Protein AF-A0A7C2J8N8-F1 (afdb_monomer)

pLDDT: mean 78.5, std 23.45, range [23.16, 98.75]

Foldseek 3Di:
DDDDDDDDDDDDDDDDDDPPDDDDPDPPQQWKWKFFDKALDPVVQVVLCVLCVVVVWWKKKFWDQDVPSGIMIIIITDGHNDLVVNVVVQVVCVVVVSTDHIDMDTPVVCVRGPDIDTDDDPDDDDDDPDDDDDDDDDDDDDDDDDDDDDDDDDDDDDDDDDDDDDDPPDPPPPPPPDPDAPPVPQDADQLLVLLCCLLVVVFVPPDDDDLQAFFEFEAAPLVVVLVLLLVLQHVLQSVQWDADPRRTIGGNSPVLLVVQDPDDDPSSVSSVSSSSVCVLRLSSVLRSCRGRPSFHEYEYEAQWDDFCPGIDGAQAKAKAFQAQAPVPQVVDPVSGDDRRRHHHPSHRMYIYGYPAKWKQAPVVRDIADPSQVVQLSSQLNCCCRVVVFHQCADDNRHHSNRRSQVSSVSNCVSDPPPPHDGPPDDIDMQRHPVSVVVSVVVVVPPPPPD

Structure (mmCIF, N/CA/C/O backbone):
data_AF-A0A7C2J8N8-F1
#
_entry.id   AF-A0A7C2J8N8-F1
#
loop_
_atom_site.group_PDB
_atom_site.id
_atom_site.type_symbol
_atom_site.label_atom_id
_atom_site.label_alt_id
_atom_site.label_comp_id
_atom_site.label_asym_id
_atom_site.label_entity_id
_atom_site.label_seq_id
_atom_site.pdbx_PDB_ins_code
_atom_site.Cartn_x
_atom_site.Cartn_y
_atom_site.Cartn_z
_atom_site.occupancy
_atom_site.B_iso_or_equiv
_atom_site.auth_seq_id
_atom_site.auth_comp_id
_atom_site.auth_asym_id
_atom_site.auth_atom_id
_atom_site.pdbx_PDB_model_num
ATOM 1 N N . MET A 1 1 ? 88.395 73.807 -18.795 1.00 41.84 1 MET A N 1
ATOM 2 C CA . MET A 1 1 ? 87.145 74.413 -19.303 1.00 41.84 1 MET A CA 1
ATOM 3 C C . MET A 1 1 ? 86.843 73.810 -20.665 1.00 41.84 1 MET A C 1
ATOM 5 O O . MET A 1 1 ? 87.743 73.757 -21.482 1.00 41.84 1 MET A O 1
ATOM 9 N N . GLN A 1 2 ? 85.618 73.298 -20.821 1.00 49.56 2 GLN A N 1
ATOM 10 C CA . GLN A 1 2 ? 84.887 72.974 -22.057 1.00 49.56 2 GLN A CA 1
ATOM 11 C C . GLN A 1 2 ? 85.649 72.399 -23.268 1.00 49.56 2 GLN A C 1
ATOM 13 O O . GLN A 1 2 ? 86.350 73.107 -23.977 1.00 49.56 2 GLN A O 1
ATOM 18 N N . SER A 1 3 ? 85.319 71.157 -23.631 1.00 44.94 3 SER A N 1
ATOM 19 C CA . SER A 1 3 ? 85.192 70.776 -25.042 1.00 44.94 3 SER A CA 1
ATOM 20 C C . SER A 1 3 ? 84.239 69.589 -25.179 1.00 44.94 3 SER A C 1
ATOM 22 O O . SER A 1 3 ? 84.262 68.648 -24.388 1.00 44.94 3 SER A O 1
ATOM 24 N N . ARG A 1 4 ? 83.328 69.723 -26.138 1.00 48.78 4 ARG A N 1
ATOM 25 C CA . ARG A 1 4 ? 82.084 68.978 -26.337 1.00 48.78 4 ARG A CA 1
ATOM 26 C C . ARG A 1 4 ? 82.339 67.528 -26.755 1.00 48.78 4 ARG A C 1
ATOM 28 O O . ARG A 1 4 ? 83.121 67.268 -27.662 1.00 48.78 4 ARG A O 1
ATOM 35 N N . ARG A 1 5 ? 81.597 66.598 -26.148 1.00 48.44 5 ARG A N 1
ATOM 36 C CA . ARG A 1 5 ? 81.415 65.235 -26.660 1.00 48.44 5 ARG A CA 1
ATOM 37 C C . ARG A 1 5 ? 80.243 65.229 -27.637 1.00 48.44 5 ARG A C 1
ATOM 39 O O . ARG A 1 5 ? 79.146 65.646 -27.276 1.00 48.44 5 ARG A O 1
ATOM 46 N N . VAL A 1 6 ? 80.485 64.726 -28.841 1.00 56.59 6 VAL A N 1
ATOM 47 C CA . VAL A 1 6 ? 79.463 64.281 -29.790 1.00 56.59 6 VAL A CA 1
ATOM 48 C C . VAL A 1 6 ? 79.799 62.825 -30.091 1.00 56.59 6 VAL A C 1
ATOM 50 O O . VAL A 1 6 ? 80.892 62.545 -30.572 1.00 56.59 6 VAL A O 1
ATOM 53 N N . PHE A 1 7 ? 78.894 61.905 -29.769 1.00 43.97 7 PHE A N 1
ATOM 54 C CA . PHE A 1 7 ? 78.918 60.532 -30.270 1.00 43.97 7 PHE A CA 1
ATOM 55 C C . PHE A 1 7 ? 77.512 60.176 -30.768 1.00 43.97 7 PHE A C 1
ATOM 57 O O . PHE A 1 7 ? 76.533 60.608 -30.151 1.00 43.97 7 PHE A O 1
ATOM 64 N N . PRO A 1 8 ? 77.403 59.457 -31.898 1.00 55.16 8 PRO A N 1
ATOM 65 C CA . PRO A 1 8 ? 76.146 59.231 -32.581 1.00 55.16 8 PRO A CA 1
ATOM 66 C C . PRO A 1 8 ? 75.358 58.059 -31.988 1.00 55.16 8 PRO A C 1
ATOM 68 O O . PRO A 1 8 ? 75.877 57.175 -31.310 1.00 55.16 8 PRO A O 1
ATOM 71 N N . VAL A 1 9 ? 74.073 58.107 -32.316 1.00 46.41 9 VAL A N 1
ATOM 72 C CA . VAL A 1 9 ? 73.021 57.106 -32.153 1.00 46.41 9 VAL A CA 1
ATOM 73 C C . VAL A 1 9 ? 73.500 55.698 -32.528 1.00 46.41 9 VAL A C 1
ATOM 75 O O . VAL A 1 9 ? 73.913 55.468 -33.662 1.00 46.41 9 VAL A O 1
ATOM 78 N N . ALA A 1 10 ? 73.349 54.745 -31.607 1.00 42.28 10 ALA A N 1
ATOM 79 C CA . ALA A 1 10 ? 73.286 53.322 -31.924 1.00 42.28 10 ALA A CA 1
ATOM 80 C C . ALA A 1 10 ? 72.039 52.727 -31.258 1.00 42.28 10 ALA A C 1
ATOM 82 O O . ALA A 1 10 ? 71.920 52.641 -30.037 1.00 42.28 10 ALA A O 1
ATOM 83 N N . LEU A 1 11 ? 71.083 52.393 -32.115 1.00 46.28 11 LEU A N 1
ATOM 84 C CA . LEU A 1 11 ? 69.808 51.754 -31.843 1.00 46.28 11 LEU A CA 1
ATOM 85 C C . LEU A 1 11 ? 70.055 50.297 -31.405 1.00 46.28 11 LEU A C 1
ATOM 87 O O . LEU A 1 11 ? 70.488 49.489 -32.220 1.00 46.28 11 LEU A O 1
ATOM 91 N N . PHE A 1 12 ? 69.759 49.944 -30.152 1.00 41.22 12 PHE A N 1
ATOM 92 C CA . PHE A 1 12 ? 69.624 48.546 -29.722 1.00 41.22 12 PHE A CA 1
ATOM 93 C C . PHE A 1 12 ? 68.169 48.283 -29.324 1.00 41.22 12 PHE A C 1
ATOM 95 O O . PHE A 1 12 ? 67.762 48.479 -28.183 1.00 41.22 12 PHE A O 1
ATOM 102 N N . MET A 1 13 ? 67.381 47.841 -30.303 1.00 47.38 13 MET A N 1
ATOM 103 C CA . MET A 1 13 ? 66.156 47.075 -30.084 1.00 47.38 13 MET A CA 1
ATOM 104 C C . MET A 1 13 ? 66.554 45.599 -30.038 1.00 47.38 13 MET A C 1
ATOM 106 O O . MET A 1 13 ? 66.823 45.004 -31.077 1.00 47.38 13 MET A O 1
ATOM 110 N N . ALA A 1 14 ? 66.601 45.009 -28.845 1.00 41.88 14 ALA A N 1
ATOM 111 C CA . ALA A 1 14 ? 66.631 43.561 -28.670 1.00 41.88 14 ALA A CA 1
ATOM 112 C C . ALA A 1 14 ? 65.375 43.159 -27.893 1.00 41.88 14 ALA A C 1
ATOM 114 O O . ALA A 1 14 ? 65.204 43.492 -26.721 1.00 41.88 14 ALA A O 1
ATOM 115 N N . ALA A 1 15 ? 64.464 42.517 -28.618 1.00 45.41 15 ALA A N 1
ATOM 116 C CA . ALA A 1 15 ? 63.164 42.078 -28.158 1.00 45.41 15 ALA A CA 1
ATOM 117 C C . ALA A 1 15 ? 63.280 40.967 -27.105 1.00 45.41 15 ALA A C 1
ATOM 119 O O . ALA A 1 15 ? 63.971 39.968 -27.303 1.00 45.41 15 ALA A O 1
ATOM 120 N N . ALA A 1 16 ? 62.529 41.124 -26.017 1.00 48.75 16 ALA A N 1
ATOM 121 C CA . ALA A 1 16 ? 62.158 40.034 -25.134 1.00 48.75 16 ALA A CA 1
ATOM 122 C C . ALA A 1 16 ? 61.016 39.239 -25.787 1.00 48.75 16 ALA A C 1
ATOM 124 O O . ALA A 1 16 ? 59.927 39.771 -25.991 1.00 48.75 16 ALA A O 1
ATOM 125 N N . LEU A 1 17 ? 61.253 37.965 -26.095 1.00 43.75 17 LEU A N 1
ATOM 126 C CA . LEU A 1 17 ? 60.203 36.995 -26.405 1.00 43.75 17 LEU A CA 1
ATOM 127 C C . LEU A 1 17 ? 60.272 35.880 -25.363 1.00 43.75 17 LEU A C 1
ATOM 129 O O . LEU A 1 17 ? 60.982 34.892 -25.521 1.00 43.75 17 LEU A O 1
ATOM 133 N N . ALA A 1 18 ? 59.533 36.075 -24.272 1.00 45.44 18 ALA A N 1
ATOM 134 C CA . ALA A 1 18 ? 59.113 34.986 -23.409 1.00 45.44 18 ALA A CA 1
ATOM 135 C C . ALA A 1 18 ? 58.069 34.161 -24.175 1.00 45.44 18 ALA A C 1
ATOM 137 O O . ALA A 1 18 ? 56.954 34.617 -24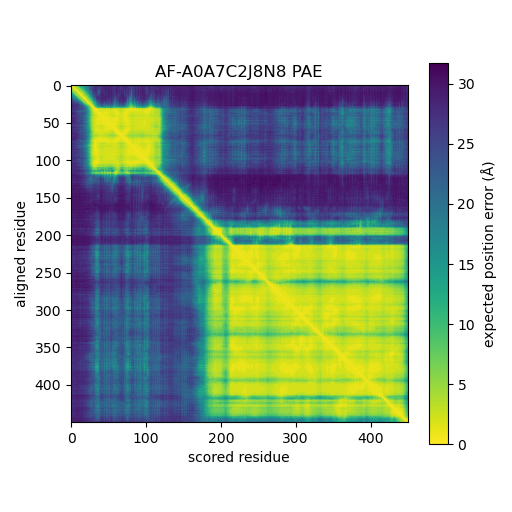.427 1.00 45.44 18 ALA A O 1
ATOM 138 N N . THR A 1 19 ? 58.440 32.950 -24.571 1.00 43.34 19 THR A N 1
ATOM 139 C CA . THR A 1 19 ? 57.533 31.935 -25.104 1.00 43.34 19 THR A CA 1
ATOM 140 C C . THR A 1 19 ? 56.634 31.417 -23.980 1.00 43.34 19 THR A C 1
ATOM 142 O O . THR A 1 19 ? 56.953 30.454 -23.288 1.00 43.34 19 THR A O 1
ATOM 145 N N . LEU A 1 20 ? 55.480 32.057 -23.791 1.00 45.19 20 LEU A N 1
ATOM 146 C CA . LEU A 1 20 ? 54.354 31.449 -23.086 1.00 45.19 20 LEU A CA 1
ATOM 147 C C . LEU A 1 20 ? 53.771 30.359 -23.989 1.00 45.19 20 LEU A C 1
ATOM 149 O O . LEU A 1 20 ? 53.069 30.643 -24.958 1.00 45.19 20 LEU A O 1
ATOM 153 N N . ALA A 1 21 ? 54.094 29.105 -23.680 1.00 47.91 21 ALA A N 1
ATOM 154 C CA . ALA A 1 21 ? 53.393 27.955 -24.224 1.00 47.91 21 ALA A CA 1
ATOM 155 C C . ALA A 1 21 ? 51.929 28.018 -23.761 1.00 47.91 21 ALA A C 1
ATOM 157 O O . ALA A 1 21 ? 51.614 27.764 -22.599 1.00 47.91 21 ALA A O 1
ATOM 158 N N . VAL A 1 22 ? 51.036 28.401 -24.672 1.00 48.84 22 VAL A N 1
ATOM 159 C CA . VAL A 1 22 ? 49.590 28.269 -24.492 1.00 48.84 22 VAL A CA 1
ATOM 160 C C . VAL A 1 22 ? 49.284 26.774 -24.511 1.00 48.84 22 VAL A C 1
ATOM 162 O O . VAL A 1 22 ? 49.339 26.135 -25.558 1.00 48.84 22 VAL A O 1
ATOM 165 N N . ALA A 1 23 ? 49.025 26.199 -23.338 1.00 47.09 23 ALA A N 1
ATOM 166 C CA . ALA A 1 23 ? 48.461 24.863 -23.243 1.00 47.09 23 ALA A CA 1
ATOM 167 C C . ALA A 1 23 ? 47.048 24.888 -23.849 1.00 47.09 23 ALA A C 1
ATOM 169 O O . ALA A 1 23 ? 46.195 25.658 -23.405 1.00 47.09 23 ALA A O 1
ATOM 170 N N . GLU A 1 24 ? 46.822 24.059 -24.867 1.00 46.69 24 GLU A N 1
ATOM 171 C CA . GLU A 1 24 ? 45.497 23.758 -25.415 1.00 46.69 24 GLU A CA 1
ATOM 172 C C . GLU A 1 24 ? 44.526 23.420 -24.264 1.00 46.69 24 GLU A C 1
ATOM 174 O O . GLU A 1 24 ? 44.858 22.579 -23.416 1.00 46.69 24 GLU A O 1
ATOM 179 N N . PRO A 1 25 ? 43.336 24.046 -24.180 1.00 45.25 25 PRO A N 1
ATOM 180 C CA . PRO A 1 25 ? 42.353 23.682 -23.173 1.00 45.25 25 PRO A CA 1
ATOM 181 C C . PRO A 1 25 ? 41.935 22.231 -23.412 1.00 45.25 25 PRO A C 1
ATOM 183 O O . PRO A 1 25 ? 41.302 21.913 -24.417 1.00 45.25 25 PRO A O 1
ATOM 186 N N . SER A 1 26 ? 42.286 21.335 -22.483 1.00 47.34 26 SER A N 1
ATOM 187 C CA . SER A 1 26 ? 41.832 19.946 -22.526 1.00 47.34 26 SER A CA 1
ATOM 188 C C . SER A 1 26 ? 40.313 19.942 -22.688 1.00 47.34 26 SER A C 1
ATOM 190 O O . SER A 1 26 ? 39.620 20.518 -21.842 1.00 47.34 26 SER A O 1
ATOM 192 N N . ALA A 1 27 ? 39.798 19.322 -23.753 1.00 52.31 27 ALA A N 1
ATOM 193 C CA . ALA A 1 27 ? 38.367 19.146 -23.960 1.00 52.31 27 ALA A CA 1
ATOM 194 C C . ALA A 1 27 ? 37.745 18.615 -22.658 1.00 52.31 27 ALA A C 1
ATOM 196 O O . ALA A 1 27 ? 38.051 17.498 -22.234 1.00 52.31 27 ALA A O 1
ATOM 197 N N . ARG A 1 28 ? 36.951 19.445 -21.965 1.00 53.03 28 ARG A N 1
ATOM 198 C CA . ARG A 1 28 ? 36.362 19.072 -20.675 1.00 53.03 28 ARG A CA 1
ATOM 199 C C . ARG A 1 28 ? 35.460 17.867 -20.904 1.00 53.03 28 ARG A C 1
ATOM 201 O O . ARG A 1 28 ? 34.386 17.983 -21.484 1.00 53.03 28 ARG A O 1
ATOM 208 N N . ALA A 1 29 ? 35.916 16.700 -20.461 1.00 65.75 29 ALA A N 1
ATOM 209 C CA . ALA A 1 29 ? 35.111 15.495 -20.462 1.00 65.75 29 ALA A CA 1
ATOM 210 C C . ALA A 1 29 ? 33.966 15.692 -19.464 1.00 65.75 29 ALA A C 1
ATOM 212 O O . ALA A 1 29 ? 34.167 15.622 -18.248 1.00 65.75 29 ALA A O 1
ATOM 213 N N . PHE A 1 30 ? 32.768 15.974 -19.973 1.00 74.19 30 PHE A N 1
ATOM 214 C CA . PHE A 1 30 ? 31.558 15.976 -19.163 1.00 74.19 30 PHE A CA 1
ATOM 215 C C . PHE A 1 30 ? 31.419 14.624 -18.466 1.00 74.19 30 PHE A C 1
ATOM 217 O O . PHE A 1 30 ? 31.643 13.573 -19.070 1.00 74.19 30 PHE A O 1
ATOM 224 N N . ARG A 1 31 ? 31.086 14.643 -17.175 1.00 88.38 31 ARG A N 1
ATOM 225 C CA . ARG A 1 31 ? 31.080 13.434 -16.343 1.00 88.38 31 ARG A CA 1
ATOM 226 C C . ARG A 1 31 ? 29.693 12.861 -16.151 1.00 88.38 31 ARG A C 1
ATOM 228 O O . ARG A 1 31 ? 29.596 11.669 -15.873 1.00 88.38 31 AR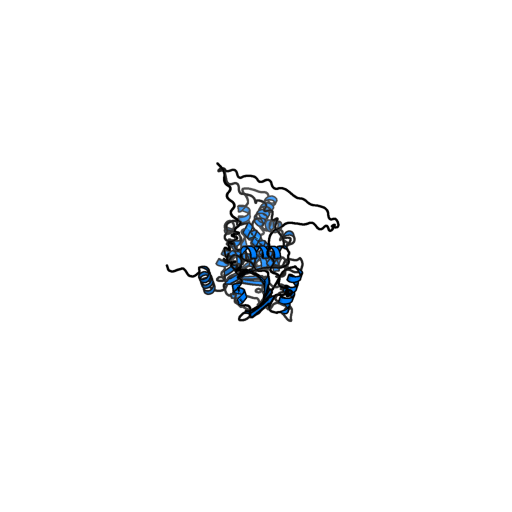G A O 1
ATOM 235 N N . PHE A 1 32 ? 28.645 13.662 -16.324 1.00 92.50 32 PHE A N 1
ATOM 236 C CA . PHE A 1 32 ? 27.270 13.269 -16.046 1.00 92.50 32 PHE A CA 1
ATOM 237 C C . PHE A 1 32 ? 26.290 13.693 -17.148 1.00 92.50 32 PHE A C 1
ATOM 239 O O . PHE A 1 32 ? 26.540 14.629 -17.900 1.00 92.50 32 PHE A O 1
ATOM 246 N N . THR A 1 33 ? 25.158 12.999 -17.226 1.00 95.56 33 THR A N 1
ATOM 247 C CA . THR A 1 33 ? 23.996 13.298 -18.076 1.00 95.56 33 THR A CA 1
ATOM 248 C C . THR A 1 33 ? 22.713 12.905 -17.337 1.00 95.56 33 THR A C 1
ATOM 250 O O . THR A 1 33 ? 22.768 12.204 -16.320 1.00 95.56 33 THR A O 1
ATOM 253 N N . LEU A 1 34 ? 21.555 13.282 -17.870 1.00 96.56 34 LEU A N 1
ATOM 254 C CA . LEU A 1 34 ? 20.253 12.836 -17.385 1.00 96.56 34 LEU A CA 1
ATOM 255 C C . LEU A 1 34 ? 19.663 11.801 -18.328 1.00 96.56 34 LEU A C 1
ATOM 257 O O . LEU A 1 34 ? 19.444 12.112 -19.487 1.00 96.56 34 LEU A O 1
ATOM 261 N N . GLN A 1 35 ? 19.348 10.601 -17.841 1.00 96.88 35 GLN A N 1
ATOM 262 C CA . GLN A 1 35 ? 18.441 9.685 -18.533 1.00 96.88 35 GLN A CA 1
ATOM 263 C C . GLN A 1 35 ? 17.011 10.006 -18.099 1.00 96.88 35 GLN A C 1
ATOM 265 O O . GLN A 1 35 ? 16.693 9.874 -16.920 1.00 96.88 35 GLN A O 1
ATOM 270 N N . ILE A 1 36 ? 16.152 10.396 -19.035 1.00 96.38 36 ILE A N 1
ATOM 271 C CA . ILE A 1 36 ? 14.819 10.948 -18.726 1.00 96.38 36 ILE A CA 1
ATOM 272 C C . ILE A 1 36 ? 13.659 10.100 -19.259 1.00 96.38 36 ILE A C 1
ATOM 274 O O . ILE A 1 36 ? 12.518 10.301 -18.860 1.00 96.38 36 ILE A O 1
ATOM 278 N N . ALA A 1 37 ? 13.935 9.150 -20.159 1.00 94.25 37 ALA A N 1
ATOM 279 C CA . ALA A 1 37 ? 12.950 8.181 -20.635 1.00 94.25 37 ALA A CA 1
ATOM 280 C C . ALA A 1 37 ? 13.617 6.926 -21.221 1.00 94.25 37 ALA A C 1
ATOM 282 O O . ALA A 1 37 ? 14.800 6.941 -21.585 1.00 94.25 37 ALA A O 1
ATOM 283 N N . ALA A 1 38 ? 12.848 5.840 -21.331 1.00 93.19 38 ALA A N 1
ATOM 284 C CA . ALA A 1 38 ? 13.235 4.621 -22.034 1.00 93.19 38 ALA A CA 1
ATOM 285 C C . ALA A 1 38 ? 12.022 4.000 -22.746 1.00 93.19 38 ALA A C 1
ATOM 287 O O . ALA A 1 38 ? 10.972 3.832 -22.130 1.00 93.19 38 ALA A O 1
ATOM 288 N N . PHE A 1 39 ? 12.185 3.632 -24.016 1.00 93.44 39 PHE A N 1
ATOM 289 C CA . PHE A 1 39 ? 11.117 3.122 -24.881 1.00 93.44 39 PHE A CA 1
ATOM 290 C C . PHE A 1 39 ? 11.491 1.763 -25.494 1.00 93.44 39 PHE A C 1
ATOM 292 O O . PHE A 1 39 ? 12.679 1.517 -25.722 1.00 93.44 39 PHE A O 1
ATOM 299 N N . PRO A 1 40 ? 10.518 0.872 -25.759 1.00 91.38 40 PRO A N 1
ATOM 300 C CA . PRO A 1 40 ? 10.767 -0.401 -26.440 1.00 91.38 40 PRO A CA 1
ATOM 301 C C . PRO A 1 40 ? 10.939 -0.247 -27.964 1.00 91.38 40 PRO A C 1
ATOM 303 O O . PRO A 1 40 ? 11.439 -1.161 -28.614 1.00 91.38 40 PRO A O 1
ATOM 306 N N . ASP A 1 41 ? 10.554 0.897 -28.530 1.00 94.12 41 ASP A N 1
ATOM 307 C CA . ASP A 1 41 ? 10.599 1.213 -29.960 1.00 94.12 41 ASP A CA 1
ATOM 308 C C . ASP A 1 41 ? 11.297 2.558 -30.232 1.00 94.12 41 ASP A C 1
ATOM 310 O O . ASP A 1 41 ? 11.411 3.424 -29.355 1.00 94.12 41 ASP A O 1
ATOM 314 N N . ILE A 1 42 ? 11.820 2.704 -31.450 1.00 94.94 42 ILE A N 1
ATOM 315 C CA . ILE A 1 42 ? 12.601 3.878 -31.861 1.00 94.94 42 ILE A CA 1
ATOM 316 C C . ILE A 1 42 ? 11.694 5.083 -32.111 1.00 94.94 42 ILE A C 1
ATOM 318 O O . ILE A 1 42 ? 12.071 6.205 -31.780 1.00 94.94 42 ILE A O 1
ATOM 322 N N . GLU A 1 43 ? 10.493 4.857 -32.638 1.00 92.69 43 GLU A N 1
ATOM 323 C CA . GLU A 1 43 ? 9.531 5.890 -33.004 1.00 92.69 43 GLU A CA 1
ATOM 324 C C . GLU A 1 43 ? 9.099 6.695 -31.773 1.00 92.69 43 GLU A C 1
ATOM 326 O O . GLU A 1 43 ? 9.104 7.927 -31.801 1.00 92.69 43 GLU A O 1
ATOM 331 N N . SER A 1 44 ? 8.809 6.021 -30.657 1.00 89.44 44 SER A N 1
ATOM 332 C CA . SER A 1 44 ? 8.471 6.659 -29.381 1.00 89.44 44 SER A CA 1
ATOM 333 C C . SER A 1 44 ? 9.644 7.450 -28.802 1.00 89.44 44 SER A C 1
ATOM 335 O O . SER A 1 44 ? 9.454 8.560 -28.297 1.00 89.44 44 SER A O 1
ATOM 337 N N . ALA A 1 45 ? 10.870 6.924 -28.912 1.00 95.50 45 ALA A N 1
ATOM 338 C CA . ALA A 1 45 ? 12.069 7.628 -28.465 1.00 95.50 45 ALA A CA 1
ATOM 339 C C . ALA A 1 45 ? 12.342 8.891 -29.296 1.00 95.50 45 ALA A C 1
ATOM 341 O O . ALA A 1 45 ? 12.634 9.947 -28.729 1.00 95.50 45 ALA A O 1
ATOM 342 N N . GLU A 1 46 ? 12.202 8.815 -30.622 1.00 94.88 46 GLU A N 1
ATOM 343 C CA . GLU A 1 46 ? 12.350 9.959 -31.524 1.00 94.88 46 GLU A CA 1
ATOM 344 C C . GLU A 1 46 ? 11.234 10.992 -31.322 1.00 94.88 46 GLU A C 1
ATOM 346 O O . GLU A 1 46 ? 11.517 12.191 -31.253 1.00 94.88 46 GLU A O 1
ATOM 351 N N . ALA A 1 47 ? 9.983 10.557 -31.149 1.00 91.25 47 ALA A N 1
ATOM 352 C CA . ALA A 1 47 ? 8.858 11.446 -30.874 1.00 91.25 47 ALA A CA 1
ATOM 353 C C . ALA A 1 47 ? 9.048 12.214 -29.558 1.00 91.25 47 ALA A C 1
ATOM 355 O O . ALA A 1 47 ? 8.834 13.431 -29.516 1.00 91.25 47 ALA A O 1
ATOM 356 N N . PHE A 1 48 ? 9.492 11.528 -28.499 1.00 95.44 48 PHE A N 1
ATOM 357 C CA . PHE A 1 48 ? 9.775 12.151 -27.207 1.00 95.44 48 PHE A CA 1
ATOM 358 C C . PHE A 1 48 ? 10.978 13.099 -27.280 1.00 95.44 48 PHE A C 1
ATOM 360 O O . PHE A 1 48 ? 10.902 14.233 -26.809 1.00 95.44 48 PHE A O 1
ATOM 367 N N . ALA A 1 49 ? 12.058 12.703 -27.958 1.00 96.06 49 ALA A N 1
ATOM 368 C CA . ALA A 1 49 ? 13.182 13.599 -28.216 1.00 96.06 49 ALA A CA 1
ATOM 369 C C . ALA A 1 49 ? 12.750 14.845 -29.016 1.00 96.06 49 ALA A C 1
ATOM 371 O O . ALA A 1 49 ? 13.158 15.959 -28.700 1.00 96.06 49 ALA A O 1
ATOM 372 N N . GLY A 1 50 ? 11.845 14.705 -29.985 1.00 92.56 50 GLY A N 1
ATOM 373 C CA . GLY A 1 50 ? 11.263 15.839 -30.703 1.00 92.56 50 GLY A CA 1
ATOM 374 C C . GLY A 1 50 ? 10.466 16.797 -29.806 1.00 92.56 50 GLY A C 1
ATOM 375 O O . GLY A 1 50 ? 10.499 18.007 -30.030 1.00 92.56 50 GLY A O 1
ATOM 376 N N . GLN A 1 51 ? 9.771 16.293 -28.779 1.00 93.19 51 GLN A N 1
ATOM 377 C CA . GLN A 1 51 ? 9.086 17.137 -27.786 1.00 93.19 51 GLN A CA 1
ATOM 378 C C . GLN A 1 51 ? 10.082 17.963 -26.969 1.00 93.19 51 GLN A C 1
ATOM 380 O O . GLN A 1 51 ? 9.879 19.160 -26.786 1.00 93.19 51 GLN A O 1
ATOM 385 N N . LEU A 1 52 ? 11.182 17.345 -26.548 1.00 95.56 52 LEU A N 1
ATOM 386 C CA . LEU A 1 52 ? 12.242 18.006 -25.789 1.00 95.56 52 LEU A CA 1
ATOM 387 C C . LEU A 1 52 ? 12.937 19.098 -26.606 1.00 95.56 52 LEU A C 1
ATOM 389 O O . LEU A 1 52 ? 13.132 20.199 -26.103 1.00 95.56 52 LEU A O 1
ATOM 393 N N . VAL A 1 53 ? 13.211 18.847 -27.892 1.00 95.94 53 VAL A N 1
ATOM 394 C CA . VAL A 1 53 ? 13.733 19.881 -28.805 1.00 95.94 53 VAL A CA 1
ATOM 395 C C . VAL A 1 53 ? 12.774 21.071 -28.894 1.00 95.94 53 VAL A C 1
ATOM 397 O O . VAL A 1 53 ? 13.208 22.217 -28.807 1.00 95.94 53 VAL A O 1
ATOM 400 N N . ARG A 1 54 ? 11.460 20.826 -29.020 1.00 92.94 54 ARG A N 1
ATOM 401 C CA . ARG A 1 54 ? 10.448 21.902 -29.024 1.00 92.94 54 ARG A CA 1
ATOM 402 C C . ARG A 1 54 ? 10.386 22.668 -27.701 1.00 92.94 54 ARG A C 1
ATOM 404 O O . ARG A 1 54 ? 10.025 23.839 -27.710 1.00 92.94 54 ARG A O 1
ATOM 411 N N . ALA A 1 55 ? 10.757 22.029 -26.595 1.00 90.38 55 ALA A N 1
ATOM 412 C CA . ALA A 1 55 ? 10.869 22.653 -25.282 1.00 90.38 55 ALA A CA 1
ATOM 413 C C . ALA A 1 55 ? 12.200 23.408 -25.064 1.00 90.38 55 ALA A C 1
ATOM 415 O O . ALA A 1 55 ? 12.406 23.962 -23.985 1.00 90.38 55 ALA A O 1
ATOM 416 N N . GLY A 1 56 ? 13.079 23.455 -26.074 1.00 94.75 56 GLY A N 1
ATOM 417 C CA . GLY A 1 56 ? 14.374 24.143 -26.026 1.00 94.75 56 GLY A CA 1
ATOM 418 C C . GLY A 1 56 ? 15.539 23.275 -25.544 1.00 94.75 56 GLY A C 1
ATOM 419 O O . GLY A 1 56 ? 16.659 23.771 -25.429 1.00 94.75 56 GLY A O 1
ATOM 420 N N . GLU A 1 57 ? 15.302 21.988 -25.298 1.00 95.88 57 GLU A N 1
ATOM 421 C CA . GLU A 1 57 ? 16.316 21.065 -24.796 1.00 95.88 57 GLU A CA 1
ATOM 422 C C . GLU A 1 57 ? 17.169 20.473 -25.923 1.00 95.88 57 GLU A C 1
ATOM 424 O O . GLU A 1 57 ? 16.797 20.468 -27.100 1.00 95.88 57 GLU A O 1
ATOM 429 N N . ARG A 1 58 ? 18.328 19.915 -25.558 1.00 94.81 58 ARG A N 1
ATOM 430 C CA . ARG A 1 58 ? 19.245 19.232 -26.487 1.00 94.81 58 ARG A CA 1
ATOM 431 C C . ARG A 1 58 ? 19.302 17.734 -26.190 1.00 94.81 58 ARG A C 1
ATOM 433 O O . ARG A 1 58 ? 20.285 17.266 -25.608 1.00 94.81 58 ARG A O 1
ATOM 440 N N . PRO A 1 59 ? 18.253 16.972 -26.538 1.00 96.38 59 PRO A N 1
ATOM 441 C CA . PRO A 1 59 ? 18.225 15.555 -26.262 1.00 96.38 59 PRO A CA 1
ATOM 442 C C . PRO A 1 59 ? 19.109 14.771 -27.230 1.00 96.38 59 PRO A C 1
ATOM 444 O O . PRO A 1 59 ? 19.317 15.128 -28.394 1.00 96.38 59 PRO A O 1
ATOM 447 N N . PHE A 1 60 ? 19.559 13.623 -26.755 1.00 94.69 60 PHE A N 1
ATOM 448 C CA . PHE A 1 60 ? 20.095 12.560 -27.588 1.00 94.69 60 PHE A CA 1
ATOM 449 C C . PHE A 1 60 ? 19.544 11.231 -27.099 1.00 94.69 60 PHE A C 1
ATOM 451 O O . PHE A 1 60 ? 19.086 11.113 -25.965 1.00 94.69 60 PHE A O 1
ATOM 458 N N . TRP A 1 61 ? 19.558 10.218 -27.949 1.00 95.06 61 TRP A N 1
ATOM 459 C CA . TRP A 1 61 ? 19.088 8.896 -27.560 1.00 95.06 61 TRP A CA 1
ATOM 460 C C . TRP A 1 61 ? 20.012 7.811 -28.091 1.00 95.06 61 T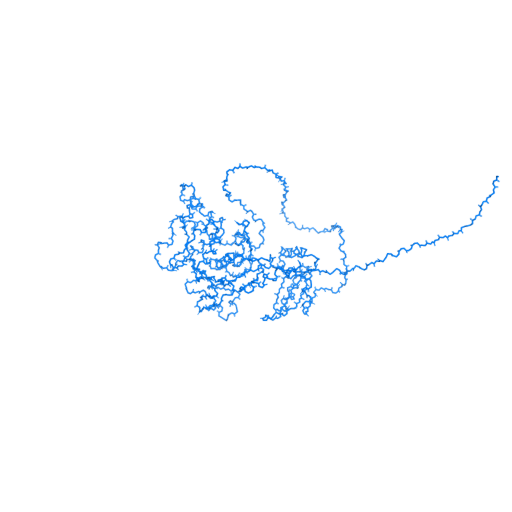RP A C 1
ATOM 462 O O . TRP A 1 61 ? 20.776 8.038 -29.032 1.00 95.06 61 TRP A O 1
ATOM 472 N N . GLY A 1 62 ? 19.946 6.629 -27.480 1.00 92.69 62 GLY A N 1
ATOM 473 C CA . GLY A 1 62 ? 20.632 5.455 -28.001 1.00 92.69 62 GLY A CA 1
ATOM 474 C C . GLY A 1 62 ? 20.000 4.135 -27.591 1.00 92.69 62 GLY A C 1
ATOM 475 O O . GLY A 1 62 ? 19.220 4.064 -26.641 1.00 92.69 62 GLY A O 1
ATOM 476 N N . SER A 1 63 ? 20.324 3.091 -28.351 1.00 93.75 63 SER A N 1
ATOM 477 C CA . SER A 1 63 ? 19.810 1.741 -28.128 1.00 93.75 63 SER A CA 1
ATOM 478 C C . SER A 1 63 ? 20.700 0.928 -27.189 1.00 93.75 63 SER A C 1
ATOM 480 O O . SER A 1 63 ? 21.927 1.051 -27.201 1.00 93.75 63 SER A O 1
ATOM 482 N N . ILE A 1 64 ? 20.064 0.075 -26.390 1.00 90.94 64 ILE A N 1
ATOM 483 C CA . ILE A 1 64 ? 20.705 -0.923 -25.538 1.00 90.94 64 ILE A CA 1
ATOM 484 C C . ILE A 1 64 ? 19.931 -2.238 -25.621 1.00 90.94 64 ILE A C 1
ATOM 486 O O . ILE A 1 64 ? 18.703 -2.255 -25.529 1.00 90.94 64 ILE A O 1
ATOM 490 N N . HIS A 1 65 ? 20.644 -3.349 -25.786 1.00 88.62 65 HIS A N 1
ATOM 491 C CA . HIS A 1 65 ? 20.037 -4.672 -25.706 1.00 88.62 65 HIS A CA 1
ATOM 492 C C . HIS A 1 65 ? 19.915 -5.100 -24.241 1.00 88.62 65 HIS A C 1
ATOM 494 O O . HIS A 1 65 ? 20.903 -5.116 -23.507 1.00 88.62 65 HIS A O 1
ATOM 500 N N . ILE A 1 66 ? 18.704 -5.447 -23.815 1.00 81.25 66 ILE A N 1
ATOM 501 C CA . ILE A 1 66 ? 18.423 -5.950 -22.473 1.00 81.25 66 ILE A CA 1
ATOM 502 C C . ILE A 1 66 ? 18.077 -7.441 -22.594 1.00 81.25 66 ILE A C 1
ATOM 504 O O . ILE A 1 66 ? 17.043 -7.771 -23.189 1.00 81.25 66 ILE A O 1
ATOM 508 N N . PRO A 1 67 ? 18.889 -8.351 -22.017 1.00 76.06 67 PRO A N 1
ATOM 509 C CA . PRO A 1 67 ? 18.605 -9.783 -22.039 1.00 76.06 67 PRO A CA 1
ATOM 510 C C . PRO A 1 67 ? 17.182 -10.089 -21.552 1.00 76.06 67 PRO A C 1
ATOM 512 O O . PRO A 1 67 ? 16.758 -9.625 -20.492 1.00 76.06 67 PRO A O 1
ATOM 515 N N . GLY A 1 68 ? 16.420 -10.829 -22.359 1.00 77.31 68 GLY A N 1
ATOM 516 C CA . GLY A 1 68 ? 15.025 -11.187 -22.072 1.00 77.31 68 GLY A CA 1
ATOM 517 C C . GLY A 1 68 ? 13.989 -10.069 -22.265 1.00 77.31 68 GLY A C 1
ATOM 518 O O . GLY A 1 68 ? 12.803 -10.325 -22.081 1.00 77.31 68 GLY A O 1
ATOM 519 N N . ARG A 1 69 ? 14.391 -8.844 -22.638 1.00 70.62 69 ARG A N 1
ATOM 520 C CA . ARG A 1 69 ? 13.472 -7.716 -22.909 1.00 70.62 69 ARG A CA 1
ATOM 521 C C . ARG A 1 69 ? 13.652 -7.064 -24.281 1.00 70.62 69 ARG A C 1
ATOM 523 O O . ARG A 1 69 ? 12.918 -6.131 -24.594 1.00 70.62 69 ARG A O 1
ATOM 530 N N . GLY A 1 70 ? 14.607 -7.536 -25.079 1.00 90.31 70 GLY A N 1
ATOM 531 C CA . GLY A 1 70 ? 14.881 -7.005 -26.412 1.00 90.31 70 GLY A CA 1
ATOM 532 C C . GLY A 1 70 ? 15.655 -5.687 -26.385 1.00 90.31 70 GLY A C 1
ATOM 533 O O . GLY A 1 70 ? 16.344 -5.362 -25.416 1.00 90.31 70 GLY A O 1
ATOM 534 N N . THR A 1 71 ? 15.579 -4.942 -27.481 1.00 92.25 71 THR A N 1
ATOM 535 C CA . THR A 1 71 ? 16.261 -3.652 -27.637 1.00 92.25 71 THR A CA 1
ATOM 536 C C . THR A 1 71 ? 15.403 -2.532 -27.069 1.00 92.25 71 THR A C 1
ATOM 538 O O . THR A 1 71 ? 14.221 -2.450 -27.368 1.00 92.25 71 THR A O 1
ATOM 541 N N . TRP A 1 72 ? 16.008 -1.669 -26.260 1.00 93.62 72 TRP A N 1
ATOM 542 C CA . TRP A 1 72 ? 15.368 -0.493 -25.678 1.00 93.62 72 TRP A CA 1
ATOM 543 C C . TRP A 1 72 ? 16.115 0.771 -26.082 1.00 93.62 72 TRP A C 1
ATOM 545 O O . TRP A 1 72 ? 17.336 0.758 -26.221 1.00 93.62 72 TRP A O 1
ATOM 555 N N . PHE A 1 73 ? 15.391 1.873 -26.212 1.00 94.69 73 PHE A N 1
ATOM 556 C CA . PHE A 1 73 ? 15.897 3.177 -26.618 1.00 94.69 73 PHE A CA 1
ATOM 557 C C . PHE A 1 73 ? 15.821 4.136 -25.438 1.00 94.69 73 PHE A C 1
ATOM 559 O O . PHE A 1 73 ? 14.740 4.442 -24.942 1.00 94.69 73 PHE A O 1
ATOM 566 N N . ARG A 1 74 ? 16.974 4.592 -24.952 1.00 96.00 74 ARG A N 1
ATOM 567 C CA . ARG A 1 74 ? 17.073 5.515 -23.817 1.00 96.00 74 ARG A CA 1
ATOM 568 C C . ARG A 1 74 ? 17.274 6.933 -24.322 1.00 96.00 74 ARG A C 1
ATOM 570 O O . ARG A 1 74 ? 18.132 7.147 -25.175 1.00 96.00 74 ARG A O 1
ATOM 577 N N . VAL A 1 75 ? 16.509 7.876 -23.778 1.00 96.31 75 VAL A N 1
ATOM 578 C CA . VAL A 1 75 ? 16.593 9.305 -24.103 1.00 96.31 75 VAL A CA 1
ATOM 579 C C . VAL A 1 75 ? 17.300 10.036 -22.970 1.00 96.31 75 VAL A C 1
ATOM 581 O O . VAL A 1 75 ? 16.998 9.823 -21.791 1.00 96.31 75 VAL A O 1
ATOM 584 N N . TYR A 1 76 ? 18.236 10.896 -23.349 1.00 96.75 76 TYR A N 1
ATOM 585 C CA . TYR A 1 76 ? 19.113 11.634 -22.463 1.00 96.75 76 TYR A CA 1
ATOM 586 C C . TYR A 1 76 ? 19.084 13.130 -22.753 1.00 96.75 76 TYR A C 1
ATOM 588 O O . TYR A 1 76 ? 18.842 13.530 -23.893 1.00 96.75 76 TYR A O 1
ATOM 596 N N . VAL A 1 77 ? 19.370 13.947 -21.739 1.00 96.31 77 VAL A N 1
ATOM 597 C CA . VAL A 1 77 ? 19.505 15.406 -21.852 1.00 96.31 77 VAL A CA 1
ATOM 598 C C . VAL A 1 77 ? 20.707 15.888 -21.049 1.00 96.31 77 VAL A C 1
ATOM 600 O O . VAL A 1 77 ? 20.974 15.417 -19.942 1.00 96.31 77 VAL A O 1
ATOM 603 N N . GLY A 1 78 ? 21.402 16.869 -21.623 1.00 93.38 78 GLY A N 1
ATOM 604 C CA . GLY A 1 78 ? 22.431 17.639 -20.945 1.00 93.38 78 GLY A CA 1
ATOM 605 C C . GLY A 1 78 ? 23.744 16.892 -20.731 1.00 93.38 78 GLY A C 1
ATOM 606 O O . GLY A 1 78 ? 23.841 15.663 -20.793 1.00 93.38 78 GLY A O 1
ATOM 607 N N . GLU A 1 79 ? 24.773 17.684 -20.481 1.00 93.94 79 GLU A N 1
ATOM 608 C CA . GLU A 1 79 ? 26.130 17.245 -20.205 1.00 93.94 79 GLU A CA 1
ATOM 609 C C . GLU A 1 79 ? 26.633 18.083 -19.030 1.00 93.94 79 GLU A C 1
ATOM 611 O O . GLU A 1 79 ? 26.648 19.310 -19.099 1.00 93.94 79 GLU A O 1
ATOM 616 N N . PHE A 1 80 ? 26.984 17.430 -17.923 1.00 93.25 80 PHE A N 1
ATOM 617 C CA . PHE A 1 80 ? 27.251 18.100 -16.652 1.00 93.25 80 PHE A CA 1
ATOM 618 C C . PHE A 1 80 ? 28.593 17.663 -16.070 1.00 93.25 80 PHE A C 1
ATOM 620 O O . PHE A 1 80 ? 29.001 16.501 -16.173 1.00 93.25 80 PHE A O 1
ATOM 627 N N . GLU A 1 81 ? 29.288 18.599 -15.428 1.00 91.56 81 GLU A N 1
ATOM 628 C CA . GLU A 1 81 ? 30.554 18.328 -14.738 1.00 91.56 81 GLU A CA 1
ATOM 629 C C . GLU A 1 81 ? 30.334 17.612 -13.397 1.00 91.56 81 GLU A C 1
ATOM 631 O O . GLU A 1 81 ? 31.127 16.745 -13.023 1.00 91.56 81 GLU A O 1
ATOM 636 N N . THR A 1 82 ? 29.235 17.926 -12.703 1.00 90.75 82 THR A N 1
ATOM 637 C CA . THR A 1 82 ? 28.890 17.399 -11.374 1.00 90.75 82 THR A CA 1
ATOM 638 C C . THR A 1 82 ? 27.528 16.706 -11.371 1.00 90.75 82 THR A C 1
ATOM 640 O O . THR A 1 82 ? 26.648 17.004 -12.185 1.00 90.75 82 THR A O 1
ATOM 643 N N . ALA A 1 83 ? 27.340 15.768 -10.440 1.00 89.12 83 ALA A N 1
ATOM 644 C CA . ALA A 1 83 ? 26.067 15.071 -10.270 1.00 89.12 83 ALA A CA 1
ATOM 645 C C . ALA A 1 83 ? 24.981 16.010 -9.717 1.00 89.12 83 ALA A C 1
ATOM 647 O O . ALA A 1 83 ? 23.804 15.863 -10.041 1.00 89.12 83 ALA A O 1
ATOM 648 N N . GLU A 1 84 ? 25.380 16.982 -8.898 1.00 87.25 84 GLU A N 1
ATOM 649 C CA . GLU A 1 84 ? 24.527 18.021 -8.327 1.00 87.25 84 GLU A CA 1
ATOM 650 C C . GLU A 1 84 ? 23.973 18.930 -9.425 1.00 87.25 84 GLU A C 1
ATOM 652 O O . GLU A 1 84 ? 22.769 19.171 -9.452 1.00 87.25 84 GLU A O 1
ATOM 657 N N . GLY A 1 85 ? 24.816 19.356 -10.375 1.00 91.88 85 GLY A N 1
ATOM 658 C CA . GLY A 1 85 ? 24.388 20.161 -11.521 1.00 91.88 85 GLY A CA 1
ATOM 659 C C . GLY A 1 85 ? 23.400 19.414 -12.418 1.00 91.88 85 GLY A C 1
ATOM 660 O O . GLY A 1 85 ? 22.364 19.964 -12.781 1.00 91.88 85 GLY A O 1
ATOM 661 N N . ALA A 1 86 ? 23.664 18.132 -12.694 1.00 94.69 86 ALA A N 1
ATOM 662 C CA . ALA A 1 86 ? 22.717 17.285 -13.417 1.00 94.69 86 ALA A CA 1
ATOM 663 C C . ALA A 1 86 ? 21.378 17.179 -12.669 1.00 94.69 86 ALA A C 1
ATOM 665 O O . ALA A 1 86 ? 20.316 17.342 -13.263 1.00 94.69 86 ALA A O 1
ATOM 666 N N . ARG A 1 87 ? 21.413 16.937 -11.353 1.00 91.38 87 ARG A N 1
ATOM 667 C CA . ARG A 1 87 ? 20.201 16.809 -10.532 1.00 91.38 87 ARG A CA 1
ATOM 668 C C . ARG A 1 87 ? 19.369 18.090 -10.520 1.00 91.38 87 ARG A C 1
ATOM 670 O O . ARG A 1 87 ? 18.160 17.991 -10.703 1.00 91.38 87 ARG A O 1
ATOM 677 N N . ALA A 1 88 ? 20.003 19.248 -10.344 1.00 92.44 88 ALA A N 1
ATOM 678 C CA . ALA A 1 88 ? 19.319 20.539 -10.361 1.00 92.44 88 ALA A CA 1
ATOM 679 C C . ALA A 1 88 ? 18.587 20.770 -11.694 1.00 92.44 88 ALA A C 1
ATOM 681 O O . ALA A 1 88 ? 17.429 21.182 -11.702 1.00 92.44 88 ALA A O 1
ATOM 682 N N . GLU A 1 89 ? 19.220 20.422 -12.818 1.00 96.69 89 GLU A N 1
ATOM 683 C CA . GLU A 1 89 ? 18.576 20.535 -14.128 1.00 96.69 89 GLU A CA 1
ATOM 684 C C . GLU A 1 89 ? 17.426 19.532 -14.305 1.00 96.69 89 GLU A C 1
ATOM 686 O O . GLU A 1 89 ? 16.369 19.873 -14.829 1.00 96.69 89 GLU A O 1
ATOM 691 N N . GLY A 1 90 ? 17.570 18.306 -13.798 1.00 94.31 90 GLY A N 1
ATOM 692 C CA . GLY A 1 90 ? 16.477 17.333 -13.795 1.00 94.31 90 GLY A CA 1
ATOM 693 C C . GLY A 1 90 ? 15.257 17.813 -13.000 1.00 94.31 90 GLY A C 1
ATOM 694 O O . GLY A 1 90 ? 14.122 17.632 -13.438 1.00 94.31 90 GLY A O 1
ATOM 695 N N . GLU A 1 91 ? 15.472 18.461 -11.853 1.00 88.94 91 GLU A N 1
ATOM 696 C CA . GLU A 1 91 ? 14.404 19.052 -11.032 1.00 88.94 91 GLU A CA 1
ATOM 697 C C . GLU A 1 91 ? 13.734 20.248 -11.725 1.00 88.94 91 GLU A C 1
ATOM 699 O O . GLU A 1 91 ? 12.512 20.386 -11.660 1.00 88.94 91 GLU A O 1
ATOM 704 N N . ASN A 1 92 ? 14.501 21.056 -12.461 1.00 94.25 92 ASN A N 1
ATOM 705 C CA . ASN A 1 92 ? 13.979 22.126 -13.313 1.00 94.25 92 ASN A CA 1
ATOM 706 C C . ASN A 1 92 ? 13.081 21.579 -14.443 1.00 94.25 92 ASN A C 1
ATOM 708 O O . ASN A 1 92 ? 11.968 22.058 -14.665 1.00 94.25 92 ASN A O 1
ATOM 712 N N . LEU A 1 93 ? 13.508 20.517 -15.130 1.00 94.44 93 LEU A N 1
ATOM 713 C CA . LEU A 1 93 ? 12.694 19.873 -16.168 1.00 94.44 93 LEU A CA 1
ATOM 714 C C . LEU A 1 93 ? 11.394 19.267 -15.609 1.00 94.44 93 LEU A C 1
ATOM 716 O O . LEU A 1 93 ? 10.364 19.288 -16.293 1.00 94.44 93 LEU A O 1
ATOM 720 N N . LEU A 1 94 ? 11.424 18.751 -14.373 1.00 87.06 94 LEU A N 1
ATOM 721 C CA . LEU A 1 94 ? 10.230 18.279 -13.662 1.00 87.06 94 LEU A CA 1
ATOM 722 C C . LEU A 1 94 ? 9.275 19.427 -13.317 1.00 87.06 94 LEU A C 1
ATOM 724 O O . LEU A 1 94 ? 8.078 19.307 -13.569 1.00 87.06 94 LEU A O 1
ATOM 728 N N . SER A 1 95 ? 9.776 20.537 -12.765 1.00 85.12 95 SER A N 1
ATOM 729 C CA . SER A 1 95 ? 8.932 21.669 -12.351 1.00 85.12 95 SER A CA 1
ATOM 730 C C . SER A 1 95 ? 8.247 22.353 -13.538 1.00 85.12 95 SER A C 1
ATOM 732 O O . SER A 1 95 ? 7.108 22.804 -13.423 1.00 85.12 95 SER A O 1
ATOM 734 N N . ARG A 1 96 ? 8.898 22.347 -14.708 1.00 91.88 96 ARG A N 1
ATOM 735 C CA . ARG A 1 96 ? 8.335 22.800 -15.992 1.00 91.88 96 ARG A CA 1
ATOM 736 C C . ARG A 1 96 ? 7.327 21.815 -16.602 1.00 91.88 96 ARG A C 1
ATOM 738 O O . ARG A 1 96 ? 6.720 22.134 -17.621 1.00 91.88 96 ARG A O 1
ATOM 745 N N . GLY A 1 97 ? 7.166 20.620 -16.030 1.00 90.50 97 GLY A N 1
ATOM 746 C CA . GLY A 1 97 ? 6.270 19.578 -16.540 1.00 90.50 97 GLY A CA 1
ATOM 747 C C . GLY A 1 97 ? 6.711 18.964 -17.874 1.00 90.50 97 GLY A C 1
ATOM 748 O O . GLY A 1 97 ? 5.889 18.387 -18.581 1.00 90.50 97 GLY A O 1
ATOM 749 N N . ILE A 1 98 ? 7.991 19.098 -18.239 1.00 93.12 98 ILE A N 1
ATOM 750 C CA . ILE A 1 98 ? 8.532 18.618 -19.522 1.00 93.12 98 ILE A CA 1
ATOM 751 C C . ILE A 1 98 ? 8.835 17.122 -19.460 1.00 93.12 98 ILE A C 1
ATOM 753 O O . ILE A 1 98 ? 8.625 16.394 -20.430 1.00 93.12 98 ILE A O 1
ATOM 757 N N . ILE A 1 99 ? 9.328 16.659 -18.313 1.00 94.19 99 ILE A N 1
ATOM 758 C CA . ILE A 1 99 ? 9.619 15.249 -18.055 1.00 94.19 99 ILE A CA 1
ATOM 759 C C . ILE A 1 99 ? 8.834 14.768 -16.835 1.00 94.19 99 ILE A C 1
ATOM 761 O O . ILE A 1 99 ? 8.372 15.568 -16.025 1.00 94.19 99 ILE A O 1
ATOM 765 N N . LYS A 1 100 ? 8.680 13.447 -16.705 1.00 86.12 100 LYS A N 1
ATOM 766 C CA . LYS A 1 100 ? 8.000 12.819 -15.558 1.00 86.12 100 LYS A CA 1
ATOM 767 C C . LYS A 1 100 ? 8.970 12.327 -14.486 1.00 86.12 100 LYS A C 1
ATOM 769 O O . LYS A 1 100 ? 8.618 12.286 -13.313 1.00 86.12 100 LYS A O 1
ATOM 774 N N . GLU A 1 101 ? 10.176 11.942 -14.891 1.00 87.81 101 GLU A N 1
ATOM 775 C CA . GLU A 1 101 ? 11.232 11.429 -14.020 1.00 87.81 101 GLU A CA 1
ATOM 776 C C . GLU A 1 101 ? 12.607 11.588 -14.683 1.00 87.81 101 GLU A C 1
ATOM 778 O O . GLU A 1 101 ? 12.700 11.841 -15.886 1.00 87.81 101 GLU A O 1
ATOM 783 N N . PHE A 1 102 ? 13.680 11.431 -13.904 1.00 96.25 102 PHE A N 1
ATOM 784 C CA . PHE A 1 102 ? 15.045 11.385 -14.422 1.00 96.25 102 PHE A CA 1
ATOM 785 C C . PHE A 1 102 ? 15.973 10.543 -13.539 1.00 96.25 102 PHE A C 1
ATOM 787 O O . PHE A 1 102 ? 15.743 10.364 -12.342 1.00 96.25 102 PHE A O 1
ATOM 794 N N . ILE A 1 103 ? 17.067 10.067 -14.134 1.00 91.38 103 ILE A N 1
ATOM 795 C CA . ILE A 1 103 ? 18.176 9.386 -13.461 1.00 91.38 103 ILE A CA 1
ATOM 796 C C . ILE A 1 103 ? 19.480 10.075 -13.865 1.00 91.38 103 ILE A C 1
ATOM 798 O O . ILE A 1 103 ? 19.776 10.198 -15.054 1.00 91.38 103 ILE A O 1
ATOM 802 N N . VAL A 1 104 ? 20.294 10.473 -12.886 1.00 94.69 104 VAL A N 1
ATOM 803 C CA . VAL A 1 104 ? 21.649 10.983 -13.144 1.00 94.69 104 VAL A CA 1
ATOM 804 C C . VAL A 1 104 ? 22.558 9.813 -13.527 1.00 94.69 104 VAL A C 1
ATOM 806 O O . VAL A 1 104 ? 22.661 8.826 -12.796 1.00 94.69 104 VAL A O 1
ATOM 809 N N . LYS A 1 105 ? 23.213 9.913 -14.682 1.00 92.81 105 LYS A N 1
ATOM 810 C CA . LYS A 1 105 ? 24.105 8.891 -15.240 1.00 92.81 105 LYS A CA 1
ATOM 811 C C . LYS A 1 105 ? 25.491 9.451 -15.461 1.00 92.81 105 LYS A C 1
ATOM 813 O O . LYS A 1 105 ? 25.623 10.620 -15.800 1.00 92.81 105 LYS A O 1
ATOM 818 N N . ARG A 1 106 ? 26.522 8.616 -15.318 1.00 91.06 106 ARG A N 1
ATOM 819 C CA . ARG A 1 106 ? 27.876 8.995 -15.736 1.00 91.06 106 ARG A CA 1
ATOM 820 C C . ARG A 1 106 ? 27.989 8.946 -17.254 1.00 91.06 106 ARG A C 1
ATOM 822 O O . ARG A 1 106 ? 27.475 8.021 -17.876 1.00 91.06 106 ARG A O 1
ATOM 829 N N . ALA A 1 107 ? 28.708 9.893 -17.843 1.00 85.69 107 ALA A N 1
ATOM 830 C CA . ALA A 1 107 ? 28.933 9.949 -19.284 1.00 85.69 107 ALA A CA 1
ATOM 831 C C . ALA A 1 107 ? 29.636 8.686 -19.814 1.00 85.69 107 ALA A C 1
ATOM 833 O O . ALA A 1 107 ? 29.325 8.216 -20.905 1.00 85.69 107 ALA A O 1
ATOM 834 N N . SER A 1 108 ? 30.507 8.067 -19.008 1.00 82.25 108 SER A N 1
ATOM 835 C CA . SER A 1 108 ? 31.157 6.793 -19.342 1.00 82.25 108 SER A CA 1
ATOM 836 C C . SER A 1 108 ? 30.177 5.624 -19.504 1.00 82.25 108 SER A C 1
ATOM 838 O O . SER A 1 108 ? 30.437 4.719 -20.291 1.00 82.25 108 SER A O 1
ATOM 840 N N . GLU A 1 109 ? 29.023 5.647 -18.829 1.00 78.19 109 GLU A N 1
ATOM 841 C CA . GLU A 1 109 ? 27.993 4.601 -18.942 1.00 78.19 109 GLU A CA 1
ATOM 842 C C . GLU A 1 109 ? 27.205 4.694 -20.261 1.00 78.19 109 GLU A C 1
ATOM 844 O O . GLU A 1 109 ? 26.548 3.735 -20.663 1.00 78.19 109 GLU A O 1
ATOM 849 N N . ILE A 1 110 ? 27.283 5.836 -20.951 1.00 80.88 110 ILE A N 1
ATOM 850 C CA . ILE A 1 110 ? 26.638 6.083 -22.249 1.00 80.88 110 ILE A CA 1
ATOM 851 C C . ILE A 1 110 ? 27.444 5.458 -23.390 1.00 80.88 110 ILE A C 1
ATOM 853 O O . ILE A 1 110 ? 26.872 5.094 -24.414 1.00 80.88 110 ILE A O 1
ATOM 857 N N . GLY A 1 111 ? 28.759 5.273 -23.221 1.00 71.62 111 GLY A N 1
ATOM 858 C CA . GLY A 1 111 ? 29.624 4.653 -24.235 1.00 71.62 111 GLY A CA 1
ATOM 859 C C . GLY A 1 111 ? 29.207 3.227 -24.625 1.00 71.62 111 GLY A C 1
ATOM 860 O O . GLY A 1 111 ? 29.655 2.713 -25.642 1.00 71.62 111 GLY A O 1
ATOM 861 N N . LEU A 1 112 ? 28.314 2.608 -23.847 1.00 66.81 112 LEU A N 1
ATOM 862 C CA . LEU A 1 112 ? 27.724 1.295 -24.106 1.00 66.81 112 LEU A CA 1
ATOM 863 C C . LEU A 1 112 ? 26.526 1.329 -25.075 1.00 66.81 112 LEU A C 1
ATOM 865 O O . LEU A 1 112 ? 25.996 0.274 -25.422 1.00 66.81 112 LEU A O 1
ATOM 869 N N . LEU A 1 113 ? 26.059 2.510 -25.494 1.00 73.69 113 LEU A N 1
ATOM 870 C CA . LEU A 1 113 ? 24.938 2.632 -26.426 1.00 73.69 113 LEU A CA 1
ATOM 871 C C . LEU A 1 113 ? 25.394 2.322 -27.853 1.00 73.69 113 LEU A C 1
ATOM 873 O O . LEU A 1 113 ? 26.266 2.993 -28.401 1.00 73.69 113 LEU A O 1
ATOM 877 N N . SER A 1 114 ? 24.748 1.346 -28.494 1.00 56.00 114 SER A N 1
ATOM 878 C CA . SER A 1 114 ? 25.171 0.848 -29.809 1.00 56.00 114 SER A CA 1
ATOM 879 C C . SER A 1 114 ? 24.977 1.860 -30.948 1.00 56.00 114 SER A C 1
ATOM 881 O O . SER A 1 114 ? 25.593 1.708 -32.000 1.00 56.00 114 SER A O 1
ATOM 883 N N . ARG A 1 115 ? 24.131 2.888 -30.764 1.00 65.50 115 ARG A N 1
ATOM 884 C CA . ARG A 1 115 ? 23.903 3.996 -31.716 1.00 65.50 115 ARG A CA 1
ATOM 885 C C . ARG A 1 115 ? 23.440 5.248 -30.969 1.00 65.50 115 ARG A C 1
ATOM 887 O O . ARG A 1 115 ? 22.262 5.336 -30.650 1.00 65.50 115 ARG A O 1
ATOM 894 N N . SER A 1 116 ? 24.336 6.192 -30.680 1.00 68.31 116 SER A N 1
ATOM 895 C CA . SER A 1 116 ? 23.948 7.503 -30.134 1.00 68.31 116 SER A CA 1
ATOM 896 C C . SER A 1 116 ? 23.606 8.463 -31.274 1.00 68.31 116 SER A C 1
ATOM 898 O O . SER A 1 116 ? 24.421 8.663 -32.177 1.00 68.31 116 SER A O 1
ATOM 900 N N . ARG A 1 117 ? 22.407 9.057 -31.254 1.00 75.56 117 ARG A N 1
ATOM 901 C CA . ARG A 1 117 ? 21.979 10.074 -32.225 1.00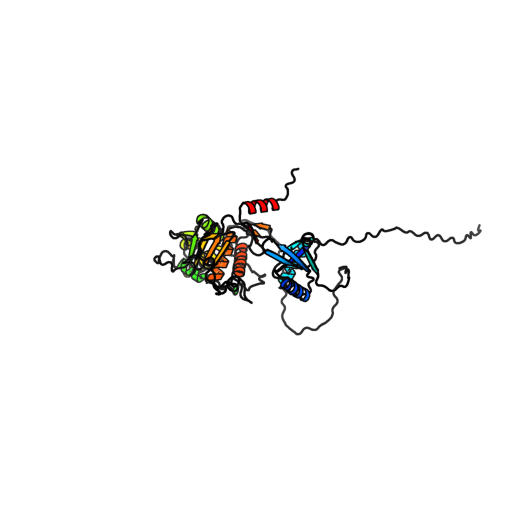 75.56 117 ARG A CA 1
ATOM 902 C C . ARG A 1 117 ? 21.644 11.368 -31.494 1.00 75.56 117 ARG A C 1
ATOM 904 O O . ARG A 1 117 ? 20.739 11.398 -30.662 1.00 75.56 117 ARG A O 1
ATOM 911 N N . ARG A 1 118 ? 22.363 12.447 -31.817 1.00 77.50 118 ARG A N 1
ATOM 912 C CA . ARG A 1 118 ? 22.012 13.808 -31.386 1.00 77.50 118 ARG A CA 1
ATOM 913 C C . ARG A 1 118 ? 21.040 14.408 -32.393 1.00 77.50 118 ARG A C 1
ATOM 915 O O . ARG A 1 118 ? 21.308 14.381 -33.593 1.00 77.50 118 ARG A O 1
ATOM 922 N N . LEU A 1 119 ? 19.931 14.952 -31.908 1.00 62.59 119 LEU A N 1
ATOM 923 C CA . LEU A 1 119 ? 18.989 15.701 -32.733 1.00 62.59 119 LEU A CA 1
ATOM 924 C C . LEU A 1 119 ? 19.299 17.193 -32.556 1.00 62.59 119 LEU A C 1
ATOM 926 O O . LEU A 1 119 ? 18.881 17.816 -31.587 1.00 62.59 119 LEU A O 1
ATOM 930 N N . GLY A 1 120 ? 20.108 17.745 -33.463 1.00 48.19 120 GLY A N 1
ATOM 931 C CA . GLY A 1 120 ? 20.505 19.155 -33.459 1.00 48.19 120 GLY A CA 1
ATOM 932 C C . GLY A 1 120 ? 21.291 19.526 -34.719 1.00 48.19 120 GLY A C 1
ATOM 933 O O . GLY A 1 120 ? 22.098 18.733 -35.201 1.00 48.19 120 GLY A O 1
ATOM 934 N N . ASN A 1 121 ? 21.018 20.709 -35.278 1.00 40.34 121 ASN A N 1
ATOM 935 C CA . ASN A 1 121 ? 21.625 21.203 -36.518 1.00 40.34 121 ASN A CA 1
ATOM 936 C C . ASN A 1 121 ? 23.162 21.164 -36.464 1.00 40.34 121 ASN A C 1
ATOM 938 O O . ASN A 1 121 ? 23.768 21.716 -35.548 1.00 40.34 121 ASN A O 1
ATOM 942 N N . LYS A 1 122 ? 23.785 20.580 -37.498 1.00 34.91 122 LYS A N 1
ATOM 943 C CA . LYS A 1 122 ? 25.214 20.740 -37.808 1.00 34.91 122 LYS A CA 1
ATOM 944 C C . LYS A 1 122 ? 25.515 22.221 -38.072 1.00 34.91 122 LYS A C 1
ATOM 946 O O . LYS A 1 122 ? 25.411 22.663 -39.212 1.00 34.91 122 LYS A O 1
ATOM 951 N N . ARG A 1 123 ? 25.886 22.975 -37.039 1.00 33.56 123 ARG A N 1
ATOM 952 C CA . ARG A 1 123 ? 26.818 24.107 -37.135 1.00 33.56 123 ARG A CA 1
ATOM 953 C C . ARG A 1 123 ? 27.652 24.138 -35.861 1.00 33.56 123 ARG A C 1
ATOM 955 O O . ARG A 1 123 ? 27.099 24.223 -34.767 1.00 33.56 123 ARG A O 1
ATOM 962 N N . ASP A 1 124 ? 28.962 24.023 -36.045 1.00 40.34 124 ASP A N 1
ATOM 963 C CA . ASP A 1 124 ? 29.979 24.240 -35.023 1.00 40.34 124 ASP A CA 1
ATOM 964 C C . ASP A 1 124 ? 29.740 25.569 -34.313 1.00 40.34 124 ASP A C 1
ATOM 966 O O . ASP A 1 124 ? 29.595 26.592 -34.975 1.00 40.34 124 ASP A O 1
ATOM 970 N N . TYR A 1 125 ? 29.709 25.556 -32.981 1.00 28.70 125 TYR A N 1
ATOM 971 C CA . TYR A 1 125 ? 29.945 26.749 -32.172 1.00 28.70 125 TYR A CA 1
ATOM 972 C C . TYR A 1 125 ? 30.387 26.336 -30.765 1.00 28.70 125 TYR A C 1
ATOM 974 O O . TYR A 1 125 ? 29.593 25.879 -29.942 1.00 28.70 125 TYR A O 1
ATOM 982 N N . SER A 1 126 ? 31.675 26.524 -30.490 1.00 31.70 126 SER A N 1
ATOM 983 C CA . SER A 1 126 ? 32.200 26.722 -29.143 1.00 31.70 126 SER A CA 1
ATOM 984 C C . SER A 1 126 ? 31.646 28.044 -28.605 1.00 31.70 126 SER A C 1
ATOM 986 O O . SER A 1 126 ? 31.960 29.104 -29.148 1.00 31.70 126 SER A O 1
ATOM 988 N N . ILE A 1 127 ? 30.817 28.006 -27.561 1.00 31.80 127 ILE A N 1
ATOM 989 C CA . ILE A 1 127 ? 30.408 29.215 -26.837 1.00 31.80 127 ILE A CA 1
ATOM 990 C C . ILE A 1 127 ? 30.920 29.103 -25.407 1.00 31.80 127 ILE A C 1
ATOM 992 O O . ILE A 1 127 ? 30.436 28.296 -24.615 1.00 31.80 127 ILE A O 1
ATOM 996 N N . ASN A 1 128 ? 31.913 29.940 -25.111 1.00 27.81 128 ASN A N 1
ATOM 997 C CA . ASN A 1 128 ? 32.338 30.275 -23.763 1.00 27.81 128 ASN A CA 1
ATOM 998 C C . ASN A 1 128 ? 31.184 30.975 -23.040 1.00 27.81 128 ASN A C 1
ATOM 1000 O O . ASN A 1 128 ? 30.673 31.993 -23.508 1.00 27.81 128 ASN A O 1
ATOM 1004 N N . TYR A 1 129 ? 30.788 30.432 -21.893 1.00 27.61 129 TYR A N 1
ATOM 1005 C CA . TYR A 1 129 ? 29.845 31.067 -20.982 1.00 27.61 129 TYR A CA 1
ATOM 1006 C C . TYR A 1 129 ? 30.620 32.052 -20.095 1.00 27.61 129 TYR A C 1
ATOM 1008 O O . TYR A 1 129 ? 30.961 31.749 -18.955 1.00 27.61 129 TYR A O 1
ATOM 1016 N N . GLU A 1 130 ? 30.948 33.228 -20.632 1.00 27.83 130 GLU A N 1
ATOM 1017 C CA . GLU A 1 130 ? 31.294 34.376 -19.794 1.00 27.83 130 GLU A CA 1
ATOM 1018 C C . GLU A 1 130 ? 30.021 35.154 -19.461 1.00 27.83 130 GLU A C 1
ATOM 1020 O O . GLU A 1 130 ? 29.314 35.686 -20.316 1.00 27.83 130 GLU A O 1
ATOM 1025 N N . SER A 1 131 ? 29.735 35.195 -18.166 1.00 41.00 131 SER A N 1
ATOM 1026 C CA . SER A 1 131 ? 28.750 36.046 -17.515 1.00 41.00 131 SER A CA 1
ATOM 1027 C C . SER A 1 131 ? 28.901 37.514 -17.921 1.00 41.00 131 SER A C 1
ATOM 1029 O O . SER A 1 131 ? 29.954 38.085 -17.653 1.00 41.00 131 SER A O 1
ATOM 1031 N N . ARG A 1 132 ? 27.846 38.142 -18.473 1.00 26.20 132 ARG A N 1
ATOM 1032 C CA . ARG A 1 132 ? 27.589 39.604 -18.457 1.00 26.20 132 ARG A CA 1
ATOM 1033 C C . ARG A 1 132 ? 26.132 39.932 -18.880 1.00 26.20 132 ARG A C 1
ATOM 1035 O O . ARG A 1 132 ? 25.434 39.038 -19.348 1.00 26.20 132 ARG A O 1
ATOM 1042 N N . PRO A 1 133 ? 25.614 41.149 -18.602 1.00 33.34 133 PRO A N 1
ATOM 1043 C CA . PRO A 1 133 ? 24.322 41.344 -17.953 1.00 33.34 133 PRO A CA 1
ATOM 1044 C C . PRO A 1 133 ? 23.190 41.737 -18.912 1.00 33.34 133 PRO A C 1
ATOM 1046 O O . PRO A 1 133 ? 23.404 42.094 -20.069 1.00 33.34 133 PRO A O 1
ATOM 1049 N N . ALA A 1 134 ? 21.974 41.691 -18.365 1.00 38.16 134 ALA A N 1
ATOM 1050 C CA . ALA A 1 134 ? 20.705 41.985 -19.014 1.00 38.16 134 ALA A CA 1
ATOM 1051 C C . ALA A 1 134 ? 20.712 43.266 -19.870 1.00 38.16 134 ALA A C 1
ATOM 1053 O O . ALA A 1 134 ? 21.061 44.351 -19.400 1.00 38.16 134 ALA A O 1
ATOM 1054 N N . ARG A 1 135 ? 20.202 43.149 -21.103 1.00 28.25 135 ARG A N 1
ATOM 1055 C CA . ARG A 1 135 ? 19.670 44.282 -21.863 1.00 28.25 135 ARG A CA 1
ATOM 1056 C C . ARG A 1 135 ? 18.238 44.017 -22.307 1.00 28.25 135 ARG A C 1
ATOM 1058 O O . ARG A 1 135 ? 17.933 43.050 -22.996 1.00 28.25 135 ARG A O 1
ATOM 1065 N N . SER A 1 136 ? 17.410 44.950 -21.860 1.00 32.66 136 SER A N 1
ATOM 1066 C CA . SER A 1 136 ? 16.027 45.219 -22.216 1.00 32.66 136 SER A CA 1
ATOM 1067 C C . SER A 1 136 ? 15.785 45.175 -23.725 1.00 32.66 136 SER A C 1
ATOM 1069 O O . SER A 1 136 ? 16.450 45.883 -24.481 1.00 32.66 136 SER A O 1
ATOM 1071 N N . THR A 1 137 ? 14.784 44.401 -24.141 1.00 27.88 137 THR A N 1
ATOM 1072 C CA . THR A 1 137 ? 13.959 44.741 -25.302 1.00 27.88 137 THR A CA 1
ATOM 1073 C C . THR A 1 137 ? 12.497 44.602 -24.899 1.00 27.88 137 THR A C 1
ATOM 1075 O O . THR A 1 137 ? 12.054 43.597 -24.346 1.00 27.88 137 THR A O 1
ATOM 1078 N N . SER A 1 138 ? 11.781 45.698 -25.094 1.00 29.08 138 SER A N 1
ATOM 1079 C CA . SER A 1 138 ? 10.386 45.915 -24.758 1.00 29.08 138 SER A CA 1
ATOM 1080 C C . SER A 1 138 ? 9.464 45.160 -25.711 1.00 29.08 138 SER A C 1
ATOM 1082 O O . SER A 1 138 ? 9.412 45.482 -26.896 1.00 29.08 138 SER A O 1
ATOM 1084 N N . TYR A 1 139 ? 8.666 44.248 -25.166 1.00 25.94 139 TYR A N 1
ATOM 1085 C CA . TYR A 1 139 ? 7.345 43.928 -25.696 1.00 25.94 139 TYR A CA 1
ATOM 1086 C C . TYR A 1 139 ? 6.321 44.176 -24.588 1.00 25.94 139 TYR A C 1
ATOM 1088 O O . TYR A 1 139 ? 6.456 43.677 -23.472 1.00 25.94 139 TYR A O 1
ATOM 1096 N N . LEU A 1 140 ? 5.335 45.019 -24.893 1.00 26.38 140 LEU A N 1
ATOM 1097 C CA . LEU A 1 140 ? 4.204 45.336 -24.025 1.00 26.38 140 LEU A CA 1
ATOM 1098 C C . LEU A 1 140 ? 3.375 44.069 -23.751 1.00 26.38 140 LEU A C 1
ATOM 1100 O O . LEU A 1 140 ? 2.961 43.418 -24.711 1.00 26.38 140 LEU A O 1
ATOM 1104 N N . PRO A 1 141 ? 3.072 43.734 -22.484 1.00 29.17 141 PRO A N 1
ATOM 1105 C CA . PRO A 1 141 ? 2.129 42.679 -22.164 1.00 29.17 141 PRO A CA 1
ATOM 1106 C C . PRO A 1 141 ? 0.705 43.234 -22.041 1.00 29.17 141 PRO A C 1
ATOM 1108 O O . PRO A 1 141 ? 0.446 44.265 -21.414 1.00 29.17 141 PRO A O 1
ATOM 1111 N N . SER A 1 142 ? -0.243 42.491 -22.601 1.00 30.91 142 SER A N 1
ATOM 1112 C CA . SER A 1 142 ? -1.650 42.545 -22.218 1.00 30.91 142 SER A CA 1
ATOM 1113 C C . SER A 1 142 ? -1.787 42.241 -20.723 1.00 30.91 142 SER A C 1
ATOM 1115 O O . SER A 1 142 ? -1.228 41.277 -20.204 1.00 30.91 142 SER A O 1
ATOM 1117 N N . ARG A 1 143 ? -2.526 43.123 -20.046 1.00 32.97 143 ARG A N 1
ATOM 1118 C CA . ARG A 1 143 ? -2.836 43.125 -18.614 1.00 32.97 143 ARG A CA 1
ATOM 1119 C C . ARG A 1 143 ? -3.271 41.750 -18.100 1.00 32.97 143 ARG A C 1
ATOM 1121 O O . ARG A 1 143 ? -4.274 41.228 -18.569 1.00 32.97 143 ARG A O 1
ATOM 1128 N N . PHE A 1 144 ? -2.645 41.297 -17.018 1.00 25.66 144 PHE A N 1
ATOM 1129 C CA . PHE A 1 144 ? -3.366 40.683 -15.906 1.00 25.66 144 PHE A CA 1
ATOM 1130 C C . PHE A 1 144 ? -2.739 41.153 -14.590 1.00 25.66 144 PHE A C 1
ATOM 1132 O O . PHE A 1 144 ? -1.521 41.166 -14.423 1.00 25.66 144 PHE A O 1
ATOM 1139 N N . LYS A 1 145 ? -3.610 41.663 -13.724 1.00 29.95 145 LYS A N 1
ATOM 1140 C CA . LYS A 1 145 ? -3.337 42.274 -12.427 1.00 29.95 145 LYS A CA 1
ATOM 1141 C C . LYS A 1 145 ? -3.362 41.189 -11.352 1.00 29.95 145 LYS A C 1
ATOM 1143 O O . LYS A 1 145 ? -4.330 40.443 -11.284 1.00 29.95 145 LYS A O 1
ATOM 1148 N N . ASP A 1 146 ? -2.292 41.122 -10.572 1.00 33.84 146 ASP A N 1
ATOM 1149 C CA . ASP A 1 146 ? -2.255 41.290 -9.109 1.00 33.84 146 ASP A CA 1
ATOM 1150 C C . ASP A 1 146 ? -1.130 40.436 -8.522 1.00 33.84 146 ASP A C 1
ATOM 1152 O O . ASP A 1 146 ? -1.114 39.210 -8.603 1.00 33.84 146 ASP A O 1
ATOM 1156 N N . GLY A 1 147 ? -0.138 41.137 -7.975 1.00 25.92 147 GLY A N 1
ATOM 1157 C CA . GLY A 1 147 ? 0.987 40.564 -7.259 1.00 25.92 147 GLY A CA 1
ATOM 1158 C C . GLY A 1 147 ? 0.787 40.667 -5.754 1.00 25.92 147 GLY A C 1
ATOM 1159 O O . GLY A 1 147 ? 0.139 41.588 -5.267 1.00 25.92 147 GLY A O 1
ATOM 1160 N N . PHE A 1 148 ? 1.432 39.761 -5.028 1.00 24.39 148 PHE A N 1
ATOM 1161 C CA . PHE A 1 148 ? 1.813 39.964 -3.637 1.00 24.39 148 PHE A CA 1
ATOM 1162 C C . PHE A 1 148 ? 3.238 39.437 -3.449 1.00 24.39 148 PHE A C 1
ATOM 1164 O O . PHE A 1 148 ? 3.511 38.263 -3.680 1.00 24.39 148 PHE A O 1
ATOM 1171 N N . TYR A 1 149 ? 4.143 40.324 -3.036 1.00 23.16 149 TYR A N 1
ATOM 1172 C CA . TYR A 1 149 ? 5.423 39.975 -2.424 1.00 23.16 149 TYR A CA 1
ATOM 1173 C C . TYR A 1 149 ? 5.269 40.136 -0.912 1.00 23.16 149 TYR A C 1
ATOM 1175 O O . TYR A 1 149 ? 4.749 41.157 -0.466 1.00 23.16 149 TYR A O 1
ATOM 1183 N N . PHE A 1 150 ? 5.780 39.187 -0.129 1.00 24.23 150 PHE A N 1
ATOM 1184 C CA . PHE A 1 150 ? 6.058 39.408 1.290 1.00 24.23 150 PHE A CA 1
ATOM 1185 C C . PHE A 1 150 ? 7.541 39.164 1.580 1.00 24.23 150 PHE A C 1
ATOM 1187 O O . PHE A 1 150 ? 8.115 38.150 1.187 1.00 24.23 150 PHE A O 1
ATOM 1194 N N . GLN A 1 151 ? 8.150 40.144 2.253 1.00 24.72 151 GLN A N 1
ATOM 1195 C CA . GLN A 1 151 ? 9.458 40.062 2.898 1.00 24.72 151 GLN A CA 1
ATOM 1196 C C . GLN A 1 151 ? 9.379 39.169 4.144 1.00 24.72 151 GLN A C 1
ATOM 1198 O O . GLN A 1 151 ? 8.408 39.231 4.896 1.00 24.72 151 GLN A O 1
ATOM 1203 N N . TYR A 1 152 ? 10.435 38.397 4.397 1.00 25.38 152 TYR A N 1
ATOM 1204 C CA . TYR A 1 152 ? 10.612 37.632 5.632 1.00 25.38 152 TYR A CA 1
ATOM 1205 C C . TYR A 1 152 ? 11.318 38.482 6.699 1.00 25.38 152 TYR A C 1
ATOM 1207 O O . TYR A 1 152 ? 12.370 39.052 6.394 1.00 25.38 152 TYR A O 1
ATOM 1215 N N . PRO A 1 153 ? 10.853 38.511 7.961 1.00 28.23 153 PRO A N 1
ATOM 1216 C CA . PRO A 1 153 ? 11.726 38.827 9.076 1.00 28.23 153 PRO A CA 1
ATOM 1217 C C . PRO A 1 153 ? 12.487 37.567 9.506 1.00 28.23 153 PRO A C 1
ATOM 1219 O O . PRO A 1 153 ? 11.907 36.529 9.823 1.00 28.23 153 PRO A O 1
ATOM 1222 N N . VAL A 1 154 ? 13.813 37.683 9.533 1.00 30.78 154 VAL A N 1
ATOM 1223 C CA . VAL A 1 154 ? 14.702 36.764 10.247 1.00 30.78 154 VAL A CA 1
ATOM 1224 C C . VAL A 1 154 ? 14.479 36.987 11.741 1.00 30.78 154 VAL A C 1
ATOM 1226 O O . VAL A 1 154 ? 14.684 38.101 12.222 1.00 30.78 154 VAL A O 1
ATOM 1229 N N . LEU A 1 155 ? 14.091 35.948 12.484 1.00 26.91 155 LEU A N 1
ATOM 1230 C CA . LEU A 1 155 ? 14.156 35.969 13.944 1.00 26.91 155 LEU A CA 1
ATOM 1231 C C . LEU A 1 155 ? 15.146 34.927 14.458 1.00 26.91 155 LEU A C 1
ATOM 1233 O O . LEU A 1 155 ? 15.094 33.743 14.132 1.00 26.91 155 LEU A O 1
ATOM 1237 N N . SER A 1 156 ? 16.080 35.472 15.232 1.00 31.03 156 SER A N 1
ATOM 1238 C CA . SER A 1 156 ? 17.230 34.847 15.861 1.00 31.03 156 SER A CA 1
ATOM 1239 C C . SER A 1 156 ? 16.819 33.893 16.981 1.00 31.03 156 SER A C 1
ATOM 1241 O O . SER A 1 156 ? 15.840 34.122 17.689 1.00 31.03 156 SER A O 1
ATOM 1243 N N . ALA A 1 157 ? 17.610 32.838 17.155 1.00 33.34 157 ALA A N 1
ATOM 1244 C CA . ALA A 1 157 ? 17.453 31.850 18.207 1.00 33.34 157 ALA A CA 1
ATOM 1245 C C . ALA A 1 157 ? 17.795 32.433 19.587 1.00 33.34 157 ALA A C 1
ATOM 1247 O O . ALA A 1 157 ? 18.874 32.994 19.784 1.00 33.34 157 ALA A O 1
ATOM 1248 N N . THR A 1 158 ? 16.934 32.194 20.575 1.00 29.92 158 THR A N 1
ATOM 1249 C CA . THR A 1 158 ? 17.283 32.300 21.996 1.00 29.92 158 THR A CA 1
ATOM 1250 C C . THR A 1 158 ? 17.057 30.968 22.708 1.00 29.92 158 THR A C 1
ATOM 1252 O O . THR A 1 158 ? 16.053 30.282 22.531 1.00 29.92 158 THR A O 1
ATOM 1255 N N . LYS A 1 159 ? 18.060 30.589 23.504 1.00 36.69 159 LYS A N 1
ATOM 1256 C CA . LYS A 1 159 ? 18.051 29.464 24.446 1.00 36.69 159 LYS A CA 1
ATOM 1257 C C . LYS A 1 159 ? 17.088 29.748 25.610 1.00 36.69 159 LYS A C 1
ATOM 1259 O O . LYS A 1 159 ? 17.142 30.848 26.148 1.00 36.69 159 LYS A O 1
ATOM 1264 N N . ALA A 1 160 ? 16.361 28.732 26.088 1.00 32.69 160 ALA A N 1
ATOM 1265 C CA . ALA A 1 160 ? 16.622 28.043 27.369 1.00 32.69 160 ALA A CA 1
ATOM 1266 C C . ALA A 1 160 ? 15.366 27.470 28.072 1.00 32.69 160 ALA A C 1
ATOM 1268 O O . ALA A 1 160 ? 14.321 28.105 28.152 1.00 32.69 160 ALA A O 1
ATOM 1269 N N . SER A 1 161 ? 15.622 26.352 28.759 1.00 30.64 161 SER A N 1
ATOM 1270 C CA . SER A 1 161 ? 15.071 25.915 30.053 1.00 30.64 161 SER A CA 1
ATOM 1271 C C . SER A 1 161 ? 13.904 24.920 30.115 1.00 30.64 161 SER A C 1
ATOM 1273 O O . SER A 1 161 ? 12.968 24.900 29.325 1.00 30.64 161 SER A O 1
ATOM 1275 N N . THR A 1 162 ? 14.086 24.052 31.106 1.00 42.16 162 THR A N 1
ATOM 1276 C CA . THR A 1 162 ? 13.331 22.897 31.580 1.00 42.16 162 THR A CA 1
ATOM 1277 C C . THR A 1 162 ? 11.958 23.269 32.129 1.00 42.16 162 THR A C 1
ATOM 1279 O O . THR A 1 162 ? 11.858 24.094 33.033 1.00 42.16 162 THR A O 1
ATOM 1282 N N . GLY A 1 163 ? 10.925 22.580 31.650 1.00 31.12 163 GLY A N 1
ATOM 1283 C CA . GLY A 1 163 ? 9.562 22.644 32.165 1.00 31.12 163 GLY A CA 1
ATOM 1284 C C . GLY A 1 163 ? 8.703 21.560 31.517 1.00 31.12 163 GLY A C 1
ATOM 1285 O O . GLY A 1 163 ? 8.923 21.195 30.367 1.00 31.12 163 GLY A O 1
ATOM 1286 N N . THR A 1 164 ? 7.792 21.012 32.309 1.00 30.67 164 THR A N 1
ATOM 1287 C CA . THR A 1 164 ? 6.809 19.946 32.073 1.00 30.67 164 THR A CA 1
ATOM 1288 C C . THR A 1 164 ? 6.373 19.757 30.611 1.00 30.67 164 THR A C 1
ATOM 1290 O O . THR A 1 164 ? 5.924 20.694 29.956 1.00 30.67 164 THR A O 1
ATOM 1293 N N . VAL A 1 165 ? 6.484 18.523 30.104 1.00 29.41 165 VAL A N 1
ATOM 1294 C CA . VAL A 1 165 ? 6.107 18.150 28.731 1.00 29.41 165 VAL A CA 1
ATOM 1295 C C . VAL A 1 165 ? 4.585 18.146 28.592 1.00 29.41 165 VAL A C 1
ATOM 1297 O O . VAL A 1 165 ? 3.924 17.147 28.859 1.00 29.41 165 VAL A O 1
ATOM 1300 N N . THR A 1 166 ? 4.034 19.266 28.139 1.00 31.38 166 THR A N 1
ATOM 1301 C CA . THR A 1 166 ? 2.715 19.317 27.505 1.00 31.38 166 THR A CA 1
ATOM 1302 C C . THR A 1 166 ? 2.852 18.761 26.086 1.00 31.38 166 THR A C 1
ATOM 1304 O O . THR A 1 166 ? 3.750 19.158 25.341 1.00 31.38 166 THR A O 1
ATOM 1307 N N . LEU A 1 167 ? 1.995 17.808 25.713 1.00 29.66 167 LEU A N 1
ATOM 1308 C CA . LEU A 1 167 ? 1.973 17.208 24.376 1.00 29.66 167 LEU A CA 1
ATOM 1309 C C . LEU A 1 167 ? 1.786 18.299 23.304 1.00 29.66 167 LEU A C 1
ATOM 1311 O O . LEU A 1 167 ? 0.845 19.088 23.421 1.00 29.66 167 LEU A O 1
ATOM 1315 N N . PRO A 1 168 ? 2.605 18.350 22.235 1.00 33.25 168 PRO A N 1
ATOM 1316 C CA . PRO A 1 168 ? 2.297 19.205 21.105 1.00 33.25 168 PRO A CA 1
ATOM 1317 C C . PRO A 1 168 ? 1.141 18.562 20.332 1.00 33.25 168 PRO A C 1
ATOM 1319 O O . PRO A 1 168 ? 1.342 17.660 19.517 1.00 33.25 168 PRO A O 1
ATOM 1322 N N . VAL A 1 169 ? -0.082 19.024 20.600 1.00 41.97 169 VAL A N 1
ATOM 1323 C CA . VAL A 1 169 ? -1.181 18.945 19.631 1.00 41.97 169 VAL A CA 1
ATOM 1324 C C . VAL A 1 169 ? -0.681 19.620 18.352 1.00 41.97 169 VAL A C 1
ATOM 1326 O O . VAL A 1 169 ? -0.062 20.683 18.405 1.00 41.97 169 VAL A O 1
ATOM 1329 N N . GLY A 1 170 ? -0.842 18.921 17.228 1.00 37.59 170 GLY A N 1
ATOM 1330 C CA . GLY A 1 170 ? -0.028 19.068 16.026 1.00 37.59 170 GLY A CA 1
ATOM 1331 C C . GLY A 1 170 ? 0.242 20.507 15.591 1.00 37.59 170 GLY A C 1
ATOM 1332 O O . GLY A 1 170 ? -0.673 21.292 15.346 1.00 37.59 170 GLY A O 1
ATOM 1333 N N . ALA A 1 171 ? 1.523 20.823 15.388 1.00 34.66 171 ALA A N 1
ATOM 1334 C CA . ALA A 1 171 ? 1.885 21.914 14.501 1.00 34.66 171 ALA A CA 1
ATOM 1335 C C . ALA A 1 171 ? 1.218 21.630 13.148 1.00 34.66 171 ALA A C 1
ATOM 1337 O O . ALA A 1 171 ? 1.516 20.629 12.494 1.00 34.66 171 ALA A O 1
ATOM 1338 N N . ARG A 1 172 ? 0.265 22.481 12.764 1.00 39.16 172 ARG A N 1
ATOM 1339 C CA . ARG A 1 172 ? -0.416 22.434 11.471 1.00 39.16 172 ARG A CA 1
ATOM 1340 C C . ARG A 1 172 ? 0.660 22.567 10.392 1.00 39.16 172 ARG A C 1
ATOM 1342 O O . ARG A 1 172 ? 1.145 23.665 10.137 1.00 39.16 172 ARG A O 1
ATOM 1349 N N . ILE A 1 173 ? 1.084 21.444 9.811 1.00 38.94 173 ILE A N 1
ATOM 1350 C CA . ILE A 1 173 ? 2.069 21.438 8.729 1.00 38.94 173 ILE A CA 1
ATOM 1351 C C . ILE A 1 173 ? 1.407 22.128 7.538 1.00 38.94 173 ILE A C 1
ATOM 1353 O O . ILE A 1 173 ? 0.497 21.584 6.914 1.00 38.94 173 ILE A O 1
ATOM 1357 N N . VAL A 1 174 ? 1.842 23.351 7.242 1.00 34.06 174 VAL A N 1
ATOM 1358 C CA . VAL A 1 174 ? 1.486 24.042 6.004 1.00 34.06 174 VAL A CA 1
ATOM 1359 C C . VAL A 1 174 ? 2.289 23.381 4.888 1.00 34.06 174 VAL A C 1
ATOM 1361 O O . VAL A 1 174 ? 3.479 23.626 4.727 1.00 34.06 174 VAL A O 1
ATOM 1364 N N . THR A 1 175 ? 1.650 22.489 4.135 1.00 40.59 175 THR A N 1
ATOM 1365 C CA . THR A 1 175 ? 2.226 21.872 2.936 1.00 40.59 175 THR A CA 1
ATOM 1366 C C . THR A 1 175 ? 2.103 22.848 1.760 1.00 40.59 175 THR A C 1
ATOM 1368 O O . THR A 1 175 ? 1.165 22.743 0.972 1.00 40.59 175 THR A O 1
ATOM 1371 N N . SER A 1 176 ? 2.993 23.839 1.658 1.00 32.91 176 SER A N 1
ATOM 1372 C CA . SER A 1 176 ? 2.951 24.833 0.569 1.00 32.91 176 SER A CA 1
ATOM 1373 C C . SER A 1 176 ? 3.564 24.360 -0.756 1.00 32.91 176 SER A C 1
ATOM 1375 O O . SER A 1 176 ? 3.343 25.006 -1.772 1.00 32.91 176 SER A O 1
ATOM 1377 N N . ASP A 1 177 ? 4.229 23.201 -0.793 1.00 34.19 177 ASP A N 1
ATOM 1378 C CA . ASP A 1 177 ? 4.931 22.714 -1.995 1.00 34.19 177 ASP A CA 1
ATOM 1379 C C . ASP A 1 177 ? 4.237 21.504 -2.650 1.00 34.19 177 ASP A C 1
ATOM 1381 O O . ASP A 1 177 ? 4.853 20.493 -2.989 1.00 34.19 177 ASP A O 1
ATOM 1385 N N . LEU A 1 178 ? 2.915 21.590 -2.829 1.00 38.62 178 LEU A N 1
ATOM 1386 C CA . LEU A 1 178 ? 2.118 20.587 -3.543 1.00 38.62 178 LEU A CA 1
ATOM 1387 C C . LEU A 1 178 ? 1.939 20.988 -5.014 1.00 38.62 178 LEU A C 1
ATOM 1389 O O . LEU A 1 178 ? 0.941 21.598 -5.385 1.00 38.62 178 LEU A O 1
ATOM 1393 N N . HIS A 1 179 ? 2.877 20.606 -5.879 1.00 38.66 179 HIS A N 1
ATOM 1394 C CA . HIS A 1 179 ? 2.604 20.483 -7.314 1.00 38.66 179 HIS A CA 1
ATOM 1395 C C . HIS A 1 179 ? 2.591 19.000 -7.698 1.00 38.66 179 HIS A C 1
ATOM 1397 O O . HIS A 1 179 ? 3.635 18.351 -7.697 1.00 38.66 179 HIS A O 1
ATOM 1403 N N . SER A 1 180 ? 1.388 18.482 -7.994 1.00 44.41 180 SER A N 1
ATOM 1404 C CA . SER A 1 180 ? 1.061 17.368 -8.924 1.00 44.41 180 SER A CA 1
ATOM 1405 C C . SER A 1 180 ? -0.136 16.482 -8.524 1.00 44.41 180 SER A C 1
ATOM 1407 O O . SER A 1 180 ? -0.331 15.426 -9.107 1.00 44.41 180 SER A O 1
ATOM 1409 N N . ALA A 1 181 ? -0.983 16.927 -7.597 1.00 45.19 181 ALA A N 1
ATOM 1410 C CA . ALA A 1 181 ? -2.425 16.657 -7.532 1.00 45.19 181 ALA A CA 1
ATOM 1411 C C . ALA A 1 181 ? -2.965 17.490 -6.366 1.00 45.19 181 ALA A C 1
ATOM 1413 O O . ALA A 1 181 ? -2.338 17.547 -5.308 1.00 45.19 181 ALA A O 1
ATOM 1414 N N . ASN A 1 182 ? -4.102 18.168 -6.525 1.00 48.22 182 ASN A N 1
ATOM 1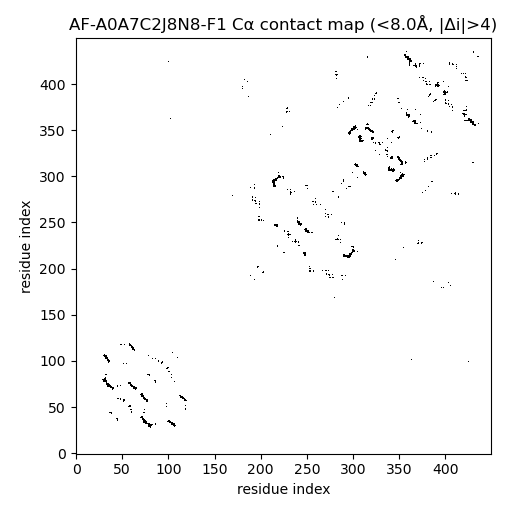415 C CA . ASN A 1 182 ? -4.722 18.819 -5.377 1.00 48.22 182 ASN A CA 1
ATOM 1416 C C . ASN A 1 182 ? -5.229 17.713 -4.438 1.00 48.22 182 ASN A C 1
ATOM 1418 O O . ASN A 1 182 ? -6.241 17.080 -4.727 1.00 48.22 182 ASN A O 1
ATOM 1422 N N . ALA A 1 183 ? -4.515 17.457 -3.339 1.00 48.00 183 ALA A N 1
ATOM 1423 C CA . ALA A 1 183 ? -4.830 16.389 -2.388 1.00 48.00 183 ALA A CA 1
ATOM 1424 C C . ALA A 1 183 ? -6.248 16.508 -1.791 1.00 48.00 183 ALA A C 1
ATOM 14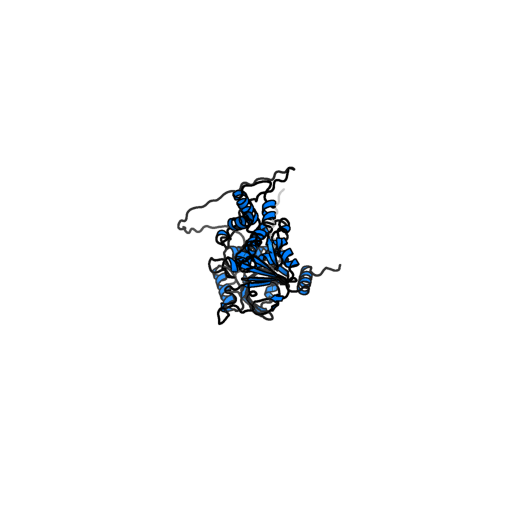26 O O . ALA A 1 183 ? -6.793 15.514 -1.313 1.00 48.00 183 ALA A O 1
ATOM 1427 N N . SER A 1 184 ? -6.869 17.696 -1.862 1.00 49.56 184 SER A N 1
ATOM 1428 C CA . SER A 1 184 ? -8.277 17.907 -1.492 1.00 49.56 184 SER A CA 1
ATOM 1429 C C . SER A 1 184 ? -9.287 17.290 -2.472 1.00 49.56 184 SER A C 1
ATOM 1431 O O . SER A 1 184 ? -10.446 17.118 -2.113 1.00 49.56 184 SER A O 1
ATOM 1433 N N . LEU A 1 185 ? -8.862 16.909 -3.683 1.00 47.31 185 LEU A N 1
ATOM 1434 C CA . LEU A 1 185 ? -9.698 16.221 -4.675 1.00 47.31 185 LEU A CA 1
ATOM 1435 C C . LEU A 1 185 ? -9.727 14.699 -4.488 1.00 47.31 185 LEU A C 1
ATOM 1437 O O . LEU A 1 185 ? -10.505 14.024 -5.160 1.00 47.31 185 LEU A O 1
ATOM 1441 N N . ILE A 1 186 ? -8.885 14.139 -3.613 1.00 54.34 186 ILE A N 1
ATOM 1442 C CA . ILE A 1 186 ? -8.922 12.711 -3.291 1.00 54.34 186 ILE A CA 1
ATOM 1443 C C . ILE A 1 186 ? -10.068 12.511 -2.293 1.00 54.34 186 ILE A C 1
ATOM 1445 O O . ILE A 1 186 ? -9.978 13.033 -1.179 1.00 54.34 186 ILE A O 1
ATOM 1449 N N . PRO A 1 187 ? -11.131 11.758 -2.637 1.00 54.88 187 PRO A N 1
ATOM 1450 C CA . PRO A 1 187 ? -12.216 11.496 -1.703 1.00 54.88 187 PRO A CA 1
ATOM 1451 C C . PRO A 1 187 ? -11.644 10.755 -0.492 1.00 54.88 187 PRO A C 1
ATOM 1453 O O . PRO A 1 187 ? -11.200 9.612 -0.605 1.00 54.88 187 PRO A O 1
ATOM 1456 N N . ARG A 1 188 ? -11.604 11.411 0.668 1.00 58.56 188 ARG A N 1
ATOM 1457 C CA . ARG A 1 188 ? -11.255 10.752 1.926 1.00 58.56 188 ARG A CA 1
ATOM 1458 C C . ARG A 1 188 ? -12.551 10.241 2.556 1.00 58.56 188 ARG A C 1
ATOM 1460 O O . ARG A 1 188 ? -13.507 11.010 2.643 1.00 58.56 188 ARG A O 1
ATOM 1467 N N . PRO A 1 189 ? -12.616 8.969 2.986 1.00 59.91 189 PRO A N 1
ATOM 1468 C CA . PRO A 1 189 ? -13.662 8.523 3.894 1.00 59.91 189 PRO A CA 1
ATOM 1469 C C . PRO A 1 189 ? -13.748 9.496 5.066 1.00 59.91 189 PRO A C 1
ATOM 1471 O O . PRO A 1 189 ? -12.710 9.849 5.625 1.00 59.91 189 PRO A O 1
ATOM 1474 N N . ASP A 1 190 ? -14.962 9.925 5.403 1.00 72.44 190 ASP A N 1
ATOM 1475 C CA . ASP A 1 190 ? -15.195 10.868 6.490 1.00 72.44 190 ASP A CA 1
ATOM 1476 C C . ASP A 1 190 ? -14.656 10.278 7.812 1.00 72.44 190 ASP A C 1
ATOM 1478 O O . ASP A 1 190 ? -15.217 9.291 8.309 1.00 72.44 190 ASP A O 1
ATOM 1482 N N . PRO A 1 191 ? -13.553 10.816 8.373 1.00 72.62 191 PRO A N 1
ATOM 1483 C CA . PRO A 1 191 ? -12.973 10.306 9.612 1.00 72.62 191 PRO A CA 1
ATOM 1484 C C . PRO A 1 191 ? -13.962 10.415 10.774 1.00 72.62 191 PRO A C 1
ATOM 1486 O O . PRO A 1 191 ? -13.920 9.587 11.681 1.00 72.62 191 PRO A O 1
ATOM 1489 N N . VAL A 1 192 ? -14.905 11.361 10.710 1.00 76.69 192 VAL A N 1
ATOM 1490 C CA . VAL A 1 192 ? -15.973 11.514 11.699 1.00 76.69 192 VAL A CA 1
ATOM 1491 C C . VAL A 1 192 ? -16.893 10.299 11.670 1.00 76.69 192 VAL A C 1
ATOM 1493 O O . VAL A 1 192 ? -17.197 9.734 12.715 1.00 76.69 192 VAL A O 1
ATOM 1496 N N . ARG A 1 193 ? -17.270 9.808 10.484 1.00 83.25 193 ARG A N 1
ATOM 1497 C CA . ARG A 1 193 ? -18.068 8.579 10.355 1.00 83.25 193 ARG A CA 1
ATOM 1498 C C . ARG A 1 193 ? -17.353 7.358 10.940 1.00 83.25 193 ARG A C 1
ATOM 1500 O O . ARG A 1 193 ? -18.005 6.510 11.544 1.00 83.25 193 ARG A O 1
ATOM 1507 N N . LEU A 1 194 ? -16.038 7.240 10.749 1.00 82.88 194 LEU A N 1
ATOM 1508 C CA . LEU A 1 194 ? -15.251 6.147 11.336 1.00 82.88 194 LEU A CA 1
ATOM 1509 C C . LEU A 1 194 ? -15.173 6.277 12.862 1.00 82.88 194 LEU A C 1
ATOM 1511 O O . LEU A 1 194 ? -15.390 5.292 13.565 1.00 82.88 194 LEU A O 1
ATOM 1515 N N . ALA A 1 195 ? -14.944 7.488 13.366 1.00 82.56 195 ALA A N 1
ATOM 1516 C CA . ALA A 1 195 ? -14.935 7.773 14.793 1.00 82.56 195 ALA A CA 1
ATOM 1517 C C . ALA A 1 195 ? -16.293 7.500 15.448 1.00 82.56 195 ALA A C 1
ATOM 1519 O O . ALA A 1 195 ? -16.331 6.904 16.518 1.00 82.56 195 ALA A O 1
ATOM 1520 N N . PHE A 1 196 ? -17.405 7.830 14.783 1.00 83.81 196 PHE A N 1
ATOM 1521 C CA . PHE A 1 196 ? -18.743 7.494 15.270 1.00 83.81 196 PHE A CA 1
ATOM 1522 C C . PHE A 1 196 ? -18.906 5.990 15.479 1.00 83.81 196 PHE A C 1
ATOM 1524 O O . PHE A 1 196 ? -19.388 5.586 16.530 1.00 83.81 196 PHE A O 1
ATOM 1531 N N . LYS A 1 197 ? -18.463 5.152 14.531 1.00 83.62 197 LYS A N 1
ATOM 1532 C CA . LYS A 1 197 ? -18.511 3.687 14.701 1.00 83.62 197 LYS A CA 1
ATOM 1533 C C . LYS A 1 197 ? -17.694 3.220 15.909 1.00 83.62 197 LYS A C 1
ATOM 1535 O O . LYS A 1 197 ? -18.120 2.329 16.637 1.00 83.62 197 LYS A O 1
ATOM 1540 N N . ILE A 1 198 ? -16.522 3.823 16.108 1.00 84.06 198 ILE A N 1
ATOM 1541 C CA . ILE A 1 198 ? -15.610 3.513 17.217 1.00 84.06 198 ILE A CA 1
ATOM 1542 C C . ILE A 1 198 ? -16.250 3.894 18.558 1.00 84.06 198 ILE A C 1
ATOM 1544 O O . ILE A 1 198 ? -16.341 3.052 19.447 1.00 84.06 198 ILE A O 1
ATOM 1548 N N . VAL A 1 199 ? -16.748 5.127 18.686 1.00 82.88 199 VAL A N 1
ATOM 1549 C CA . VAL A 1 199 ? -17.336 5.657 19.928 1.00 82.88 199 VAL A CA 1
ATOM 1550 C C . VAL A 1 199 ? -18.676 5.013 20.255 1.00 82.88 199 VAL A C 1
ATOM 1552 O O . VAL A 1 199 ? -18.928 4.685 21.410 1.00 82.88 199 VAL A O 1
ATOM 1555 N N . ALA A 1 200 ? -19.518 4.761 19.251 1.00 82.12 200 ALA A N 1
ATOM 1556 C CA . ALA A 1 200 ? -20.794 4.075 19.442 1.00 82.12 200 ALA A CA 1
ATOM 1557 C C . ALA A 1 200 ? -20.629 2.610 19.879 1.00 82.12 200 ALA A C 1
ATOM 1559 O O . ALA A 1 200 ? -21.624 1.927 20.116 1.00 82.12 200 ALA A O 1
ATOM 1560 N N . GLY A 1 201 ? -19.393 2.100 19.954 1.00 70.50 201 GLY A N 1
ATOM 1561 C CA . GLY A 1 201 ? -19.147 0.707 20.282 1.00 70.50 201 GLY A CA 1
ATOM 1562 C C . GLY A 1 201 ? -19.737 -0.231 19.234 1.00 70.50 201 GLY A C 1
ATOM 1563 O O . GLY A 1 201 ? -19.993 -1.393 19.555 1.00 70.50 201 GLY A O 1
ATOM 1564 N N . GLU A 1 202 ? -19.902 0.234 17.982 1.00 68.19 202 GLU A N 1
ATOM 1565 C CA . GLU A 1 202 ? -20.130 -0.618 16.808 1.00 68.19 202 GLU A CA 1
ATOM 1566 C C . GLU A 1 202 ? -18.842 -1.404 16.517 1.00 68.19 202 GLU A C 1
ATOM 1568 O O . GLU A 1 202 ? -18.224 -1.344 15.453 1.00 68.19 202 GLU A O 1
ATOM 1573 N N . THR A 1 203 ? -18.397 -2.146 17.522 1.00 54.94 203 THR A N 1
ATOM 1574 C CA . THR A 1 203 ? -17.384 -3.165 17.392 1.00 54.94 203 THR A CA 1
ATOM 1575 C C . THR A 1 203 ? -18.005 -4.288 16.577 1.00 54.94 203 THR A C 1
ATOM 1577 O O . THR A 1 203 ? -19.169 -4.659 16.748 1.00 54.94 203 THR A O 1
ATOM 1580 N N . GLN A 1 204 ? -17.210 -4.858 15.674 1.00 55.53 204 GLN A N 1
ATOM 1581 C CA . GLN A 1 204 ? -17.608 -5.960 14.791 1.00 55.53 204 GLN A CA 1
ATOM 1582 C C . GLN A 1 204 ? -18.148 -7.204 15.535 1.00 55.53 204 GLN A C 1
ATOM 1584 O O . GLN A 1 204 ? -18.615 -8.138 14.898 1.00 55.53 204 GLN A O 1
ATOM 1589 N N . ALA A 1 205 ? -18.114 -7.222 16.871 1.00 48.25 205 ALA A N 1
ATOM 1590 C CA . ALA A 1 205 ? -18.486 -8.343 17.723 1.00 48.25 205 ALA A CA 1
ATOM 1591 C C . ALA A 1 205 ? -19.999 -8.656 17.773 1.00 48.25 205 ALA A C 1
ATOM 1593 O O . ALA A 1 205 ? -20.369 -9.722 18.253 1.00 48.25 205 ALA A O 1
ATOM 1594 N N . GLY A 1 206 ? -20.883 -7.761 17.312 1.00 46.78 206 GLY A N 1
ATOM 1595 C CA . GLY A 1 206 ? -22.323 -7.859 17.605 1.00 46.78 206 GLY A CA 1
ATOM 1596 C C . GLY A 1 206 ? -23.242 -8.458 16.532 1.00 46.78 206 GLY A C 1
ATOM 1597 O O . GLY A 1 206 ? -24.431 -8.625 16.796 1.00 46.78 206 GLY A O 1
ATOM 1598 N N . ARG A 1 207 ? -22.773 -8.752 15.313 1.00 45.78 207 ARG A N 1
ATOM 1599 C CA . ARG A 1 207 ? -23.651 -9.238 14.227 1.00 45.78 207 ARG A CA 1
ATOM 1600 C C . ARG A 1 207 ? -23.097 -10.528 13.638 1.00 45.78 207 ARG A C 1
ATOM 1602 O O . ARG A 1 207 ? -22.012 -10.525 13.073 1.00 45.78 207 ARG A O 1
ATOM 1609 N N . GLY A 1 208 ? -23.849 -11.615 13.815 1.00 48.75 208 GLY A N 1
ATOM 1610 C CA . GLY A 1 208 ? -23.443 -12.981 13.483 1.00 48.75 208 GLY A CA 1
ATOM 1611 C C . GLY A 1 208 ? -22.837 -13.150 12.087 1.00 48.75 208 GLY A C 1
ATOM 1612 O O . GLY A 1 208 ? -23.253 -12.463 11.159 1.00 48.75 208 GLY A O 1
ATOM 1613 N N . GLN A 1 209 ? -21.872 -14.079 12.028 1.00 49.75 209 GLN A N 1
ATOM 1614 C CA . GLN A 1 209 ? -21.071 -14.742 10.970 1.00 49.75 209 GLN A CA 1
ATOM 1615 C C . GLN A 1 209 ? -21.310 -14.519 9.457 1.00 49.75 209 GLN A C 1
ATOM 1617 O O . GLN A 1 209 ? -20.635 -15.142 8.635 1.00 49.75 209 GLN A O 1
ATOM 1622 N N . ASN A 1 210 ? -22.190 -13.631 9.016 1.00 54.66 210 ASN A N 1
ATOM 1623 C CA . ASN A 1 210 ? -22.276 -13.269 7.616 1.00 54.66 210 ASN A CA 1
ATOM 1624 C C . ASN A 1 210 ? -21.032 -12.459 7.239 1.00 54.66 210 ASN A C 1
ATOM 1626 O O . ASN A 1 210 ? -20.946 -11.262 7.512 1.00 54.66 210 ASN A O 1
ATOM 1630 N N . ARG A 1 211 ? -20.116 -13.109 6.509 1.00 56.16 211 ARG A N 1
ATOM 1631 C CA . ARG A 1 211 ? -18.966 -12.532 5.778 1.00 56.16 211 ARG A CA 1
ATOM 1632 C C . ARG A 1 211 ? -19.315 -11.366 4.825 1.00 56.16 211 ARG A C 1
ATOM 1634 O O . ARG A 1 211 ? -18.463 -10.916 4.073 1.00 56.16 211 ARG A O 1
ATOM 1641 N N . GLY A 1 212 ? -20.550 -10.865 4.841 1.00 59.50 212 GLY A N 1
ATOM 1642 C CA . GLY A 1 212 ? -20.995 -9.690 4.095 1.00 59.50 212 GLY A CA 1
ATOM 1643 C C . GLY A 1 212 ? -20.562 -8.349 4.695 1.00 59.50 212 GLY A C 1
ATOM 1644 O O . GLY A 1 212 ? -20.902 -7.314 4.133 1.00 59.50 212 GLY A O 1
ATOM 1645 N N . GLN A 1 213 ? -19.844 -8.328 5.822 1.00 74.62 213 GLN A N 1
ATOM 1646 C CA . GLN A 1 213 ? -19.225 -7.104 6.335 1.00 74.62 213 GLN A CA 1
ATOM 1647 C C . GLN A 1 213 ? -17.743 -7.089 5.974 1.00 74.62 213 GLN A C 1
ATOM 1649 O O . GLN A 1 213 ? -17.010 -7.973 6.416 1.00 74.62 213 GLN A O 1
ATOM 1654 N N . GLY A 1 214 ? -17.319 -6.080 5.209 1.00 91.19 214 GLY A N 1
ATOM 1655 C CA . GLY A 1 214 ? -15.922 -5.858 4.840 1.00 91.19 214 GLY A CA 1
ATOM 1656 C C . GLY A 1 214 ? -14.948 -5.770 6.018 1.00 91.19 214 GLY A C 1
ATOM 1657 O O . GLY A 1 214 ? -15.301 -5.904 7.197 1.00 91.19 214 GLY A O 1
ATOM 1658 N N . GLY A 1 215 ? -13.677 -5.581 5.693 1.00 95.56 215 GLY A N 1
ATOM 1659 C CA . GLY A 1 215 ? -12.578 -5.578 6.647 1.00 95.56 215 GLY A CA 1
ATOM 1660 C C . GLY A 1 215 ? -11.255 -6.001 6.020 1.00 95.56 215 GLY A C 1
ATOM 1661 O O . GLY A 1 215 ? -11.144 -6.162 4.806 1.00 95.56 215 GLY A O 1
ATOM 1662 N N . LEU A 1 216 ? -10.252 -6.220 6.867 1.00 97.81 216 LEU A N 1
ATOM 1663 C CA . LEU A 1 216 ? -8.922 -6.669 6.465 1.00 97.81 216 LEU A CA 1
ATOM 1664 C C . LEU A 1 216 ? -8.611 -8.008 7.135 1.00 97.81 216 LEU A C 1
ATOM 1666 O O . LEU A 1 216 ? -8.576 -8.083 8.357 1.00 97.81 216 LEU A O 1
ATOM 1670 N N . TRP A 1 217 ? -8.369 -9.044 6.339 1.00 98.12 217 TRP A N 1
ATOM 1671 C CA . TRP A 1 217 ? -7.957 -10.370 6.797 1.00 98.12 217 TRP A CA 1
ATOM 1672 C C . TRP A 1 217 ? -6.470 -10.584 6.569 1.00 98.12 217 TRP A C 1
ATOM 1674 O O . TRP A 1 217 ? -5.894 -10.036 5.624 1.00 98.12 217 TRP A O 1
ATOM 1684 N N . LEU A 1 218 ? -5.859 -11.402 7.421 1.00 98.44 218 LEU A N 1
ATOM 1685 C CA . LEU A 1 218 ? -4.453 -11.776 7.330 1.00 98.44 218 LEU A CA 1
ATOM 1686 C C . LEU A 1 218 ? -4.328 -13.235 6.884 1.00 98.44 218 LEU A C 1
ATOM 1688 O O . LEU A 1 218 ? -5.067 -14.104 7.336 1.00 98.44 218 LEU A O 1
ATOM 1692 N N . GLY A 1 219 ? -3.381 -13.511 5.991 1.00 98.19 219 GLY A N 1
ATOM 1693 C CA . GLY A 1 219 ? -3.087 -14.861 5.518 1.00 98.19 219 GLY A CA 1
ATOM 1694 C C . GLY A 1 219 ? -1.592 -15.114 5.338 1.00 98.19 219 GLY A C 1
ATOM 1695 O O . GLY A 1 219 ? -0.787 -14.182 5.279 1.00 98.19 219 GLY A O 1
ATOM 1696 N N . GLY A 1 220 ? -1.221 -16.389 5.216 1.00 98.06 220 GLY A N 1
ATOM 1697 C CA . GLY A 1 220 ? 0.182 -16.800 5.141 1.00 98.06 220 GLY A CA 1
ATOM 1698 C C . GLY A 1 220 ? 0.862 -16.679 6.506 1.00 98.06 220 GLY A C 1
ATOM 1699 O O . GLY A 1 220 ? 0.368 -17.220 7.490 1.00 98.06 220 GLY A O 1
ATOM 1700 N N . ASP A 1 221 ? 1.987 -15.971 6.570 1.00 98.38 221 ASP A N 1
ATOM 1701 C CA . ASP A 1 221 ? 2.690 -15.647 7.815 1.00 98.38 221 ASP A CA 1
ATOM 1702 C C . ASP A 1 221 ? 1.983 -14.488 8.540 1.00 98.38 221 ASP A C 1
ATOM 1704 O O . ASP A 1 221 ? 2.279 -13.304 8.335 1.00 98.38 221 ASP A O 1
ATOM 1708 N N . VAL A 1 222 ? 0.991 -14.862 9.348 1.00 98.12 222 VAL A N 1
ATOM 1709 C CA . VAL A 1 222 ? 0.103 -13.945 10.069 1.00 98.12 222 VAL A CA 1
ATOM 1710 C C . VAL A 1 222 ? 0.871 -13.072 11.065 1.00 98.12 222 VAL A C 1
ATOM 1712 O O . VAL A 1 222 ? 0.616 -11.869 11.130 1.00 98.12 222 VAL A O 1
ATOM 1715 N N . ASP A 1 223 ? 1.866 -13.621 11.764 1.00 98.06 223 ASP A N 1
ATOM 1716 C CA . ASP A 1 223 ? 2.678 -12.866 12.726 1.00 98.06 223 ASP A CA 1
ATOM 1717 C C . ASP A 1 223 ? 3.469 -11.755 12.033 1.00 98.06 223 ASP A C 1
ATOM 1719 O O . ASP A 1 223 ? 3.476 -10.602 12.475 1.00 98.06 223 ASP A O 1
ATOM 1723 N N . LYS A 1 224 ? 4.094 -12.055 10.884 1.00 98.19 224 LYS A N 1
ATOM 1724 C CA . LYS A 1 224 ? 4.772 -11.024 10.085 1.00 98.19 224 LYS A CA 1
ATOM 1725 C C . LYS A 1 224 ? 3.797 -10.009 9.507 1.00 98.19 224 LYS A C 1
ATOM 1727 O O . LYS A 1 224 ? 4.175 -8.842 9.374 1.00 98.19 224 LYS A O 1
ATOM 1732 N N . ALA A 1 225 ? 2.592 -10.431 9.126 1.00 98.44 225 ALA A N 1
ATOM 1733 C CA . ALA A 1 225 ? 1.555 -9.518 8.663 1.00 98.44 225 ALA A CA 1
ATOM 1734 C C . ALA A 1 225 ? 1.193 -8.530 9.779 1.00 98.44 225 ALA A C 1
ATOM 1736 O O . ALA A 1 225 ? 1.333 -7.322 9.584 1.00 98.44 225 ALA A O 1
ATOM 1737 N N . LEU A 1 226 ? 0.848 -9.030 10.969 1.00 98.44 226 LEU A N 1
ATOM 1738 C CA . LEU A 1 226 ? 0.498 -8.214 12.129 1.00 98.44 226 LEU A CA 1
ATOM 1739 C C . LEU A 1 226 ? 1.640 -7.277 12.535 1.00 98.44 226 LEU A C 1
ATOM 1741 O O . LEU A 1 226 ? 1.410 -6.081 12.696 1.00 98.44 226 LEU A O 1
ATOM 1745 N N . ALA A 1 227 ? 2.880 -7.769 12.596 1.00 98.12 227 ALA A N 1
ATOM 1746 C CA . ALA A 1 227 ? 4.046 -6.947 12.923 1.00 98.12 227 ALA A CA 1
ATOM 1747 C C . ALA A 1 227 ? 4.241 -5.776 11.938 1.00 98.12 227 ALA A C 1
ATOM 1749 O O . ALA A 1 227 ? 4.606 -4.665 12.334 1.00 98.12 227 ALA A O 1
ATOM 1750 N N . ARG A 1 228 ? 3.966 -5.985 10.642 1.00 97.94 228 ARG A N 1
ATOM 1751 C CA . ARG A 1 228 ? 3.999 -4.907 9.637 1.00 97.94 228 ARG A CA 1
ATOM 1752 C C . ARG A 1 228 ? 2.880 -3.897 9.869 1.00 97.94 228 ARG A C 1
ATOM 1754 O O . ARG A 1 228 ? 3.145 -2.703 9.781 1.00 97.94 228 ARG A O 1
ATOM 1761 N N . LEU A 1 229 ? 1.668 -4.339 10.200 1.00 98.44 229 LEU A N 1
ATOM 1762 C CA . LEU A 1 229 ? 0.551 -3.438 10.511 1.00 98.44 229 LEU A CA 1
ATOM 1763 C C . LEU A 1 229 ? 0.808 -2.620 11.785 1.00 98.44 229 LEU A C 1
ATOM 1765 O O . LEU A 1 229 ? 0.568 -1.415 11.809 1.00 98.44 229 LEU A O 1
ATOM 1769 N N . GLN A 1 230 ? 1.386 -3.240 12.812 1.00 97.81 230 GLN A N 1
ATOM 1770 C CA . GLN A 1 230 ? 1.823 -2.571 14.038 1.00 97.81 230 GLN A CA 1
ATOM 1771 C C . GLN A 1 230 ? 2.897 -1.512 13.756 1.00 97.81 230 GLN A C 1
ATOM 1773 O O . GLN A 1 230 ? 2.819 -0.390 14.259 1.00 97.81 230 GLN A O 1
ATOM 1778 N N . TRP A 1 231 ? 3.856 -1.814 12.874 1.00 97.00 231 TRP A N 1
ATOM 1779 C CA . TRP A 1 231 ? 4.804 -0.814 12.380 1.00 97.00 231 TRP A CA 1
ATOM 1780 C C . TRP A 1 231 ? 4.086 0.337 11.660 1.00 97.00 231 TRP A C 1
ATOM 1782 O O . TRP A 1 231 ? 4.430 1.502 11.869 1.00 97.00 231 TRP A O 1
ATOM 1792 N N . ILE A 1 232 ? 3.068 0.043 10.842 1.00 97.25 232 ILE A N 1
ATOM 1793 C CA . ILE A 1 232 ? 2.293 1.044 10.091 1.00 97.25 232 ILE A CA 1
ATOM 1794 C C . ILE A 1 232 ? 1.539 1.997 11.010 1.00 97.25 232 ILE A C 1
ATOM 1796 O O . ILE A 1 232 ? 1.574 3.194 10.753 1.00 97.25 232 ILE A O 1
ATOM 1800 N N . VAL A 1 233 ? 0.912 1.529 12.090 1.00 96.81 233 VAL A N 1
ATOM 1801 C CA . VAL A 1 233 ? 0.206 2.422 13.034 1.00 96.81 233 VAL A CA 1
ATOM 1802 C C . VAL A 1 233 ? 1.159 3.114 14.012 1.00 96.81 233 VAL A C 1
ATOM 1804 O O . VAL A 1 233 ? 0.871 4.209 14.499 1.00 96.81 233 VAL A O 1
ATOM 1807 N N . GLY A 1 234 ? 2.344 2.533 14.212 1.00 95.56 234 GLY A N 1
ATOM 1808 C CA . GLY A 1 234 ? 3.422 3.077 15.031 1.00 95.56 234 GLY A CA 1
ATOM 1809 C C . GLY A 1 234 ? 3.414 2.498 16.444 1.00 95.56 234 GLY A C 1
ATOM 1810 O O . GLY A 1 234 ? 2.391 1.993 16.902 1.00 95.56 234 GLY A O 1
ATOM 1811 N N . PRO A 1 235 ? 4.541 2.581 17.171 1.00 94.62 235 PRO A N 1
ATOM 1812 C CA . PRO A 1 235 ? 4.723 1.871 18.439 1.00 94.62 235 PRO A CA 1
ATOM 1813 C C . PRO A 1 235 ? 3.693 2.263 19.506 1.00 94.62 235 PRO A C 1
ATOM 1815 O O . PRO A 1 235 ? 3.242 1.405 20.256 1.00 94.62 235 PRO A O 1
ATOM 1818 N N . LYS A 1 236 ? 3.261 3.533 19.528 1.00 94.31 236 LYS A N 1
ATOM 1819 C CA . LYS A 1 236 ? 2.223 4.012 20.455 1.00 94.31 236 LYS A CA 1
ATOM 1820 C C . LYS A 1 236 ? 0.863 3.343 20.236 1.00 94.31 236 LYS A C 1
ATOM 1822 O O . LYS A 1 236 ? 0.120 3.223 21.192 1.00 94.31 236 LYS A O 1
ATOM 1827 N N . ASN A 1 237 ? 0.577 2.881 19.017 1.00 96.44 237 ASN A N 1
ATOM 1828 C CA . ASN A 1 237 ? -0.728 2.351 18.607 1.00 96.44 237 ASN A CA 1
ATOM 1829 C C . ASN A 1 237 ? -0.690 0.860 18.257 1.00 96.44 237 ASN A C 1
ATOM 1831 O O . ASN A 1 237 ? -1.719 0.277 17.938 1.00 96.44 237 ASN A O 1
ATOM 1835 N N . ALA A 1 238 ? 0.485 0.229 18.303 1.00 97.19 238 ALA A N 1
ATOM 1836 C CA . ALA A 1 238 ? 0.667 -1.172 17.930 1.00 97.19 238 ALA A CA 1
ATOM 1837 C C . ALA A 1 238 ? -0.206 -2.122 18.765 1.00 97.19 238 ALA A C 1
ATOM 1839 O O . ALA A 1 238 ? -0.724 -3.106 18.243 1.00 97.19 238 ALA A O 1
ATOM 1840 N N . HIS A 1 239 ? -0.392 -1.799 20.045 1.00 96.62 239 HIS A N 1
ATOM 1841 C CA . HIS A 1 239 ? -1.188 -2.586 20.981 1.00 96.62 239 HIS A CA 1
ATOM 1842 C C . HIS A 1 239 ? -2.697 -2.556 20.676 1.00 96.62 239 HIS A C 1
ATOM 1844 O O . HIS A 1 239 ? -3.414 -3.436 21.131 1.00 96.62 239 HIS A O 1
ATOM 1850 N N . LEU A 1 240 ? -3.169 -1.589 19.878 1.00 96.50 240 LEU A N 1
ATOM 1851 C CA . LEU A 1 240 ? -4.576 -1.486 19.475 1.00 96.50 240 LEU A CA 1
ATOM 1852 C C . LEU A 1 240 ? -4.972 -2.542 18.437 1.00 96.50 240 LEU A C 1
ATOM 1854 O O . LEU A 1 240 ? -6.153 -2.675 18.123 1.00 96.50 240 LEU A O 1
ATOM 1858 N N . LEU A 1 241 ? -3.998 -3.228 17.834 1.00 97.62 241 LEU A N 1
ATOM 1859 C CA . LEU A 1 241 ? -4.232 -4.192 16.767 1.00 97.62 241 LEU A CA 1
ATOM 1860 C C . LEU A 1 241 ? -4.203 -5.617 17.313 1.00 97.62 241 LEU A C 1
ATOM 1862 O O . LEU A 1 241 ? -3.227 -6.032 17.936 1.00 97.62 241 LEU A O 1
ATOM 1866 N N . GLY A 1 242 ? -5.242 -6.378 16.989 1.00 96.75 242 GLY A N 1
ATOM 1867 C CA . GLY A 1 242 ? -5.343 -7.807 17.270 1.00 96.75 242 GLY A CA 1
ATOM 1868 C C . GLY A 1 242 ? -5.939 -8.561 16.087 1.00 96.75 242 GLY A C 1
ATOM 1869 O O . GLY A 1 242 ? -6.264 -7.970 15.060 1.00 96.75 242 GLY A O 1
ATOM 1870 N N . ILE A 1 243 ? -6.097 -9.871 16.226 1.00 97.00 243 ILE A N 1
ATOM 1871 C CA . ILE A 1 243 ? -6.704 -10.730 15.206 1.00 97.00 243 ILE A CA 1
ATOM 1872 C C . ILE A 1 243 ? -7.796 -11.547 15.892 1.00 97.00 243 ILE A C 1
ATOM 1874 O O . ILE A 1 243 ? -7.606 -11.966 17.034 1.00 97.00 243 ILE A O 1
ATOM 1878 N N . ASP A 1 244 ? -8.949 -11.709 15.248 1.00 95.19 244 ASP A N 1
ATOM 1879 C CA . ASP A 1 244 ? -9.974 -12.644 15.717 1.00 95.19 244 ASP A CA 1
ATOM 1880 C C . ASP A 1 244 ? -9.724 -14.082 15.237 1.00 95.19 244 ASP A C 1
ATOM 1882 O O . ASP A 1 244 ? -8.778 -14.368 14.501 1.00 95.19 244 ASP A O 1
ATOM 1886 N N . ASP A 1 245 ? -10.597 -14.995 15.657 1.00 93.75 245 ASP A N 1
ATOM 1887 C CA . ASP A 1 245 ? -10.495 -16.422 15.341 1.00 93.75 245 ASP A CA 1
ATOM 1888 C C . ASP A 1 245 ? -10.630 -16.718 13.832 1.00 93.75 245 ASP A C 1
ATOM 1890 O O . ASP A 1 245 ? -10.171 -17.759 13.363 1.00 93.75 245 ASP A O 1
ATOM 1894 N N . ASP A 1 246 ? -11.209 -15.795 13.052 1.00 92.81 246 ASP A N 1
ATOM 1895 C CA . ASP A 1 246 ? -11.363 -15.900 11.596 1.00 92.81 246 ASP A CA 1
ATOM 1896 C C . ASP A 1 246 ? -10.163 -15.312 10.825 1.00 92.81 246 ASP A C 1
ATOM 1898 O O . ASP A 1 246 ? -10.167 -15.262 9.588 1.00 92.81 246 ASP A O 1
ATOM 1902 N N . GLY A 1 247 ? -9.129 -14.835 11.526 1.00 95.69 247 GLY A N 1
ATOM 1903 C CA . GLY A 1 247 ? -7.972 -14.185 10.914 1.00 95.69 247 GLY A CA 1
ATOM 1904 C C . GLY A 1 247 ? -8.239 -12.740 10.475 1.00 95.69 247 GLY A C 1
ATOM 1905 O O . GLY A 1 247 ? -7.445 -12.168 9.719 1.00 95.69 247 GLY A O 1
ATOM 1906 N N . LYS A 1 248 ? -9.353 -12.136 10.906 1.00 96.25 248 LYS A N 1
ATOM 1907 C CA . LYS A 1 248 ? -9.692 -10.744 10.612 1.00 96.25 248 LYS A CA 1
ATOM 1908 C C . LYS A 1 248 ? -8.986 -9.816 11.593 1.00 96.25 248 LYS A C 1
ATOM 1910 O O . LYS A 1 248 ? -8.949 -10.051 12.799 1.00 96.25 248 LYS A O 1
ATOM 1915 N N . LEU A 1 249 ? -8.446 -8.720 11.075 1.00 97.06 249 LEU A N 1
ATOM 1916 C CA . LEU A 1 249 ? -7.840 -7.674 11.883 1.00 97.06 249 LEU A CA 1
ATOM 1917 C C . LEU A 1 249 ? -8.903 -6.978 12.739 1.00 97.06 249 LEU A C 1
ATOM 1919 O O . LEU A 1 249 ? -9.880 -6.434 12.218 1.00 97.06 249 LEU A O 1
ATOM 1923 N N . ARG A 1 250 ? -8.653 -6.917 14.046 1.00 95.81 250 ARG A N 1
ATOM 1924 C CA . ARG A 1 250 ? -9.419 -6.127 15.008 1.00 95.81 250 ARG A CA 1
ATOM 1925 C C . ARG A 1 250 ? -8.652 -4.869 15.391 1.00 95.81 250 ARG A C 1
ATOM 1927 O O . ARG A 1 250 ? -7.435 -4.900 15.565 1.00 95.81 250 ARG A O 1
ATOM 1934 N N . VAL A 1 251 ? -9.399 -3.786 15.571 1.00 94.44 251 VAL A N 1
ATOM 1935 C CA . VAL A 1 251 ? -8.922 -2.553 16.201 1.00 94.44 251 VAL A CA 1
ATOM 1936 C C . VAL A 1 251 ? -9.668 -2.404 17.520 1.00 94.44 251 VAL A C 1
ATOM 1938 O O . VAL A 1 251 ? -10.902 -2.404 17.520 1.00 94.44 251 VAL A O 1
ATOM 1941 N N . ASP A 1 252 ? -8.943 -2.295 18.632 1.00 93.75 252 ASP A N 1
ATOM 1942 C CA . ASP A 1 252 ? -9.542 -2.040 19.940 1.00 93.75 252 ASP A CA 1
ATOM 1943 C C . ASP A 1 252 ? -10.026 -0.585 20.016 1.00 93.75 252 ASP A C 1
ATOM 1945 O O . ASP A 1 252 ? -9.308 0.344 20.388 1.00 93.75 252 ASP A O 1
ATOM 1949 N N . ALA A 1 253 ? -11.276 -0.393 19.596 1.00 87.06 253 ALA A N 1
ATOM 1950 C CA . ALA A 1 253 ? -11.970 0.887 19.592 1.00 87.06 253 ALA A CA 1
ATOM 1951 C C . ALA A 1 253 ? -12.055 1.513 20.991 1.00 87.06 253 ALA A C 1
ATOM 1953 O O . ALA A 1 253 ? -11.958 2.734 21.130 1.00 87.06 253 ALA A O 1
ATOM 1954 N N . ARG A 1 254 ? -12.223 0.674 22.020 1.00 87.25 254 ARG A N 1
ATOM 1955 C CA . ARG A 1 254 ? -12.347 1.123 23.402 1.00 87.25 254 ARG A CA 1
ATOM 1956 C C . ARG A 1 254 ? -11.009 1.653 23.892 1.00 87.25 254 ARG A C 1
ATOM 1958 O O . ARG A 1 254 ? -10.945 2.793 24.341 1.00 87.25 254 ARG A O 1
ATOM 1965 N N . GLN A 1 255 ? -9.951 0.866 23.734 1.00 90.94 255 GLN A N 1
ATOM 1966 C CA . GLN A 1 255 ? -8.612 1.264 24.148 1.00 90.94 255 GLN A CA 1
ATOM 1967 C C . GLN A 1 255 ? -8.107 2.478 23.360 1.00 90.94 255 GLN A C 1
ATOM 1969 O O . GLN A 1 255 ? -7.461 3.354 23.930 1.00 90.94 255 GLN A O 1
ATOM 1974 N N . LEU A 1 256 ? -8.452 2.585 22.070 1.00 90.06 256 LEU A N 1
ATOM 1975 C CA . LEU A 1 256 ? -8.167 3.779 21.277 1.00 90.06 256 LEU A CA 1
ATOM 1976 C C . LEU A 1 256 ? -8.820 5.016 21.902 1.00 90.06 256 LEU A C 1
ATOM 1978 O O . LEU A 1 256 ? -8.132 6.008 22.126 1.00 90.06 256 LEU A O 1
ATOM 1982 N N . ALA A 1 257 ? -10.115 4.957 22.218 1.00 86.88 257 ALA A N 1
ATOM 1983 C CA . ALA A 1 257 ? -10.811 6.078 22.838 1.00 86.88 257 ALA A CA 1
ATOM 1984 C C . ALA A 1 257 ? -10.234 6.421 24.225 1.00 86.88 257 ALA A C 1
ATOM 1986 O O . ALA A 1 257 ? -9.985 7.591 24.509 1.00 86.88 257 ALA A O 1
ATOM 1987 N N . GLU A 1 258 ? -9.962 5.413 25.057 1.00 86.94 258 GLU A N 1
ATOM 1988 C CA . GLU A 1 258 ? -9.349 5.578 26.383 1.00 86.94 258 GLU A CA 1
ATOM 1989 C C . GLU A 1 258 ? -7.940 6.194 26.298 1.00 86.94 258 GLU A C 1
ATOM 1991 O O . GLU A 1 258 ? -7.582 7.006 27.141 1.00 86.94 258 GLU A O 1
ATOM 1996 N N . SER A 1 259 ? -7.158 5.889 25.255 1.00 87.81 259 SER A N 1
ATOM 1997 C CA . SER A 1 259 ? -5.798 6.431 25.080 1.00 87.81 259 SER A CA 1
ATOM 1998 C C . SER A 1 259 ? -5.740 7.924 24.733 1.00 87.81 259 SER A C 1
ATOM 2000 O O . SER A 1 259 ? -4.674 8.536 24.823 1.00 87.81 259 SER A O 1
ATOM 2002 N N . ILE A 1 260 ? -6.865 8.503 24.304 1.00 88.25 260 ILE A N 1
ATOM 2003 C CA . ILE A 1 260 ? -6.959 9.892 23.835 1.00 88.25 260 ILE A CA 1
ATOM 2004 C C . ILE A 1 260 ? -7.488 10.813 24.941 1.00 88.25 260 ILE A C 1
ATOM 2006 O O . ILE A 1 260 ? -7.215 12.013 24.928 1.00 88.25 260 ILE A O 1
ATOM 2010 N N . MET A 1 261 ? -8.251 10.270 25.889 1.00 85.75 261 MET A N 1
ATOM 2011 C CA . MET A 1 261 ? -8.985 11.051 26.880 1.00 85.75 261 MET A CA 1
ATOM 2012 C C . MET A 1 261 ? -8.307 11.009 28.247 1.00 85.75 261 MET A C 1
ATOM 2014 O O . MET A 1 261 ? -7.979 9.941 28.752 1.00 85.75 261 MET A O 1
ATOM 2018 N N . ASP A 1 262 ? -8.183 12.174 28.881 1.00 82.44 262 ASP A N 1
ATOM 2019 C CA . ASP A 1 262 ? -7.779 12.306 30.284 1.00 82.44 262 ASP A CA 1
ATOM 2020 C C . ASP A 1 262 ? -8.995 12.722 31.128 1.00 82.44 262 ASP A C 1
ATOM 2022 O O . ASP A 1 262 ? -9.152 13.875 31.529 1.00 82.44 262 ASP A O 1
ATOM 2026 N N . GLY A 1 263 ? -9.932 11.783 31.294 1.00 83.31 263 GLY A N 1
ATOM 2027 C CA . GLY A 1 263 ? -11.161 11.973 32.069 1.00 83.31 263 GLY A CA 1
ATOM 2028 C C . GLY A 1 263 ? -12.464 11.886 31.260 1.00 83.31 263 GLY A C 1
ATOM 2029 O O . GLY A 1 263 ? -12.455 11.541 30.077 1.00 83.31 263 GLY A O 1
ATOM 2030 N N . PRO A 1 264 ? -13.614 12.140 31.912 1.00 82.44 264 PRO A N 1
ATOM 2031 C CA . PRO A 1 264 ? -14.924 12.047 31.280 1.00 82.44 264 PRO A CA 1
ATOM 2032 C C . PRO A 1 264 ? -15.140 13.191 30.282 1.00 82.44 264 PRO A C 1
ATOM 2034 O O . PRO A 1 264 ? -15.041 14.367 30.627 1.00 82.44 264 PRO A O 1
ATOM 2037 N N . VAL A 1 265 ? -15.485 12.830 29.050 1.00 83.88 265 VAL A N 1
ATOM 2038 C CA . VAL A 1 265 ? -15.803 13.741 27.945 1.00 83.88 265 VAL A CA 1
ATOM 2039 C C . VAL A 1 265 ? -17.196 13.377 27.429 1.00 83.88 265 VAL A C 1
ATOM 2041 O O . VAL A 1 265 ? -17.574 12.205 27.448 1.00 83.88 265 VAL A O 1
ATOM 2044 N N . ASP A 1 266 ? -17.992 14.357 26.996 1.00 88.69 266 ASP A N 1
ATOM 2045 C CA . ASP A 1 266 ? -19.290 14.054 26.392 1.00 88.69 266 ASP A CA 1
ATOM 2046 C C . ASP A 1 266 ? -19.119 13.272 25.065 1.00 88.69 266 ASP A C 1
ATOM 2048 O O . ASP A 1 266 ? -18.105 13.434 24.377 1.00 88.69 266 ASP A O 1
ATOM 2052 N N . PRO A 1 267 ? -20.092 12.437 24.653 1.00 83.88 267 PRO A N 1
ATOM 2053 C CA . PRO A 1 267 ? -19.927 11.560 23.488 1.00 83.88 267 PRO A CA 1
ATOM 2054 C C . PRO A 1 267 ? -19.633 12.277 22.158 1.00 83.88 267 PRO A C 1
ATOM 2056 O O . PRO A 1 267 ? -18.957 11.719 21.285 1.00 83.88 267 PRO A O 1
ATOM 2059 N N . ALA A 1 268 ? -20.134 13.504 21.972 1.00 79.56 268 ALA A N 1
ATOM 2060 C CA . ALA A 1 268 ? -19.899 14.262 20.745 1.00 79.56 268 ALA A CA 1
ATOM 2061 C C . ALA A 1 268 ? -18.450 14.760 20.696 1.00 79.56 268 ALA A C 1
ATOM 2063 O O . ALA A 1 268 ? -17.753 14.538 19.702 1.00 79.56 268 ALA A O 1
ATOM 2064 N N . SER A 1 269 ? -17.967 15.341 21.795 1.00 85.31 269 SER A N 1
ATOM 2065 C CA . SER A 1 269 ? -16.565 15.737 21.943 1.00 85.31 269 SER A CA 1
ATOM 2066 C C . SER A 1 269 ? -15.622 14.534 21.844 1.00 85.31 269 SER A C 1
ATOM 2068 O O . SER A 1 269 ? -14.607 14.610 21.154 1.00 85.31 269 SER A O 1
ATOM 2070 N N . GLN A 1 270 ? -15.985 13.388 22.430 1.00 84.56 270 GLN A N 1
ATOM 2071 C CA . GLN A 1 270 ? -15.225 12.142 22.302 1.00 84.56 270 GLN A CA 1
ATOM 2072 C C . GLN A 1 270 ? -15.091 11.706 20.836 1.00 84.56 270 GLN A C 1
ATOM 2074 O O . GLN A 1 270 ? -14.001 11.352 20.391 1.00 84.56 270 GLN A O 1
ATOM 2079 N N . THR A 1 271 ? -16.177 11.770 20.060 1.00 84.25 271 THR A N 1
ATOM 2080 C CA . THR A 1 271 ? -16.156 11.429 18.628 1.00 84.25 271 THR A CA 1
ATOM 2081 C C . THR A 1 271 ? -15.211 12.334 17.847 1.00 84.25 271 THR A C 1
ATOM 2083 O O . THR A 1 271 ? -14.434 11.846 17.027 1.00 84.25 271 THR A O 1
ATOM 2086 N N . LEU A 1 272 ? -15.236 13.641 18.112 1.00 84.06 272 LEU A N 1
ATOM 2087 C CA . LEU A 1 272 ? -14.353 14.594 17.441 1.00 84.06 272 LEU A CA 1
ATOM 2088 C C . LEU A 1 272 ? -12.883 14.383 17.819 1.00 84.06 272 LEU A C 1
ATOM 2090 O O . LEU A 1 272 ? -12.034 14.397 16.931 1.00 84.06 272 LEU A O 1
ATOM 2094 N N . LEU A 1 273 ? -12.584 14.120 19.094 1.00 87.25 273 LEU A N 1
ATOM 2095 C CA . LEU A 1 273 ? -11.225 13.816 19.555 1.00 87.25 273 LEU A CA 1
ATOM 2096 C C . LEU A 1 273 ? -10.684 12.530 18.922 1.00 87.25 273 LEU A C 1
ATOM 2098 O O . LEU A 1 273 ? -9.550 12.500 18.448 1.00 87.25 273 LEU A O 1
ATOM 2102 N N . VAL A 1 274 ? -11.506 11.478 18.857 1.00 89.25 274 VAL A N 1
ATOM 2103 C CA . VAL A 1 274 ? -11.147 10.224 18.181 1.00 89.25 274 VAL A CA 1
ATOM 2104 C C . VAL A 1 274 ? -10.923 10.456 16.686 1.00 89.25 274 VAL A C 1
ATOM 2106 O O . VAL A 1 274 ? -9.935 9.969 16.136 1.00 89.25 274 VAL A O 1
ATOM 2109 N N . ALA A 1 275 ? -11.796 11.219 16.022 1.00 86.88 275 ALA A N 1
ATOM 2110 C CA . ALA A 1 275 ? -11.651 11.539 14.603 1.00 86.88 275 ALA A CA 1
ATOM 2111 C C . ALA A 1 275 ? -10.353 12.309 14.319 1.00 86.88 275 ALA A C 1
ATOM 2113 O O . ALA A 1 275 ? -9.622 11.942 13.396 1.00 86.88 275 ALA A O 1
ATOM 2114 N N . ASP A 1 276 ? -10.055 13.336 15.118 1.00 86.56 276 ASP A N 1
ATOM 2115 C CA . ASP A 1 276 ? -8.840 14.144 14.992 1.00 86.56 276 ASP A CA 1
ATOM 2116 C C . ASP A 1 276 ? -7.584 13.301 15.233 1.00 86.56 276 ASP A C 1
ATOM 2118 O O . ASP A 1 276 ? -6.658 13.305 14.419 1.00 86.56 276 ASP A O 1
ATOM 2122 N N . TYR A 1 277 ? -7.593 12.472 16.280 1.00 92.50 277 TYR A N 1
ATOM 2123 C CA . TYR A 1 277 ? -6.488 11.567 16.575 1.00 92.50 277 TYR A CA 1
ATOM 2124 C C . TYR A 1 277 ? -6.212 10.597 15.421 1.00 92.50 277 TYR A C 1
ATOM 2126 O O . TYR A 1 277 ? -5.067 10.472 14.978 1.00 92.50 277 TYR A O 1
ATOM 2134 N N . ILE A 1 278 ? -7.252 9.947 14.885 1.00 91.31 278 ILE A N 1
ATOM 2135 C CA . ILE A 1 278 ? -7.122 9.047 13.731 1.00 91.31 278 ILE A CA 1
ATOM 2136 C C . ILE A 1 278 ? -6.575 9.814 12.525 1.00 91.31 278 ILE A C 1
ATOM 2138 O O . ILE A 1 278 ? -5.656 9.339 11.863 1.00 91.31 278 ILE A O 1
ATOM 2142 N N . TYR A 1 279 ? -7.104 11.006 12.246 1.00 89.88 279 TYR A N 1
ATOM 2143 C CA . TYR A 1 279 ? -6.679 11.819 11.108 1.00 89.88 279 TYR A CA 1
ATOM 2144 C C . TYR A 1 279 ? -5.226 12.308 11.232 1.00 89.88 279 TYR A C 1
ATOM 2146 O O . TYR A 1 279 ? -4.521 12.431 10.228 1.00 89.88 279 TYR A O 1
ATOM 2154 N N . SER A 1 280 ? -4.747 12.530 12.459 1.00 90.62 280 SER A N 1
ATOM 2155 C CA . SER A 1 280 ? -3.370 12.944 12.749 1.00 90.62 280 SER A CA 1
ATOM 2156 C C . SER A 1 280 ? -2.320 11.848 12.506 1.00 90.62 280 SER A C 1
ATOM 2158 O O . SER A 1 280 ? -1.124 12.145 12.469 1.00 90.62 280 SER A O 1
ATOM 2160 N N . ASN A 1 281 ? -2.744 10.593 12.308 1.00 95.00 281 ASN A N 1
ATOM 2161 C CA . ASN A 1 281 ? -1.878 9.442 12.058 1.00 95.00 281 ASN A CA 1
ATOM 2162 C C . ASN A 1 281 ? -2.346 8.679 10.811 1.00 95.00 281 ASN A C 1
ATOM 2164 O O . ASN A 1 281 ? -3.248 7.847 10.853 1.00 95.00 281 ASN A O 1
ATOM 2168 N N . GLU A 1 282 ? -1.672 8.920 9.692 1.00 96.69 282 GLU A N 1
ATOM 2169 C CA . GLU A 1 282 ? -2.000 8.377 8.375 1.00 96.69 282 GLU A CA 1
ATOM 2170 C C . GLU A 1 282 ? -1.963 6.843 8.338 1.00 96.69 282 GLU A C 1
ATOM 2172 O O . GLU A 1 282 ? -2.779 6.205 7.670 1.00 96.69 282 GLU A O 1
ATOM 2177 N N . GLY A 1 283 ? -1.045 6.242 9.098 1.00 97.12 283 GLY A N 1
ATOM 2178 C CA . GLY A 1 283 ? -0.965 4.796 9.252 1.00 97.12 283 GLY A CA 1
ATOM 2179 C C . GLY A 1 283 ? -2.203 4.230 9.940 1.00 97.12 283 GLY A C 1
ATOM 2180 O O . GLY A 1 283 ? -2.830 3.311 9.419 1.00 97.12 283 GLY A O 1
ATOM 2181 N N . LEU A 1 284 ? -2.595 4.811 11.077 1.00 96.44 284 LEU A N 1
ATOM 2182 C CA . LEU A 1 284 ? -3.806 4.420 11.802 1.00 96.44 284 LEU A CA 1
ATOM 2183 C C . LEU A 1 284 ? -5.072 4.650 10.965 1.00 96.44 284 LEU A C 1
ATOM 2185 O O . LEU A 1 284 ? -5.920 3.760 10.887 1.00 96.44 284 LEU A O 1
ATOM 2189 N N . LEU A 1 285 ? -5.168 5.795 10.284 1.00 95.69 285 LEU A N 1
ATOM 2190 C CA . LEU A 1 285 ? -6.270 6.118 9.383 1.00 95.69 285 LEU A CA 1
ATOM 2191 C C . LEU A 1 285 ? -6.450 5.054 8.294 1.00 95.69 285 LEU A C 1
ATOM 2193 O O . LEU A 1 285 ? -7.565 4.568 8.107 1.00 95.69 285 LEU A O 1
ATOM 2197 N N . LEU A 1 286 ? -5.377 4.669 7.589 1.00 97.31 286 LEU A N 1
ATOM 2198 C CA . LEU A 1 286 ? -5.445 3.629 6.556 1.00 97.31 286 LEU A CA 1
ATOM 2199 C C . LEU A 1 286 ? -5.940 2.296 7.127 1.00 97.31 286 LEU A C 1
ATOM 2201 O O . LEU A 1 286 ? -6.825 1.667 6.547 1.00 97.31 286 LEU A O 1
ATOM 2205 N N . ILE A 1 287 ? -5.389 1.873 8.267 1.00 97.81 287 ILE A N 1
ATOM 2206 C CA . ILE A 1 287 ? -5.757 0.595 8.880 1.00 97.81 287 ILE A CA 1
ATOM 2207 C C . ILE A 1 287 ? -7.228 0.583 9.296 1.00 97.81 287 ILE A C 1
ATOM 2209 O O . ILE A 1 287 ? -7.931 -0.376 8.986 1.00 97.81 287 ILE A O 1
ATOM 2213 N N . ILE A 1 288 ? -7.732 1.657 9.906 1.00 95.25 288 ILE A N 1
ATOM 2214 C CA . ILE A 1 288 ? -9.148 1.766 10.283 1.00 95.25 288 ILE A CA 1
ATOM 2215 C C . ILE A 1 288 ? -10.052 1.781 9.043 1.00 95.25 288 ILE A C 1
ATOM 2217 O O . ILE A 1 288 ? -11.071 1.090 9.021 1.00 95.25 288 ILE A O 1
ATOM 2221 N N . GLN A 1 289 ? -9.672 2.506 7.984 1.00 94.69 289 GLN A N 1
ATOM 2222 C CA . GLN A 1 289 ? -10.418 2.528 6.718 1.00 94.69 289 GLN A CA 1
ATOM 2223 C C . GLN A 1 289 ? -10.579 1.131 6.112 1.00 94.69 289 GLN A C 1
ATOM 2225 O O . GLN A 1 289 ? -11.647 0.811 5.591 1.00 94.69 289 GLN A O 1
ATOM 2230 N N . MET A 1 290 ? -9.540 0.298 6.177 1.00 96.56 290 MET A N 1
ATOM 2231 C CA . MET A 1 290 ? -9.579 -1.059 5.631 1.00 96.56 290 MET A CA 1
ATOM 2232 C C . MET A 1 290 ? -10.262 -2.048 6.577 1.00 96.56 290 MET A C 1
ATOM 2234 O O . MET A 1 290 ? -11.054 -2.862 6.120 1.00 96.56 290 MET A O 1
ATOM 2238 N N . ALA A 1 291 ? -10.008 -1.966 7.884 1.00 95.19 291 ALA A N 1
ATOM 2239 C CA . ALA A 1 291 ? -10.558 -2.891 8.874 1.00 95.19 291 ALA A CA 1
ATOM 2240 C C . ALA A 1 291 ? -12.059 -2.681 9.131 1.00 95.19 291 ALA A C 1
ATOM 2242 O O . ALA A 1 291 ? -12.779 -3.646 9.385 1.00 95.19 291 ALA A O 1
ATOM 2243 N N . MET A 1 292 ? -12.537 -1.434 9.058 1.00 91.88 292 MET A N 1
ATOM 2244 C CA . MET A 1 292 ? -13.929 -1.044 9.347 1.00 91.88 292 MET A CA 1
ATOM 2245 C C . MET A 1 292 ? -14.701 -0.573 8.102 1.00 91.88 292 MET A C 1
ATOM 2247 O O . MET A 1 292 ? -15.850 -0.109 8.201 1.00 91.88 292 MET A O 1
ATOM 2251 N N . GLY A 1 293 ? -14.054 -0.652 6.937 1.00 91.38 293 GLY A N 1
ATOM 2252 C CA . GLY A 1 293 ? -14.627 -0.322 5.641 1.00 91.38 293 GLY A CA 1
ATOM 2253 C C . GLY A 1 293 ? -15.614 -1.380 5.136 1.00 91.38 293 GLY A C 1
ATOM 2254 O O . GLY A 1 293 ? -15.712 -2.472 5.694 1.00 91.38 293 GLY A O 1
ATOM 2255 N N . PRO A 1 294 ? -16.371 -1.062 4.074 1.00 92.12 294 PRO A N 1
ATOM 2256 C CA . PRO A 1 294 ? -17.354 -1.982 3.503 1.00 92.12 294 PRO A CA 1
ATOM 2257 C C . PRO A 1 294 ? -16.730 -3.088 2.641 1.00 92.12 294 PRO A C 1
ATOM 2259 O O . PRO A 1 294 ? -17.388 -4.096 2.412 1.00 92.12 294 PRO A O 1
ATOM 2262 N N . ASN A 1 295 ? -15.490 -2.906 2.181 1.00 95.44 295 ASN A N 1
ATOM 2263 C CA . ASN A 1 295 ? -14.812 -3.811 1.251 1.00 95.44 295 ASN A CA 1
ATOM 2264 C C . ASN A 1 295 ? -13.980 -4.863 1.993 1.00 95.44 295 ASN A C 1
ATOM 2266 O O . ASN A 1 295 ? -13.442 -4.580 3.064 1.00 95.44 295 ASN A O 1
ATOM 2270 N N . SER A 1 296 ? -13.835 -6.045 1.403 1.00 96.81 296 SER A N 1
ATOM 2271 C CA . SER A 1 296 ? -13.073 -7.169 1.945 1.00 96.81 296 SER A CA 1
ATOM 2272 C C . SER A 1 296 ? -11.670 -7.241 1.345 1.00 96.81 296 SER A C 1
ATOM 2274 O O . SER A 1 296 ? -11.496 -7.494 0.152 1.00 96.81 296 SER A O 1
ATOM 2276 N N . TYR A 1 297 ? -10.654 -7.071 2.186 1.00 98.31 297 TYR A N 1
ATOM 2277 C CA . TYR A 1 297 ? -9.240 -7.094 1.815 1.00 98.31 297 TYR A CA 1
ATOM 2278 C C . TYR A 1 297 ? -8.522 -8.304 2.413 1.00 98.31 297 TYR A C 1
ATOM 2280 O O . TYR A 1 297 ? -8.780 -8.675 3.554 1.00 98.31 297 TYR A O 1
ATOM 2288 N N . LEU A 1 298 ? -7.555 -8.862 1.688 1.00 98.56 298 LEU A N 1
ATOM 2289 C CA . LEU A 1 298 ? -6.638 -9.884 2.202 1.00 98.56 298 LEU A CA 1
ATOM 2290 C C . LEU A 1 298 ? -5.189 -9.387 2.141 1.00 98.56 298 LEU A C 1
ATOM 2292 O O . LEU A 1 298 ? -4.676 -9.141 1.053 1.00 98.56 298 LEU A O 1
ATOM 2296 N N . LEU A 1 299 ? -4.504 -9.290 3.282 1.00 98.75 299 LEU A N 1
ATOM 2297 C CA . LEU A 1 299 ? -3.048 -9.144 3.347 1.00 98.75 299 LEU A CA 1
ATOM 2298 C C . LEU A 1 299 ? -2.411 -10.523 3.546 1.00 98.75 299 LEU A C 1
ATOM 2300 O O . LEU A 1 299 ? -2.511 -11.119 4.615 1.00 98.75 299 LEU A O 1
ATOM 2304 N N . HIS A 1 300 ? -1.730 -11.021 2.520 1.00 98.69 300 HIS A N 1
ATOM 2305 C CA . HIS A 1 300 ? -1.091 -12.329 2.509 1.00 98.69 300 HIS A CA 1
ATOM 2306 C C . HIS A 1 300 ? 0.438 -12.200 2.532 1.00 98.69 300 HIS A C 1
ATOM 2308 O O . HIS A 1 300 ? 1.034 -11.653 1.604 1.00 98.69 300 HIS A O 1
ATOM 2314 N N . ILE A 1 301 ? 1.106 -12.725 3.560 1.00 98.62 301 ILE A N 1
ATOM 2315 C CA . ILE A 1 301 ? 2.575 -12.747 3.621 1.00 98.62 301 ILE A CA 1
ATOM 2316 C C . ILE A 1 301 ? 3.075 -14.151 3.278 1.00 98.62 301 ILE A C 1
ATOM 2318 O O . ILE A 1 301 ? 2.991 -15.066 4.090 1.00 98.62 301 ILE A O 1
ATOM 2322 N N . GLY A 1 302 ? 3.624 -14.329 2.078 1.00 98.25 302 GLY A N 1
ATOM 2323 C CA . GLY A 1 302 ? 4.047 -15.638 1.578 1.00 98.25 302 GLY A CA 1
ATOM 2324 C C . GLY A 1 302 ? 4.805 -15.548 0.255 1.00 98.25 302 GLY A C 1
ATOM 2325 O O . GLY A 1 302 ? 4.640 -14.594 -0.502 1.00 98.25 302 GLY A O 1
ATOM 2326 N N . SER A 1 303 ? 5.670 -16.529 -0.029 1.00 97.31 303 SER A N 1
ATOM 2327 C CA . SER A 1 303 ? 6.331 -16.670 -1.343 1.00 97.31 303 SER A CA 1
ATOM 2328 C C . SER A 1 303 ? 5.385 -17.193 -2.427 1.00 97.31 303 SER A C 1
ATOM 2330 O O . SER A 1 303 ? 5.707 -17.141 -3.613 1.00 97.31 303 SER A O 1
ATOM 2332 N N . LYS A 1 304 ? 4.211 -17.669 -2.018 1.00 98.31 304 LYS A N 1
ATOM 2333 C CA . LYS A 1 304 ? 3.080 -18.016 -2.861 1.00 9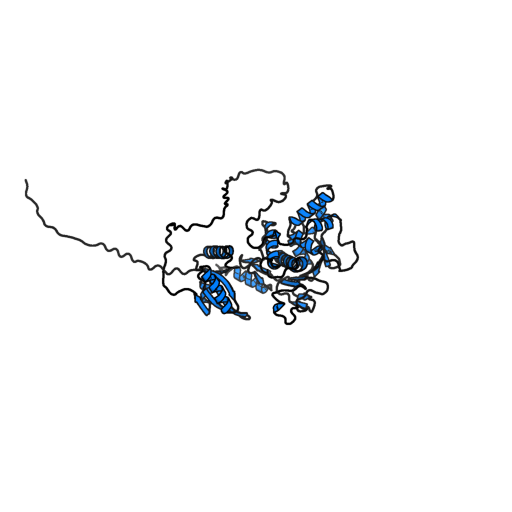8.31 304 LYS A CA 1
ATOM 2334 C C . LYS A 1 304 ? 1.813 -17.404 -2.278 1.00 98.31 304 LYS A C 1
ATOM 2336 O O . LYS A 1 304 ? 1.801 -17.091 -1.091 1.00 98.31 304 LYS A O 1
ATOM 2341 N N . ALA A 1 305 ? 0.786 -17.219 -3.097 1.00 98.44 305 ALA A N 1
ATOM 2342 C CA . ALA A 1 305 ? -0.498 -16.695 -2.648 1.00 98.44 305 ALA A CA 1
ATOM 2343 C C . ALA A 1 305 ? -1.667 -17.327 -3.415 1.00 98.44 305 ALA A C 1
ATOM 2345 O O . ALA A 1 305 ? -1.534 -17.599 -4.614 1.00 98.44 305 ALA A O 1
ATOM 2346 N N . PRO A 1 306 ? -2.819 -17.535 -2.755 1.00 98.44 306 PRO A N 1
ATOM 2347 C CA . PRO A 1 306 ? -4.029 -17.982 -3.427 1.00 98.44 306 PRO A CA 1
ATOM 2348 C C . PRO A 1 306 ? -4.593 -16.871 -4.320 1.00 98.44 306 PRO A C 1
ATOM 2350 O O . PRO A 1 306 ? -4.500 -15.689 -4.005 1.00 98.44 306 PRO A O 1
ATOM 2353 N N . THR A 1 307 ? -5.235 -17.245 -5.419 1.00 98.50 307 THR A N 1
ATOM 2354 C CA . THR A 1 307 ? -6.022 -16.341 -6.276 1.00 98.50 307 THR A CA 1
ATOM 2355 C C . THR A 1 307 ? -7.393 -16.962 -6.518 1.00 98.50 307 THR A C 1
ATOM 2357 O O . THR A 1 307 ? -7.683 -18.043 -6.004 1.00 98.50 307 THR A O 1
ATOM 2360 N N . PHE A 1 308 ? -8.250 -16.322 -7.313 1.00 97.44 308 PHE A N 1
ATOM 2361 C CA . PHE A 1 308 ? -9.515 -16.946 -7.707 1.00 97.44 308 PHE A CA 1
ATOM 2362 C C . PHE A 1 308 ? -9.312 -18.239 -8.520 1.00 97.44 308 PHE A C 1
ATOM 2364 O O . PHE A 1 308 ? -10.135 -19.145 -8.448 1.00 97.44 308 PHE A O 1
ATOM 2371 N N . GLY A 1 309 ? -8.248 -18.312 -9.329 1.00 96.50 309 GLY A N 1
ATOM 2372 C CA . GLY A 1 309 ? -8.026 -19.424 -10.259 1.00 96.50 309 GLY A CA 1
ATOM 2373 C C . GLY A 1 309 ? -7.066 -20.505 -9.771 1.00 96.50 309 GLY A C 1
ATOM 2374 O O . GLY A 1 309 ? -7.302 -21.683 -10.016 1.00 96.50 309 GLY A O 1
ATOM 2375 N N . ALA A 1 310 ? -5.958 -20.108 -9.146 1.00 97.38 310 ALA A N 1
ATOM 2376 C CA . ALA A 1 310 ? -4.884 -21.010 -8.726 1.00 97.38 310 ALA A CA 1
ATOM 2377 C C . ALA A 1 310 ? -3.955 -20.343 -7.698 1.00 97.38 310 ALA A C 1
ATOM 2379 O O . ALA A 1 310 ? -4.062 -19.152 -7.415 1.00 97.38 310 ALA A O 1
ATOM 2380 N N . GLU A 1 311 ? -2.997 -21.086 -7.161 1.00 98.19 311 GLU A N 1
ATOM 2381 C CA . GLU A 1 311 ? -1.880 -20.500 -6.417 1.00 98.19 311 GLU A CA 1
ATOM 2382 C C . GLU A 1 311 ? -0.866 -19.859 -7.385 1.00 98.19 311 GLU A C 1
ATOM 2384 O O . GLU A 1 311 ? -0.539 -20.438 -8.423 1.00 98.19 311 GLU A O 1
ATOM 2389 N N . ILE A 1 312 ? -0.354 -18.671 -7.051 1.00 98.06 312 ILE A N 1
ATOM 2390 C CA . ILE A 1 312 ? 0.689 -17.975 -7.822 1.00 98.06 312 ILE A CA 1
ATOM 2391 C C . ILE A 1 312 ? 1.955 -17.778 -6.988 1.00 98.06 312 ILE A C 1
ATOM 2393 O O . ILE A 1 312 ? 1.893 -17.658 -5.767 1.00 98.06 312 ILE A O 1
ATOM 2397 N N . ASN A 1 313 ? 3.109 -17.677 -7.652 1.00 97.88 313 ASN A N 1
ATOM 2398 C CA . ASN A 1 313 ? 4.357 -17.273 -7.003 1.00 97.88 313 ASN A CA 1
ATOM 2399 C C . ASN A 1 313 ? 4.382 -15.757 -6.770 1.00 97.88 313 ASN A C 1
ATOM 2401 O O . ASN A 1 313 ? 4.090 -14.969 -7.672 1.00 97.88 313 ASN A O 1
ATOM 2405 N N . VAL A 1 314 ? 4.818 -15.348 -5.582 1.00 97.31 314 VAL A N 1
ATOM 2406 C CA . VAL A 1 314 ? 4.978 -13.948 -5.184 1.00 97.31 314 VAL A CA 1
ATOM 2407 C C . VAL A 1 314 ? 6.469 -13.629 -5.178 1.00 97.31 314 VAL A C 1
ATOM 2409 O O . VAL A 1 314 ? 7.220 -14.056 -4.306 1.00 97.31 314 VAL A O 1
ATOM 2412 N N . ASN A 1 315 ? 6.926 -12.875 -6.175 1.00 94.06 315 ASN A N 1
ATOM 2413 C CA . ASN A 1 315 ? 8.348 -12.534 -6.316 1.00 94.06 315 ASN A CA 1
ATOM 2414 C C . ASN A 1 315 ? 8.754 -11.283 -5.518 1.00 94.06 315 ASN A C 1
ATOM 2416 O O . ASN A 1 315 ? 9.912 -11.134 -5.141 1.00 94.06 315 ASN A O 1
ATOM 2420 N N . GLY A 1 316 ? 7.810 -10.373 -5.289 1.00 95.75 316 GLY A N 1
ATOM 2421 C CA . GLY A 1 316 ? 8.006 -9.110 -4.583 1.00 95.75 316 GLY A CA 1
ATOM 2422 C C . GLY A 1 316 ? 6.757 -8.786 -3.784 1.00 95.75 316 GLY A C 1
ATOM 2423 O O . GLY A 1 316 ? 6.521 -9.388 -2.740 1.00 95.75 316 GLY A O 1
ATOM 2424 N N . SER A 1 317 ? 5.935 -7.898 -4.326 1.00 97.12 317 SER A N 1
ATOM 2425 C CA . SER A 1 317 ? 4.531 -7.741 -3.959 1.00 97.12 317 SER A CA 1
ATOM 2426 C C . SER A 1 317 ? 3.648 -8.007 -5.179 1.00 97.12 317 SER A C 1
ATOM 2428 O O . SER A 1 317 ? 4.102 -7.930 -6.325 1.00 97.12 317 SER A O 1
ATOM 2430 N N . VAL A 1 318 ? 2.393 -8.352 -4.927 1.00 97.06 318 VAL A N 1
ATOM 2431 C CA . VAL A 1 318 ? 1.333 -8.451 -5.924 1.00 97.06 318 VAL A CA 1
ATOM 2432 C C . VAL A 1 318 ? 0.083 -7.822 -5.323 1.00 97.06 318 VAL A C 1
ATOM 2434 O O . VAL A 1 318 ? -0.272 -8.115 -4.183 1.00 97.06 318 VAL A O 1
ATOM 2437 N N . ASN A 1 319 ? -0.587 -6.983 -6.103 1.00 97.31 319 ASN A N 1
ATOM 2438 C CA . ASN A 1 319 ? -1.816 -6.304 -5.720 1.00 97.31 319 ASN A CA 1
ATOM 2439 C C . ASN A 1 319 ? -2.913 -6.705 -6.713 1.00 97.31 319 ASN A C 1
ATOM 2441 O O . ASN A 1 319 ? -2.873 -6.290 -7.875 1.00 97.31 319 ASN A O 1
ATOM 2445 N N . LEU A 1 320 ? -3.817 -7.585 -6.281 1.00 97.81 320 LEU A N 1
ATOM 2446 C CA . LEU A 1 320 ? -4.924 -8.102 -7.084 1.00 97.81 320 LEU A CA 1
ATOM 2447 C C . LEU A 1 320 ? -6.234 -7.470 -6.633 1.00 97.81 320 LEU A C 1
ATOM 2449 O O . LEU A 1 320 ? -6.486 -7.333 -5.442 1.00 97.81 320 LEU A O 1
ATOM 2453 N N . ASP A 1 321 ? -7.106 -7.180 -7.586 1.00 97.00 321 ASP A N 1
ATOM 2454 C CA . ASP A 1 321 ? -8.440 -6.637 -7.352 1.00 97.00 321 ASP A CA 1
ATOM 2455 C C . ASP A 1 321 ? -9.383 -7.080 -8.480 1.00 97.00 321 ASP A C 1
ATOM 2457 O O . ASP A 1 321 ? -8.937 -7.510 -9.551 1.00 97.00 321 ASP A O 1
ATOM 2461 N N . ASN A 1 322 ? -10.691 -6.983 -8.243 1.00 94.88 322 ASN A N 1
ATOM 2462 C CA . ASN A 1 322 ? -11.709 -7.344 -9.235 1.00 94.88 322 ASN A CA 1
ATOM 2463 C C . ASN A 1 322 ? -12.030 -6.229 -10.251 1.00 94.88 322 ASN A C 1
ATOM 2465 O O . ASN A 1 322 ? -12.802 -6.473 -11.182 1.00 94.88 322 ASN A O 1
ATOM 2469 N N . ASN A 1 323 ? -11.456 -5.033 -10.103 1.00 93.69 323 ASN A N 1
ATOM 2470 C CA . ASN A 1 323 ? -11.744 -3.880 -10.949 1.00 93.69 323 ASN A CA 1
ATOM 2471 C C . ASN A 1 323 ? -10.971 -3.942 -12.273 1.00 93.69 323 ASN A C 1
ATOM 2473 O O . ASN A 1 323 ? -10.045 -4.735 -12.472 1.00 93.69 323 ASN A O 1
ATOM 2477 N N . TYR A 1 324 ? -11.382 -3.091 -13.210 1.00 91.31 324 TYR A N 1
ATOM 2478 C CA . TYR A 1 324 ? -10.657 -2.863 -14.453 1.00 91.31 324 TYR A CA 1
ATOM 2479 C C . TYR A 1 324 ? -9.276 -2.246 -14.170 1.00 91.31 324 TYR A C 1
ATOM 2481 O O . TYR A 1 324 ? -9.173 -1.323 -13.368 1.00 91.31 324 TYR A O 1
ATOM 2489 N N . ASP A 1 325 ? -8.237 -2.734 -14.850 1.00 89.62 325 ASP A N 1
ATOM 2490 C CA . ASP A 1 325 ? -6.875 -2.192 -14.811 1.00 89.62 325 ASP A CA 1
ATOM 2491 C C . ASP A 1 325 ? -6.436 -1.847 -16.240 1.00 89.62 325 ASP A C 1
ATOM 2493 O O . ASP A 1 325 ? -6.279 -2.734 -17.090 1.00 89.62 325 ASP A O 1
ATOM 2497 N N . SER A 1 326 ? -6.220 -0.559 -16.523 1.00 88.81 326 SER A N 1
ATOM 2498 C CA . SER A 1 326 ? -5.834 -0.093 -17.866 1.00 88.81 326 SER A CA 1
ATOM 2499 C C . SER A 1 326 ? -4.497 -0.639 -18.362 1.00 88.81 326 SER A C 1
ATOM 2501 O O . SER A 1 326 ? -4.222 -0.578 -19.559 1.00 88.81 326 SER A O 1
ATOM 2503 N N . ARG A 1 327 ? -3.661 -1.211 -17.493 1.00 86.94 327 ARG A N 1
ATOM 2504 C CA . ARG A 1 327 ? -2.388 -1.822 -17.895 1.00 86.94 327 ARG A CA 1
ATOM 2505 C C . ARG A 1 327 ? -2.548 -3.261 -18.359 1.00 86.94 327 ARG A C 1
ATOM 2507 O O . ARG A 1 327 ? -1.658 -3.772 -19.030 1.00 86.94 327 ARG A O 1
ATOM 2514 N N . ILE A 1 328 ? -3.630 -3.930 -17.964 1.00 85.69 328 ILE A N 1
ATOM 2515 C CA . ILE A 1 328 ? -3.818 -5.370 -18.181 1.00 85.69 328 ILE A CA 1
ATOM 2516 C C . ILE A 1 328 ? -4.972 -5.605 -19.150 1.00 85.69 328 ILE A C 1
ATOM 2518 O O . ILE A 1 328 ? -4.810 -6.287 -20.163 1.00 85.69 328 ILE A O 1
ATOM 2522 N N . ASN A 1 329 ? -6.139 -5.034 -18.853 1.00 89.62 329 ASN A N 1
ATOM 2523 C CA . ASN A 1 329 ? -7.387 -5.343 -19.540 1.00 89.62 329 ASN A CA 1
ATOM 2524 C C . ASN A 1 329 ? -7.375 -5.019 -21.049 1.00 89.62 329 ASN A C 1
ATOM 2526 O O . ASN A 1 329 ? -7.872 -5.862 -21.798 1.00 89.62 329 ASN A O 1
ATOM 2530 N N . PRO A 1 330 ? -6.789 -3.904 -21.542 1.00 89.00 330 PRO A N 1
ATOM 2531 C CA . PRO A 1 330 ? -6.747 -3.611 -22.983 1.00 89.00 330 PRO A CA 1
ATOM 2532 C C . PRO A 1 330 ? -6.041 -4.672 -23.829 1.00 89.00 330 PRO A C 1
ATOM 2534 O O . PRO A 1 330 ? -6.345 -4.834 -25.006 1.00 89.00 330 PRO A O 1
ATOM 2537 N N . TYR A 1 331 ? -5.120 -5.428 -23.231 1.00 86.38 331 TYR A N 1
ATOM 2538 C CA . TYR A 1 331 ? -4.381 -6.486 -23.917 1.00 86.38 331 TYR A CA 1
ATOM 2539 C C . TYR A 1 331 ? -5.124 -7.834 -23.905 1.00 86.38 331 TYR A C 1
ATOM 2541 O O . TYR A 1 331 ? -4.600 -8.847 -24.374 1.00 86.38 331 TYR A O 1
ATOM 2549 N N . ARG A 1 332 ? -6.348 -7.883 -23.358 1.00 86.12 332 ARG A N 1
ATOM 2550 C CA . ARG A 1 332 ? -7.189 -9.084 -23.285 1.00 86.12 332 ARG A CA 1
ATOM 2551 C C . ARG A 1 332 ? -8.317 -8.995 -24.304 1.00 86.12 332 ARG A C 1
ATOM 2553 O O . ARG A 1 332 ? -9.085 -8.041 -24.307 1.00 86.12 332 ARG A O 1
ATOM 2560 N N . ARG A 1 333 ? -8.505 -10.063 -25.089 1.00 84.12 333 ARG A N 1
ATOM 2561 C CA . ARG A 1 333 ? -9.608 -10.166 -26.067 1.00 84.12 333 ARG A CA 1
ATOM 2562 C C . ARG A 1 333 ? -10.992 -9.935 -25.448 1.00 84.12 333 ARG A C 1
ATOM 2564 O O . ARG A 1 333 ? -11.878 -9.429 -26.118 1.00 84.12 333 ARG A O 1
ATOM 2571 N N . THR A 1 334 ? -11.179 -10.316 -24.184 1.00 88.19 334 THR A N 1
ATOM 2572 C CA . THR A 1 334 ? -12.454 -10.189 -23.459 1.00 88.19 334 THR A CA 1
ATOM 2573 C C . THR A 1 334 ? -12.566 -8.908 -22.630 1.00 88.19 334 THR A C 1
ATOM 2575 O O . THR A 1 334 ? -13.605 -8.687 -22.014 1.00 88.19 334 THR A O 1
ATOM 2578 N N . GLY A 1 335 ? -11.497 -8.107 -22.531 1.00 87.75 335 GLY A N 1
ATOM 2579 C CA . GLY A 1 335 ? -11.427 -6.948 -21.636 1.00 87.75 335 GLY A CA 1
ATOM 2580 C C . GLY A 1 335 ? -11.509 -7.287 -20.140 1.00 87.75 335 GLY A C 1
ATOM 2581 O O . GLY A 1 335 ? -11.711 -6.388 -19.327 1.00 87.75 335 GLY A O 1
ATOM 2582 N N . LYS A 1 336 ? -11.376 -8.564 -19.751 1.00 90.75 336 LYS A N 1
ATOM 2583 C CA . LYS A 1 336 ? -11.483 -9.036 -18.358 1.00 90.75 336 LYS A CA 1
ATOM 2584 C C . LYS A 1 336 ? -10.150 -9.584 -17.847 1.00 90.75 336 LYS A C 1
ATOM 2586 O O . LYS A 1 336 ? -9.410 -10.209 -18.607 1.00 90.75 336 LYS A O 1
ATOM 2591 N N . LYS A 1 337 ? -9.887 -9.394 -16.549 1.00 93.69 337 LYS A N 1
ATOM 2592 C CA . LYS A 1 337 ? -8.761 -10.014 -15.832 1.00 93.69 337 LYS A CA 1
ATOM 2593 C C . LYS A 1 337 ? -8.899 -11.539 -15.827 1.00 93.69 337 LYS A C 1
ATOM 2595 O O . LYS A 1 337 ? -10.011 -12.069 -15.741 1.00 93.69 337 LYS A O 1
ATOM 2600 N N . LEU A 1 338 ? -7.771 -12.240 -15.902 1.00 95.38 338 LEU A N 1
ATOM 2601 C CA . LEU A 1 338 ? -7.713 -13.690 -15.735 1.00 95.38 338 LEU A CA 1
ATOM 2602 C C . LEU A 1 338 ? -8.077 -14.074 -14.297 1.00 95.38 338 LEU A C 1
ATOM 2604 O O . LEU A 1 338 ? -7.940 -13.283 -13.369 1.00 95.38 338 LEU A O 1
ATOM 2608 N N . THR A 1 339 ? -8.492 -15.320 -14.081 1.00 96.88 339 THR A N 1
ATOM 2609 C CA . THR A 1 339 ? -8.800 -15.826 -12.733 1.00 96.88 339 THR A CA 1
ATOM 2610 C C . THR A 1 339 ? -7.586 -15.777 -11.796 1.00 96.88 339 THR A C 1
ATOM 2612 O O . THR A 1 339 ? -7.743 -15.517 -10.610 1.00 96.88 339 THR A O 1
ATOM 2615 N N . VAL A 1 340 ? -6.371 -15.936 -12.326 1.00 96.56 340 VAL A N 1
ATOM 2616 C CA . VAL A 1 340 ? -5.109 -15.792 -11.571 1.00 96.56 340 VAL A CA 1
ATOM 2617 C C . VAL A 1 340 ? -4.678 -14.340 -11.327 1.00 96.56 340 VAL A C 1
ATOM 2619 O O . VAL A 1 340 ? -3.735 -14.088 -10.588 1.00 96.56 340 VAL A O 1
ATOM 2622 N N . GLU A 1 341 ? -5.364 -13.373 -11.937 1.00 96.06 341 GLU A N 1
ATOM 2623 C CA . GLU A 1 341 ? -5.144 -11.930 -11.751 1.00 96.06 341 GLU A CA 1
ATOM 2624 C C . GLU A 1 341 ? -6.199 -11.317 -10.813 1.00 96.06 341 GLU A C 1
ATOM 2626 O O . GLU A 1 341 ? -6.305 -10.097 -10.693 1.00 96.06 341 GLU A O 1
ATOM 2631 N N . ARG A 1 342 ? -7.008 -12.166 -10.168 1.00 97.62 342 ARG A N 1
ATOM 2632 C CA . ARG A 1 342 ? -8.100 -11.780 -9.275 1.00 97.62 342 ARG A CA 1
ATOM 2633 C C . ARG A 1 342 ? -7.854 -12.321 -7.867 1.00 97.62 342 ARG A C 1
ATOM 2635 O O . ARG A 1 342 ? -7.291 -13.411 -7.730 1.00 97.62 342 ARG A O 1
ATOM 2642 N N . PRO A 1 343 ? -8.281 -11.596 -6.822 1.00 98.12 343 PRO A N 1
ATOM 2643 C CA . PRO A 1 343 ? -8.161 -12.075 -5.450 1.00 98.12 343 PRO A CA 1
ATOM 2644 C C . PRO A 1 343 ? -8.967 -13.372 -5.242 1.00 98.12 343 PRO A C 1
ATOM 2646 O O . PRO A 1 343 ? -9.863 -13.666 -6.039 1.00 98.12 343 PRO A O 1
ATOM 2649 N N . PRO A 1 344 ? -8.678 -14.157 -4.188 1.00 98.06 344 PRO A N 1
ATOM 2650 C CA . PRO A 1 344 ? -9.489 -15.319 -3.830 1.00 98.06 344 PRO A CA 1
ATOM 2651 C C . PRO A 1 344 ? -10.974 -14.972 -3.677 1.00 98.06 344 PRO A C 1
ATOM 2653 O O . PRO A 1 344 ? -11.339 -13.832 -3.379 1.00 98.06 344 PRO A O 1
ATOM 2656 N N . ALA A 1 345 ? -11.842 -15.968 -3.858 1.00 96.44 345 ALA A N 1
ATOM 2657 C CA . ALA A 1 345 ? -13.280 -15.779 -3.691 1.00 96.44 345 ALA A CA 1
ATOM 2658 C C . ALA A 1 345 ? -13.612 -15.214 -2.296 1.00 96.44 345 ALA A C 1
ATOM 2660 O O . ALA A 1 345 ? -13.079 -15.677 -1.289 1.00 96.44 345 ALA A O 1
ATOM 2661 N N . GLY A 1 346 ? -14.503 -14.220 -2.250 1.00 94.50 346 GLY A N 1
ATOM 2662 C CA . GLY A 1 346 ? -14.893 -13.527 -1.015 1.00 94.50 346 GLY A CA 1
ATOM 2663 C C . GLY A 1 346 ? -14.077 -12.272 -0.686 1.00 94.50 346 GLY A C 1
ATOM 2664 O O . GLY A 1 346 ? -14.419 -11.584 0.271 1.00 94.50 346 GLY A O 1
ATOM 2665 N N . PHE A 1 347 ? -13.052 -11.944 -1.479 1.00 97.00 347 PHE A N 1
ATOM 2666 C CA . PHE A 1 347 ? -12.269 -10.717 -1.326 1.00 97.00 347 PHE A CA 1
ATOM 2667 C C . PHE A 1 347 ? -12.412 -9.792 -2.539 1.00 97.00 347 PHE A C 1
ATOM 2669 O O . PHE A 1 347 ? -12.421 -10.237 -3.690 1.00 97.00 347 PHE A O 1
ATOM 2676 N N . ASP A 1 348 ? -12.474 -8.489 -2.273 1.00 97.50 348 ASP A N 1
ATOM 2677 C CA . ASP A 1 348 ? -12.492 -7.434 -3.287 1.00 97.50 348 ASP A CA 1
ATOM 2678 C C . ASP A 1 348 ? -11.080 -7.111 -3.784 1.00 97.50 348 ASP A C 1
ATOM 2680 O O . ASP A 1 348 ? -10.886 -6.840 -4.974 1.00 97.50 348 ASP A O 1
ATOM 2684 N N . ALA A 1 349 ? -10.093 -7.201 -2.884 1.00 98.19 349 ALA A N 1
ATOM 2685 C CA . ALA A 1 349 ? -8.673 -7.100 -3.198 1.00 98.19 349 ALA A CA 1
ATOM 2686 C C . ALA A 1 349 ? -7.792 -7.987 -2.307 1.00 98.19 349 ALA A C 1
ATOM 2688 O O . ALA A 1 349 ? -8.124 -8.300 -1.163 1.00 98.19 349 ALA A O 1
ATOM 2689 N N . MET A 1 350 ? -6.626 -8.354 -2.835 1.00 98.56 350 MET A N 1
ATOM 2690 C CA . MET A 1 350 ? -5.569 -9.062 -2.124 1.00 98.56 350 MET A CA 1
ATOM 2691 C C . MET A 1 350 ? -4.223 -8.381 -2.360 1.00 98.56 350 MET A C 1
ATOM 2693 O O . MET A 1 350 ? -3.824 -8.134 -3.496 1.00 98.56 350 MET A O 1
ATOM 2697 N N . ILE A 1 351 ? -3.494 -8.169 -1.272 1.00 98.62 351 ILE A N 1
ATOM 2698 C CA . ILE A 1 351 ? -2.106 -7.739 -1.244 1.00 98.62 351 ILE A CA 1
ATOM 2699 C C . ILE A 1 351 ? -1.274 -8.947 -0.826 1.00 98.62 351 ILE A C 1
ATOM 2701 O O . ILE A 1 351 ? -1.346 -9.372 0.323 1.00 98.62 351 ILE A O 1
ATOM 2705 N N . ALA A 1 352 ? -0.473 -9.500 -1.730 1.00 98.56 352 ALA A N 1
ATOM 2706 C CA . ALA A 1 352 ? 0.451 -10.582 -1.416 1.00 98.56 352 ALA A CA 1
ATOM 2707 C C . ALA A 1 352 ? 1.892 -10.070 -1.405 1.00 98.56 352 ALA A C 1
ATOM 2709 O O . ALA A 1 352 ? 2.327 -9.449 -2.371 1.00 98.56 352 ALA A O 1
ATOM 2710 N N . ILE A 1 353 ? 2.654 -10.331 -0.340 1.00 98.44 353 ILE A N 1
ATOM 2711 C CA . ILE A 1 353 ? 4.048 -9.884 -0.226 1.00 98.44 353 ILE A CA 1
ATOM 2712 C C . ILE A 1 353 ? 4.949 -11.055 0.143 1.00 98.44 353 ILE A C 1
ATOM 2714 O O . ILE A 1 353 ? 4.755 -11.722 1.159 1.00 98.44 353 ILE A O 1
ATOM 2718 N N . ASN A 1 354 ? 6.003 -11.247 -0.645 1.00 97.75 354 ASN A N 1
ATOM 2719 C CA . ASN A 1 354 ? 7.043 -12.209 -0.337 1.00 97.75 354 ASN A CA 1
ATOM 2720 C C . ASN A 1 354 ? 7.811 -11.755 0.918 1.00 97.75 354 ASN A C 1
ATOM 2722 O O . ASN A 1 354 ? 8.340 -10.638 0.947 1.00 97.75 354 ASN A O 1
ATOM 2726 N N . PRO A 1 355 ? 7.919 -12.596 1.962 1.00 96.31 355 PRO A N 1
ATOM 2727 C CA . PRO A 1 355 ? 8.549 -12.204 3.221 1.00 96.31 355 PRO A CA 1
ATOM 2728 C C . PRO A 1 355 ? 10.047 -11.890 3.083 1.00 96.31 355 PRO A C 1
ATOM 2730 O O . PRO A 1 355 ? 10.589 -11.098 3.863 1.00 96.31 355 PRO A O 1
ATOM 2733 N N . VAL A 1 356 ? 10.719 -12.484 2.095 1.00 94.69 356 VAL A N 1
ATOM 2734 C CA . VAL A 1 356 ? 12.150 -12.283 1.830 1.00 94.69 356 VAL A CA 1
ATOM 2735 C C . VAL A 1 356 ? 12.386 -11.066 0.943 1.00 94.69 356 VAL A C 1
ATOM 2737 O O . VAL A 1 356 ? 13.443 -10.449 1.047 1.00 94.69 356 VAL A O 1
ATOM 2740 N N . ALA A 1 357 ? 11.409 -10.671 0.124 1.00 94.00 357 ALA A N 1
ATOM 2741 C CA . ALA A 1 357 ? 11.604 -9.582 -0.817 1.00 94.00 357 ALA A CA 1
ATOM 2742 C C . ALA A 1 357 ? 11.924 -8.254 -0.114 1.00 94.00 357 ALA A C 1
ATOM 2744 O O . ALA A 1 357 ? 11.383 -7.926 0.949 1.00 94.00 357 ALA A O 1
ATOM 2745 N N . ARG A 1 358 ? 12.826 -7.483 -0.717 1.00 95.25 358 ARG A N 1
ATOM 2746 C CA . ARG A 1 358 ? 13.205 -6.134 -0.282 1.00 95.25 358 ARG A CA 1
ATOM 2747 C C . ARG A 1 358 ? 13.186 -5.195 -1.471 1.00 95.25 358 ARG A C 1
ATOM 2749 O O . ARG A 1 358 ? 13.439 -5.617 -2.596 1.00 95.25 358 ARG A O 1
ATOM 2756 N N . TRP A 1 359 ? 12.875 -3.929 -1.233 1.00 95.75 359 TRP A N 1
ATOM 2757 C CA . TRP A 1 359 ? 12.944 -2.905 -2.268 1.00 95.75 359 TRP A CA 1
ATOM 2758 C C . TRP A 1 359 ? 14.132 -2.006 -1.980 1.00 95.75 359 TRP A C 1
ATOM 2760 O O . TRP A 1 359 ? 14.273 -1.512 -0.867 1.00 95.75 359 TRP A O 1
ATOM 2770 N N . LEU A 1 360 ? 14.980 -1.806 -2.980 1.00 95.00 360 LEU A N 1
ATOM 2771 C CA . LEU A 1 360 ? 16.034 -0.805 -2.954 1.00 95.00 360 LEU A CA 1
ATOM 2772 C C . LEU A 1 360 ? 15.540 0.411 -3.735 1.00 95.00 360 LEU A C 1
ATOM 2774 O O . LEU A 1 360 ? 15.364 0.322 -4.954 1.00 95.00 360 LEU A O 1
ATOM 2778 N N . ASN A 1 361 ? 15.331 1.535 -3.050 1.00 93.81 361 ASN A N 1
ATOM 2779 C CA . ASN A 1 361 ? 15.035 2.791 -3.724 1.00 93.81 361 ASN A CA 1
ATOM 2780 C C . ASN A 1 361 ? 16.322 3.289 -4.389 1.00 93.81 361 ASN A C 1
ATOM 2782 O O . ASN A 1 361 ? 17.302 3.603 -3.712 1.00 93.81 361 ASN A O 1
ATOM 2786 N N . LEU A 1 362 ? 16.325 3.356 -5.720 1.00 90.12 362 LEU A N 1
ATOM 2787 C CA . LEU A 1 362 ? 17.522 3.674 -6.499 1.00 90.12 362 LEU A CA 1
ATOM 2788 C C . LEU A 1 362 ? 17.897 5.158 -6.436 1.00 90.12 362 LEU A C 1
ATOM 2790 O O . LEU A 1 362 ? 19.049 5.500 -6.689 1.00 90.12 362 LEU A O 1
ATOM 2794 N N . ARG A 1 363 ? 16.950 6.043 -6.096 1.00 87.12 363 ARG A N 1
ATOM 2795 C CA . ARG A 1 363 ? 17.208 7.485 -5.978 1.00 87.12 363 ARG A CA 1
ATOM 2796 C C . ARG A 1 363 ? 18.042 7.795 -4.742 1.00 87.12 363 ARG A C 1
ATOM 2798 O O . ARG A 1 363 ? 18.962 8.604 -4.823 1.00 87.12 363 ARG A O 1
ATOM 2805 N N . VAL A 1 364 ? 17.703 7.173 -3.615 1.00 88.56 364 VAL A N 1
ATOM 2806 C CA . VAL A 1 364 ? 18.396 7.390 -2.332 1.00 88.56 364 VAL A CA 1
ATOM 2807 C C . VAL A 1 364 ? 19.379 6.272 -1.982 1.00 88.56 364 VAL A C 1
ATOM 2809 O O . VAL A 1 364 ? 20.067 6.368 -0.974 1.00 88.56 364 VAL A O 1
ATOM 2812 N N . ASN A 1 365 ? 19.445 5.221 -2.805 1.00 88.75 365 ASN A N 1
ATOM 2813 C CA . ASN A 1 365 ? 20.255 4.021 -2.598 1.00 88.75 365 ASN A CA 1
ATOM 2814 C C . ASN A 1 365 ? 20.090 3.411 -1.194 1.00 88.75 365 ASN A C 1
ATOM 2816 O O . ASN A 1 365 ? 21.059 3.034 -0.538 1.00 88.75 365 ASN A O 1
ATOM 2820 N N . LYS A 1 366 ? 18.843 3.340 -0.718 1.00 91.88 366 LYS A N 1
ATOM 2821 C CA . LYS A 1 366 ? 18.494 2.778 0.591 1.00 91.88 366 LYS A CA 1
ATOM 2822 C C . LYS A 1 366 ? 17.395 1.734 0.465 1.00 91.88 366 LYS A C 1
ATOM 2824 O O . LYS A 1 366 ? 16.541 1.805 -0.421 1.00 91.88 366 LYS A O 1
ATOM 2829 N N . MET A 1 367 ? 17.424 0.769 1.377 1.00 93.94 367 MET A N 1
ATOM 2830 C CA . MET A 1 367 ? 16.387 -0.249 1.483 1.00 93.94 367 MET A CA 1
ATOM 2831 C C . MET A 1 367 ? 15.109 0.367 2.046 1.00 93.94 367 MET A C 1
ATOM 2833 O O . MET A 1 367 ? 15.136 1.060 3.058 1.00 93.94 367 MET A O 1
ATOM 2837 N N . VAL A 1 368 ? 13.984 0.081 1.403 1.00 95.31 368 VAL A N 1
ATOM 2838 C CA . VAL A 1 368 ? 12.661 0.460 1.886 1.00 95.31 368 VAL A CA 1
ATOM 2839 C C . VAL A 1 368 ? 12.266 -0.476 3.032 1.00 95.31 368 VAL A C 1
ATOM 2841 O O . VAL A 1 368 ? 12.297 -1.702 2.853 1.00 95.31 368 VAL A O 1
ATOM 2844 N N . PRO A 1 369 ? 11.859 0.052 4.201 1.00 95.44 369 PRO A N 1
ATOM 2845 C CA . PRO A 1 369 ? 11.349 -0.772 5.289 1.00 95.44 369 PRO A CA 1
ATOM 2846 C C . PRO A 1 369 ? 10.155 -1.624 4.843 1.00 95.44 369 PRO A C 1
ATOM 2848 O O . PRO A 1 369 ? 9.243 -1.141 4.174 1.00 95.44 369 PRO A O 1
ATOM 2851 N N . VAL A 1 370 ? 10.103 -2.890 5.266 1.00 95.75 370 VAL A N 1
ATOM 2852 C CA . VAL A 1 370 ? 9.022 -3.815 4.864 1.00 95.75 370 VAL A CA 1
ATOM 2853 C C . VAL A 1 370 ? 7.633 -3.347 5.303 1.00 95.75 370 VAL A C 1
ATOM 2855 O O . VAL A 1 370 ? 6.652 -3.597 4.603 1.00 95.75 370 VAL A O 1
ATOM 2858 N N . GLY A 1 371 ? 7.541 -2.638 6.431 1.00 96.00 371 GLY A N 1
ATOM 2859 C CA . GLY A 1 371 ? 6.301 -1.998 6.865 1.00 96.00 371 GLY A CA 1
ATOM 2860 C C . GLY A 1 371 ? 5.869 -0.871 5.922 1.00 96.00 371 GLY A C 1
ATOM 2861 O O . GLY A 1 371 ? 4.681 -0.732 5.656 1.00 96.00 371 GLY A O 1
ATOM 2862 N N . HIS A 1 372 ? 6.818 -0.137 5.332 1.00 96.44 372 HIS A N 1
ATOM 2863 C CA . HIS A 1 372 ? 6.530 0.928 4.370 1.00 96.44 372 HIS A CA 1
ATOM 2864 C C . HIS A 1 372 ? 6.092 0.371 3.009 1.00 96.44 372 HIS A C 1
ATOM 2866 O O . HIS A 1 372 ? 5.118 0.852 2.444 1.00 96.44 372 HIS A O 1
ATOM 2872 N N . ILE A 1 373 ? 6.720 -0.715 2.537 1.00 96.69 373 ILE A N 1
ATOM 2873 C CA . ILE A 1 373 ? 6.237 -1.465 1.360 1.00 96.69 373 ILE A CA 1
ATOM 2874 C C . ILE A 1 373 ? 4.797 -1.936 1.598 1.00 96.69 373 ILE A C 1
ATOM 2876 O O . ILE A 1 373 ? 3.932 -1.787 0.746 1.00 96.69 373 ILE A O 1
ATOM 2880 N N . THR A 1 374 ? 4.518 -2.482 2.783 1.00 98.12 374 THR A N 1
ATOM 2881 C CA . THR A 1 374 ? 3.171 -2.966 3.126 1.00 98.12 374 THR A CA 1
ATOM 2882 C C . THR A 1 374 ? 2.158 -1.821 3.157 1.00 98.12 374 THR A C 1
ATOM 2884 O O . THR A 1 374 ? 1.057 -1.971 2.637 1.00 98.12 374 THR A O 1
ATOM 2887 N N . PHE A 1 375 ? 2.538 -0.663 3.703 1.00 98.12 375 PHE A N 1
ATOM 2888 C CA . PHE A 1 375 ? 1.711 0.541 3.683 1.00 98.12 375 PHE A CA 1
ATOM 2889 C C . PHE A 1 375 ? 1.366 0.981 2.258 1.00 98.12 375 PHE A C 1
ATOM 2891 O O . PHE A 1 375 ? 0.191 1.208 1.977 1.00 98.12 375 PHE A O 1
ATOM 2898 N N . HIS A 1 376 ? 2.363 1.054 1.369 1.00 97.88 376 HIS A N 1
ATOM 2899 C CA . HIS A 1 376 ? 2.167 1.409 -0.038 1.00 97.88 376 HIS A CA 1
ATOM 2900 C C . HIS A 1 376 ? 1.080 0.552 -0.686 1.00 97.88 376 HIS A C 1
ATOM 2902 O O . HIS A 1 376 ? 0.103 1.057 -1.235 1.00 97.88 376 HIS A O 1
ATOM 2908 N N . GLU A 1 377 ? 1.241 -0.765 -0.577 1.00 98.06 377 GLU A N 1
ATOM 2909 C CA . GLU A 1 377 ? 0.371 -1.725 -1.244 1.00 98.06 377 GLU A CA 1
ATOM 2910 C C . GLU A 1 377 ? -1.058 -1.694 -0.690 1.00 98.06 377 GLU A C 1
ATOM 2912 O O . GLU A 1 377 ? -2.026 -1.772 -1.449 1.00 98.06 377 GLU A O 1
ATOM 2917 N N . LEU A 1 378 ? -1.208 -1.525 0.628 1.00 98.50 378 LEU A N 1
ATOM 2918 C CA . LEU A 1 378 ? -2.511 -1.350 1.273 1.00 98.50 378 LEU A CA 1
ATOM 2919 C C . LEU A 1 378 ? -3.188 -0.045 0.831 1.00 98.50 378 LEU A C 1
ATOM 2921 O O . LEU A 1 378 ? -4.377 -0.045 0.509 1.00 98.50 378 LEU A O 1
ATOM 2925 N N . ALA A 1 379 ? -2.436 1.057 0.772 1.00 98.00 379 ALA A N 1
ATOM 2926 C CA . ALA A 1 379 ? -2.943 2.352 0.335 1.00 98.00 379 ALA A CA 1
ATOM 2927 C C . ALA A 1 379 ? -3.400 2.318 -1.132 1.00 98.00 379 ALA A C 1
ATOM 2929 O O . ALA A 1 379 ? -4.470 2.845 -1.452 1.00 98.00 379 ALA A O 1
ATOM 2930 N N . GLU A 1 380 ? -2.635 1.657 -2.005 1.00 97.44 380 GLU A N 1
ATOM 2931 C CA . GLU A 1 380 ? -2.993 1.461 -3.410 1.00 97.44 380 GLU A CA 1
ATOM 2932 C C . GLU A 1 380 ? -4.240 0.576 -3.556 1.00 97.44 380 GLU A C 1
ATOM 2934 O O . GLU A 1 380 ? -5.165 0.937 -4.285 1.00 97.44 380 GLU A O 1
ATOM 2939 N N . ALA A 1 381 ? -4.314 -0.548 -2.832 1.00 97.94 381 ALA A N 1
ATOM 2940 C CA . ALA A 1 381 ? -5.478 -1.437 -2.860 1.00 97.94 381 ALA A CA 1
ATOM 2941 C C . ALA A 1 381 ? -6.750 -0.721 -2.379 1.00 97.94 381 ALA A C 1
ATOM 2943 O O . ALA A 1 381 ? -7.800 -0.808 -3.019 1.00 97.94 381 ALA A O 1
ATOM 2944 N N . HIS A 1 382 ? -6.649 0.049 -1.291 1.00 97.38 382 HIS A N 1
ATOM 2945 C CA . HIS A 1 382 ? -7.744 0.884 -0.808 1.00 97.38 382 HIS A CA 1
ATOM 2946 C C . HIS A 1 382 ? -8.178 1.909 -1.865 1.00 97.38 382 HIS A C 1
ATOM 2948 O O . HIS A 1 382 ? -9.370 2.087 -2.104 1.00 97.38 382 HIS A O 1
ATOM 2954 N N . ALA A 1 383 ? -7.234 2.584 -2.525 1.00 96.19 383 ALA A N 1
ATOM 2955 C CA . ALA A 1 383 ? -7.544 3.550 -3.575 1.00 96.19 383 ALA A CA 1
ATOM 2956 C C . ALA A 1 383 ? -8.246 2.898 -4.784 1.00 96.19 383 ALA A C 1
ATOM 2958 O O . ALA A 1 383 ? -9.211 3.455 -5.310 1.00 96.19 383 ALA A O 1
ATOM 2959 N N . LYS A 1 384 ? -7.828 1.693 -5.184 1.00 95.88 384 LYS A N 1
ATOM 2960 C CA . LYS A 1 384 ? -8.472 0.938 -6.268 1.00 95.88 384 LYS A CA 1
ATOM 2961 C C . LYS A 1 384 ? -9.904 0.547 -5.935 1.00 95.88 384 LYS A C 1
ATOM 2963 O O . LYS A 1 384 ? -10.805 0.780 -6.738 1.00 95.88 384 LYS A O 1
ATOM 2968 N N . VAL A 1 385 ? -10.114 -0.048 -4.763 1.00 96.06 385 VAL A N 1
ATOM 2969 C CA . VAL A 1 385 ? -11.402 -0.652 -4.405 1.00 96.06 385 VAL A CA 1
ATOM 2970 C C . VAL A 1 385 ? -12.355 0.371 -3.795 1.00 96.06 385 VAL A C 1
ATOM 2972 O O . VAL A 1 385 ? -13.463 0.542 -4.293 1.00 96.06 385 VAL A O 1
ATOM 2975 N N . SER A 1 386 ? -11.936 1.096 -2.755 1.00 94.38 386 SER A N 1
ATOM 2976 C CA . SER A 1 386 ? -12.813 2.049 -2.060 1.00 94.38 386 SER A CA 1
ATOM 2977 C C . SER A 1 386 ? -13.057 3.337 -2.843 1.00 94.38 386 SER A C 1
ATOM 2979 O O . SER A 1 386 ? -14.113 3.940 -2.677 1.00 94.38 386 SER A O 1
ATOM 2981 N N . LEU A 1 387 ? -12.094 3.794 -3.653 1.00 93.50 387 LEU A N 1
ATOM 2982 C CA . LEU A 1 387 ? -12.203 5.071 -4.381 1.00 93.50 387 LEU A CA 1
ATOM 2983 C C . LEU A 1 387 ? -12.476 4.888 -5.883 1.00 93.50 387 LEU A C 1
ATOM 2985 O O . LEU A 1 387 ? -12.607 5.877 -6.613 1.00 93.50 387 LEU A O 1
ATOM 2989 N N . GLY A 1 388 ? -12.546 3.637 -6.356 1.00 94.06 388 GLY A N 1
ATOM 2990 C CA . GLY A 1 388 ? -12.779 3.310 -7.763 1.00 94.06 388 GLY A CA 1
ATOM 2991 C C . GLY A 1 388 ? -11.748 3.947 -8.697 1.00 94.06 388 GLY A C 1
ATOM 2992 O O . GLY A 1 388 ? -12.116 4.443 -9.767 1.00 94.06 388 GLY A O 1
ATOM 2993 N N . LEU A 1 389 ? -10.491 4.044 -8.253 1.00 93.94 389 LEU A N 1
ATOM 2994 C CA . LEU A 1 389 ? -9.392 4.586 -9.048 1.00 93.94 389 LEU A CA 1
ATOM 2995 C C . LEU A 1 389 ? -8.721 3.475 -9.856 1.00 93.94 389 LEU A C 1
ATOM 2997 O O . LEU A 1 389 ? -8.500 2.373 -9.361 1.00 93.94 389 LEU A O 1
ATOM 3001 N N . ASP A 1 390 ? -8.361 3.788 -11.097 1.00 94.00 390 ASP A N 1
ATOM 3002 C CA . ASP A 1 390 ? -7.471 2.941 -11.891 1.00 94.00 390 ASP A CA 1
ATOM 3003 C C . ASP A 1 390 ? -6.031 3.060 -11.361 1.00 94.00 390 ASP A C 1
ATOM 3005 O O . ASP A 1 390 ? -5.704 4.001 -10.635 1.00 94.00 390 ASP A O 1
ATOM 3009 N N . TYR A 1 391 ? -5.150 2.122 -11.709 1.00 92.00 391 TYR A N 1
ATOM 3010 C CA . TYR A 1 391 ? -3.752 2.155 -11.279 1.00 92.00 391 TYR A CA 1
ATOM 3011 C C . TYR A 1 391 ? -3.046 3.433 -11.750 1.00 92.00 391 TYR A C 1
ATOM 3013 O O . TYR A 1 391 ? -2.405 4.122 -10.952 1.00 92.00 391 TYR A O 1
ATOM 3021 N N . LEU A 1 392 ? -3.179 3.747 -13.044 1.00 87.69 392 LEU A N 1
ATOM 3022 C CA . LEU A 1 392 ? -2.641 4.963 -13.650 1.00 87.69 392 LEU A CA 1
ATOM 3023 C C . LEU A 1 392 ? -3.661 6.098 -13.569 1.00 87.69 392 LEU A C 1
ATOM 3025 O O . LEU A 1 392 ? -4.866 5.887 -13.692 1.00 87.69 392 LEU A O 1
ATOM 3029 N N . GLY A 1 393 ? -3.162 7.322 -13.404 1.00 86.94 393 GLY A N 1
ATOM 3030 C CA . GLY A 1 393 ? -3.992 8.512 -13.545 1.00 86.94 393 GLY A CA 1
ATOM 3031 C C . GLY A 1 393 ? -4.505 8.680 -14.975 1.00 86.94 393 GLY A C 1
ATOM 3032 O O . GLY A 1 393 ? -3.859 8.263 -15.938 1.00 86.94 393 GLY A O 1
ATOM 3033 N N . SER A 1 394 ? -5.658 9.331 -15.104 1.00 84.12 394 SER A N 1
ATOM 3034 C CA . SER A 1 394 ? -6.266 9.673 -16.390 1.00 84.12 394 SER A CA 1
ATOM 3035 C C . SER A 1 394 ? -6.672 11.144 -16.387 1.00 84.12 394 SER A C 1
ATOM 3037 O O . SER A 1 394 ? -7.506 11.576 -15.586 1.00 84.12 394 SER A O 1
ATOM 3039 N N . GLY A 1 395 ? -6.048 11.933 -17.265 1.00 88.25 395 GLY A N 1
ATOM 3040 C CA . GLY A 1 395 ? -6.216 13.385 -17.297 1.00 88.25 395 GLY A CA 1
ATOM 3041 C C . GLY A 1 395 ? -5.851 14.026 -15.956 1.00 88.25 395 GLY A C 1
ATOM 3042 O O . GLY A 1 395 ? -4.728 13.889 -15.481 1.00 88.25 395 GLY A O 1
ATOM 3043 N N . VAL A 1 396 ? -6.817 14.717 -15.346 1.00 82.12 396 VAL A N 1
ATOM 3044 C CA . VAL A 1 396 ? -6.666 15.382 -14.037 1.00 82.12 396 VAL A CA 1
ATOM 3045 C C . VAL A 1 396 ? -6.943 14.463 -12.844 1.00 82.12 396 VAL A C 1
ATOM 3047 O O . VAL A 1 396 ? -6.701 14.852 -11.703 1.00 82.12 396 VAL A O 1
ATOM 3050 N N . ARG A 1 397 ? -7.476 13.256 -13.079 1.00 85.00 397 ARG A N 1
ATOM 3051 C CA . ARG A 1 397 ? -7.807 12.311 -12.010 1.00 85.00 397 ARG A CA 1
ATOM 3052 C C . ARG A 1 397 ? -6.554 11.504 -11.641 1.00 85.00 397 ARG A C 1
ATOM 3054 O O . ARG A 1 397 ? -5.997 10.848 -12.526 1.00 85.00 397 ARG A O 1
ATOM 3061 N N . PRO A 1 398 ? -6.113 11.515 -10.369 1.00 90.50 398 PRO A N 1
ATOM 3062 C CA . PRO A 1 398 ? -4.944 10.749 -9.949 1.00 90.50 398 PRO A CA 1
ATOM 3063 C C . PRO A 1 398 ? -5.214 9.244 -10.047 1.00 90.50 398 PRO A C 1
ATOM 3065 O O . PRO A 1 398 ? -6.349 8.796 -9.873 1.00 90.50 398 PRO A O 1
ATOM 3068 N N . GLY A 1 399 ? -4.164 8.465 -10.306 1.00 93.31 399 GLY A N 1
ATOM 3069 C CA . GLY A 1 399 ? -4.221 7.008 -10.211 1.00 93.31 399 GLY A CA 1
ATOM 3070 C C . GLY A 1 399 ? -4.107 6.543 -8.763 1.00 93.31 399 GLY A C 1
ATOM 3071 O O . GLY A 1 399 ? -3.638 7.279 -7.891 1.00 93.31 399 GLY A O 1
ATOM 3072 N N . ALA A 1 400 ? -4.481 5.295 -8.503 1.00 95.12 400 ALA A N 1
ATOM 3073 C CA . ALA A 1 400 ? -4.343 4.669 -7.195 1.00 95.12 400 ALA A CA 1
ATOM 3074 C C . ALA A 1 400 ? -2.891 4.684 -6.694 1.00 95.12 400 ALA A C 1
ATOM 3076 O O . ALA A 1 400 ? -2.654 4.937 -5.513 1.00 95.12 400 ALA A O 1
ATOM 3077 N N . HIS A 1 401 ? -1.921 4.503 -7.597 1.00 93.31 401 HIS A N 1
ATOM 3078 C CA . HIS A 1 401 ? -0.504 4.588 -7.253 1.00 93.31 401 HIS A CA 1
ATOM 3079 C C . HIS A 1 401 ? -0.109 6.002 -6.794 1.00 93.31 401 HIS A C 1
ATOM 3081 O O . HIS A 1 401 ? 0.600 6.160 -5.803 1.00 93.31 401 HIS A O 1
ATOM 3087 N N . ASN A 1 402 ? -0.618 7.051 -7.457 1.00 92.44 402 ASN A N 1
ATOM 3088 C CA . ASN A 1 402 ? -0.369 8.437 -7.043 1.00 92.44 402 ASN A CA 1
ATOM 3089 C C . ASN A 1 402 ? -0.910 8.699 -5.632 1.00 92.44 402 ASN A C 1
ATOM 3091 O O . ASN A 1 402 ? -0.201 9.259 -4.800 1.00 92.44 402 ASN A O 1
ATOM 3095 N N . VAL A 1 403 ? -2.129 8.224 -5.348 1.00 94.19 403 VAL A N 1
ATOM 3096 C CA . VAL A 1 403 ? -2.737 8.332 -4.014 1.00 94.19 403 VAL A CA 1
ATOM 3097 C C . VAL A 1 403 ? -1.904 7.598 -2.961 1.00 94.19 403 VAL A C 1
ATOM 3099 O O . VAL A 1 403 ? -1.701 8.136 -1.875 1.00 94.19 403 VAL A O 1
ATOM 3102 N N . ALA A 1 404 ? -1.387 6.404 -3.263 1.00 96.00 404 ALA A N 1
ATOM 3103 C CA . ALA A 1 404 ? -0.520 5.669 -2.342 1.00 96.00 404 ALA A CA 1
ATOM 3104 C C . ALA A 1 404 ? 0.759 6.454 -2.005 1.00 96.00 404 ALA A C 1
ATOM 3106 O O . ALA A 1 404 ? 1.085 6.616 -0.829 1.00 96.00 404 ALA A O 1
ATOM 3107 N N . ILE A 1 405 ? 1.430 7.024 -3.012 1.00 94.25 405 ILE A N 1
ATOM 3108 C CA . ILE A 1 405 ? 2.627 7.860 -2.822 1.00 94.25 405 ILE A CA 1
ATOM 3109 C C . ILE A 1 405 ? 2.330 9.121 -1.998 1.00 94.25 405 ILE A C 1
ATOM 3111 O O . ILE A 1 405 ? 3.120 9.490 -1.129 1.00 94.25 405 ILE A O 1
ATOM 3115 N N . ASP A 1 406 ? 1.197 9.786 -2.225 1.00 93.94 406 ASP A N 1
ATOM 3116 C CA . ASP A 1 406 ? 0.817 10.957 -1.426 1.00 93.94 406 ASP A CA 1
ATOM 3117 C C . ASP A 1 406 ? 0.603 10.592 0.044 1.00 93.94 406 ASP A C 1
ATOM 3119 O O . ASP A 1 406 ? 1.074 11.297 0.940 1.00 93.94 406 ASP A O 1
ATOM 3123 N N . ARG A 1 407 ? -0.033 9.448 0.308 1.00 96.12 407 ARG A N 1
ATOM 3124 C CA . ARG A 1 407 ? -0.209 8.932 1.670 1.00 96.12 407 ARG A CA 1
ATOM 3125 C C . ARG A 1 407 ? 1.128 8.557 2.316 1.00 96.12 407 ARG A C 1
ATOM 3127 O O . ARG A 1 407 ? 1.321 8.821 3.500 1.00 96.12 407 ARG A O 1
ATOM 3134 N N . GLU A 1 408 ? 2.091 8.023 1.563 1.00 95.50 408 GLU A N 1
ATOM 3135 C CA . GLU A 1 408 ? 3.436 7.747 2.096 1.00 95.50 408 GLU A CA 1
ATOM 3136 C C . GLU A 1 408 ? 4.151 9.006 2.565 1.00 95.50 408 GLU A C 1
ATOM 3138 O O . GLU A 1 408 ? 4.795 8.992 3.614 1.00 95.50 408 GLU A O 1
ATOM 3143 N N . ARG A 1 409 ? 4.039 10.099 1.801 1.00 93.75 409 ARG A N 1
ATOM 3144 C CA . ARG A 1 409 ? 4.645 11.388 2.161 1.00 93.75 409 A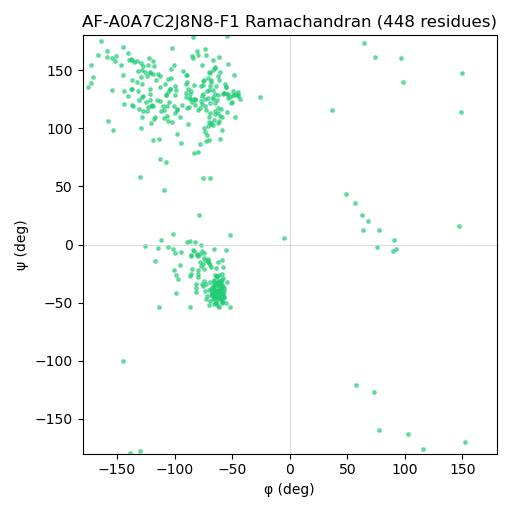RG A CA 1
ATOM 3145 C C . ARG A 1 409 ? 4.086 11.904 3.483 1.00 93.75 409 ARG A C 1
ATOM 3147 O O . ARG A 1 409 ? 4.858 12.370 4.319 1.00 93.75 409 ARG A O 1
ATOM 3154 N N . ILE A 1 410 ? 2.774 11.772 3.692 1.00 93.31 410 ILE A N 1
ATOM 3155 C CA . ILE A 1 410 ? 2.117 12.140 4.954 1.00 93.31 410 ILE A CA 1
ATOM 3156 C C . ILE A 1 410 ? 2.629 11.251 6.096 1.00 93.31 410 ILE A C 1
ATOM 3158 O O . ILE A 1 410 ? 3.068 11.773 7.121 1.00 93.31 410 ILE A O 1
ATOM 3162 N N . LEU A 1 411 ? 2.654 9.926 5.905 1.00 94.56 411 LEU A N 1
ATOM 3163 C CA . LEU A 1 411 ? 3.166 8.984 6.906 1.00 94.56 411 LEU A CA 1
ATOM 3164 C C . LEU A 1 411 ? 4.626 9.281 7.287 1.00 94.56 411 LEU A C 1
ATOM 3166 O O . LEU A 1 411 ? 4.983 9.248 8.464 1.00 94.56 411 LEU A O 1
ATOM 3170 N N . HIS A 1 412 ? 5.471 9.574 6.297 1.00 93.06 412 HIS A N 1
ATOM 3171 C CA . HIS A 1 412 ? 6.869 9.948 6.503 1.00 93.06 412 HIS A CA 1
ATOM 3172 C C . HIS A 1 412 ? 6.985 11.258 7.298 1.00 93.06 412 HIS A C 1
ATOM 3174 O O . HIS A 1 412 ? 7.740 11.323 8.266 1.00 93.06 412 HIS A O 1
ATOM 3180 N N . ALA A 1 413 ? 6.209 12.288 6.941 1.00 91.00 413 ALA A N 1
ATOM 3181 C CA . ALA A 1 413 ? 6.209 13.575 7.642 1.00 91.00 413 ALA A CA 1
ATOM 3182 C C . ALA A 1 413 ? 5.764 13.460 9.113 1.00 91.00 413 ALA A C 1
ATOM 3184 O O . ALA A 1 413 ? 6.278 14.174 9.970 1.00 91.00 413 ALA A O 1
ATOM 3185 N N . GLN A 1 414 ? 4.858 12.529 9.423 1.00 91.81 414 GLN A N 1
ATOM 3186 C CA . GLN A 1 414 ? 4.385 12.255 10.786 1.00 91.81 414 GLN A CA 1
ATOM 3187 C C . GLN A 1 414 ? 5.387 11.469 11.648 1.00 91.81 414 GLN A C 1
ATOM 3189 O O . GLN A 1 414 ? 5.143 11.252 12.835 1.00 91.81 414 GLN A O 1
ATOM 3194 N N . ARG A 1 415 ? 6.511 11.013 11.079 1.00 89.19 415 ARG A N 1
ATOM 3195 C CA . ARG A 1 415 ? 7.511 10.186 11.773 1.00 89.19 415 ARG A CA 1
ATOM 3196 C C . ARG A 1 415 ? 8.928 10.736 11.601 1.00 89.19 415 ARG A C 1
ATOM 3198 O O . ARG A 1 415 ? 9.810 10.021 11.105 1.00 89.19 415 ARG A O 1
ATOM 3205 N N . PRO A 1 416 ? 9.173 11.990 12.020 1.00 80.44 416 PRO A N 1
ATOM 3206 C CA . PRO A 1 416 ? 10.496 12.585 11.917 1.00 80.44 416 PRO A CA 1
ATOM 3207 C C . PRO A 1 416 ? 11.516 11.732 12.686 1.00 80.44 416 PRO A C 1
ATOM 3209 O O . PRO A 1 416 ? 11.286 11.350 13.831 1.00 80.44 416 PRO A O 1
ATOM 3212 N N . GLY A 1 417 ? 12.629 11.392 12.035 1.00 78.69 417 GLY A N 1
ATOM 3213 C CA . GLY A 1 417 ? 13.708 10.590 12.626 1.00 78.69 417 GLY A CA 1
ATOM 3214 C C . GLY A 1 417 ? 13.582 9.074 12.450 1.00 78.69 417 GLY A C 1
ATOM 3215 O O . GLY A 1 417 ? 14.519 8.350 12.778 1.00 78.69 417 GLY A O 1
ATOM 3216 N N . SER A 1 418 ? 12.477 8.573 11.897 1.00 80.19 418 SER A N 1
ATOM 3217 C CA . SER A 1 418 ? 12.438 7.188 11.420 1.00 80.19 418 SER A CA 1
ATOM 3218 C C . SER A 1 418 ? 13.204 7.064 10.094 1.00 80.19 418 SER A C 1
ATOM 3220 O O . SER A 1 418 ? 13.112 7.952 9.250 1.00 80.19 418 SER A O 1
ATOM 3222 N N . ASP A 1 419 ? 13.963 5.978 9.888 1.00 80.44 419 ASP A N 1
ATOM 3223 C CA . ASP A 1 419 ? 14.645 5.685 8.608 1.00 80.44 419 ASP A CA 1
ATOM 3224 C C . ASP A 1 419 ? 13.623 5.190 7.568 1.00 80.44 419 ASP A C 1
ATOM 3226 O O . ASP A 1 419 ? 13.672 4.064 7.072 1.00 80.44 419 ASP A O 1
ATOM 3230 N N . ILE A 1 420 ? 12.604 6.012 7.310 1.00 84.31 420 ILE A N 1
ATOM 3231 C CA . ILE A 1 420 ? 11.607 5.752 6.284 1.00 84.31 420 ILE A CA 1
ATOM 3232 C C . ILE A 1 420 ? 12.186 6.195 4.951 1.00 84.31 420 ILE A C 1
ATOM 3234 O O . ILE A 1 420 ? 12.557 7.346 4.743 1.00 84.31 420 ILE A O 1
ATOM 3238 N N . VAL A 1 421 ? 12.203 5.255 4.019 1.00 90.00 421 VAL A N 1
ATOM 3239 C CA . VAL A 1 421 ? 12.514 5.506 2.620 1.00 90.00 421 VAL A CA 1
ATOM 3240 C C . VAL A 1 421 ? 11.208 5.402 1.855 1.00 90.00 421 VAL A C 1
ATOM 3242 O O . VAL A 1 421 ? 10.579 4.347 1.877 1.00 90.00 421 VAL A O 1
ATOM 3245 N N . LEU A 1 422 ? 10.802 6.490 1.200 1.00 91.06 422 LEU A N 1
ATOM 3246 C CA . LEU A 1 422 ? 9.609 6.501 0.352 1.00 91.06 422 LEU A CA 1
ATOM 3247 C C . LEU A 1 422 ? 9.758 5.491 -0.790 1.00 91.06 422 LEU A C 1
ATOM 3249 O O . LEU A 1 422 ? 10.860 5.292 -1.311 1.00 91.06 422 LEU A O 1
ATOM 3253 N N . THR A 1 423 ? 8.652 4.903 -1.237 1.00 90.81 423 THR A N 1
ATOM 3254 C CA . THR A 1 423 ? 8.668 4.080 -2.455 1.00 90.81 423 THR A CA 1
ATOM 3255 C C . THR A 1 423 ? 8.614 4.939 -3.718 1.00 90.81 423 THR A C 1
ATOM 3257 O O . THR A 1 423 ? 8.822 4.433 -4.816 1.00 90.81 423 THR A O 1
ATOM 3260 N N . ALA A 1 424 ? 8.403 6.251 -3.588 1.00 86.94 424 ALA A N 1
ATOM 3261 C CA . ALA A 1 424 ? 8.424 7.176 -4.712 1.00 86.94 424 ALA A CA 1
ATOM 3262 C C . ALA A 1 424 ? 9.724 7.064 -5.537 1.00 86.94 424 ALA A C 1
ATOM 3264 O O . ALA A 1 424 ? 10.837 7.225 -5.022 1.00 86.94 424 ALA A O 1
ATOM 3265 N N . GLY A 1 425 ? 9.563 6.850 -6.845 1.00 85.06 425 GLY A N 1
ATOM 3266 C CA . GLY A 1 425 ? 10.649 6.732 -7.816 1.00 85.06 425 GLY A CA 1
ATOM 3267 C C . GLY A 1 425 ? 10.946 5.290 -8.236 1.00 85.06 425 GLY A C 1
ATOM 3268 O O . GLY A 1 425 ? 10.137 4.380 -8.076 1.00 85.06 425 GLY A O 1
ATOM 3269 N N . SER A 1 426 ? 12.125 5.084 -8.824 1.00 87.06 426 SER A N 1
ATOM 3270 C CA . SER A 1 426 ? 12.548 3.767 -9.302 1.00 87.06 426 SER A CA 1
ATOM 3271 C C . SER A 1 426 ? 12.993 2.867 -8.145 1.00 87.06 426 SER A C 1
ATOM 3273 O O . SER A 1 426 ? 13.969 3.173 -7.455 1.00 87.06 426 SER A O 1
ATOM 3275 N N . ASN A 1 427 ? 12.338 1.716 -7.988 1.00 92.06 427 ASN A N 1
ATOM 3276 C CA . ASN A 1 427 ? 12.719 0.687 -7.020 1.00 92.06 427 ASN A CA 1
ATOM 3277 C C . ASN A 1 427 ? 13.223 -0.570 -7.728 1.00 92.06 427 ASN A C 1
ATOM 3279 O O . ASN A 1 427 ? 12.598 -1.069 -8.666 1.00 92.06 427 ASN A O 1
ATOM 3283 N N . ARG A 1 428 ? 14.329 -1.131 -7.237 1.00 93.56 428 ARG A N 1
ATOM 3284 C CA . ARG A 1 428 ? 14.762 -2.485 -7.595 1.00 93.56 428 ARG A CA 1
ATOM 3285 C C . ARG A 1 428 ? 14.225 -3.460 -6.554 1.00 93.56 428 ARG A C 1
ATOM 3287 O O . ARG A 1 428 ? 14.566 -3.361 -5.378 1.00 93.56 428 ARG A O 1
ATOM 3294 N N . VAL A 1 429 ? 13.412 -4.416 -6.992 1.00 94.56 429 VAL A N 1
ATOM 3295 C CA . VAL A 1 429 ? 12.939 -5.511 -6.136 1.00 94.56 429 VAL A CA 1
ATOM 3296 C C . VAL A 1 429 ? 14.013 -6.592 -6.073 1.00 94.56 429 VAL A C 1
ATOM 3298 O O . VAL A 1 429 ? 14.380 -7.155 -7.104 1.00 94.56 429 VAL A O 1
ATOM 3301 N N . LEU A 1 430 ? 14.493 -6.874 -4.865 1.00 94.44 43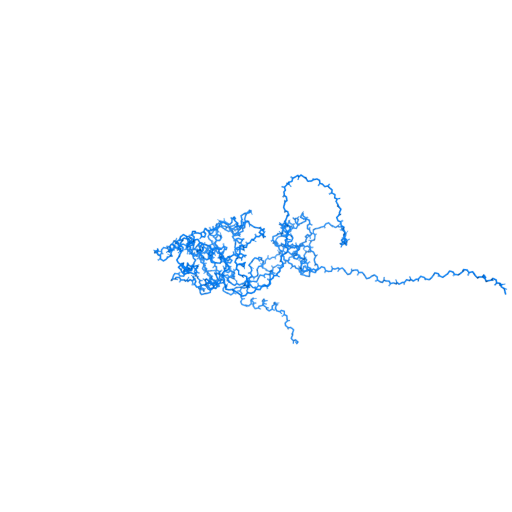0 LEU A N 1
ATOM 3302 C CA . LEU A 1 430 ? 15.404 -7.965 -4.538 1.00 94.44 430 LEU A CA 1
ATOM 3303 C C . LEU A 1 430 ? 14.568 -9.125 -4.004 1.00 94.44 430 LEU A C 1
ATOM 3305 O O . LEU A 1 430 ? 13.899 -8.985 -2.982 1.00 94.44 430 LEU A O 1
ATOM 3309 N N . ARG A 1 431 ? 14.558 -10.244 -4.720 1.00 91.38 431 ARG A N 1
ATOM 3310 C CA . ARG A 1 431 ? 13.576 -11.330 -4.567 1.00 91.38 431 ARG A CA 1
ATOM 3311 C C . ARG A 1 431 ? 14.046 -12.454 -3.652 1.00 91.38 431 ARG A C 1
ATOM 3313 O O . ARG A 1 431 ? 13.240 -13.265 -3.206 1.00 91.38 431 ARG A O 1
ATOM 3320 N N . SER A 1 432 ? 15.348 -12.525 -3.391 1.00 91.50 432 SER A N 1
ATOM 3321 C CA . SER A 1 432 ? 15.965 -13.598 -2.616 1.00 91.50 432 SER A CA 1
ATOM 3322 C C . SER A 1 432 ? 17.039 -13.070 -1.673 1.00 91.50 432 SER A C 1
ATOM 3324 O O . SER A 1 432 ? 17.644 -12.021 -1.903 1.00 91.50 432 SER A O 1
ATOM 3326 N N . SER A 1 433 ? 17.344 -13.846 -0.632 1.00 89.50 433 SER A N 1
ATOM 3327 C CA . SER A 1 433 ? 18.454 -13.552 0.281 1.00 89.50 433 SER A CA 1
ATOM 3328 C C . SER A 1 433 ? 19.799 -13.468 -0.449 1.00 89.50 433 SER A C 1
ATOM 3330 O O . SER A 1 433 ? 20.692 -12.749 -0.013 1.00 89.50 433 SER A O 1
ATOM 3332 N N . GLN A 1 434 ? 19.963 -14.188 -1.564 1.00 92.31 434 GLN A N 1
ATOM 3333 C CA . GLN A 1 434 ? 21.165 -14.108 -2.391 1.00 92.31 434 GLN A CA 1
ATOM 3334 C C . GLN A 1 434 ? 21.263 -12.763 -3.116 1.00 92.31 434 GLN A C 1
ATOM 3336 O O . GLN A 1 434 ? 22.303 -12.121 -3.017 1.00 92.31 434 GLN A O 1
ATOM 3341 N N . GLU A 1 435 ? 20.190 -12.307 -3.770 1.00 91.25 435 GLU A N 1
ATOM 3342 C CA . GLU A 1 435 ? 20.164 -10.992 -4.432 1.00 91.25 435 GLU A CA 1
ATOM 3343 C C . GLU A 1 435 ? 20.414 -9.857 -3.432 1.00 91.25 435 GLU A C 1
ATOM 3345 O O . GLU A 1 435 ? 21.136 -8.906 -3.733 1.00 91.25 435 GLU A O 1
ATOM 3350 N N . ILE A 1 436 ? 19.860 -9.977 -2.221 1.00 90.12 436 ILE A N 1
ATOM 3351 C CA . ILE A 1 436 ? 20.084 -9.024 -1.131 1.00 90.12 436 ILE A CA 1
ATOM 3352 C C . ILE A 1 436 ? 21.562 -9.005 -0.734 1.00 90.12 436 ILE A C 1
ATOM 3354 O O . ILE A 1 436 ? 22.176 -7.942 -0.750 1.00 90.12 436 ILE A O 1
ATOM 3358 N N . ARG A 1 437 ? 22.154 -10.171 -0.434 1.00 89.12 437 ARG A N 1
ATOM 3359 C CA . ARG A 1 437 ? 23.579 -10.277 -0.070 1.00 89.12 437 ARG A CA 1
ATOM 3360 C C . ARG A 1 437 ? 24.496 -9.731 -1.160 1.00 89.12 437 ARG A C 1
ATOM 3362 O O . ARG A 1 437 ? 25.416 -8.986 -0.847 1.00 89.12 437 ARG A O 1
ATOM 3369 N N . GLN A 1 438 ? 24.222 -10.061 -2.420 1.00 90.19 438 GLN A N 1
ATOM 3370 C CA . GLN A 1 438 ? 24.996 -9.562 -3.553 1.00 90.19 438 GLN A CA 1
ATOM 3371 C C . GLN A 1 438 ? 24.901 -8.037 -3.670 1.00 90.19 438 GLN A C 1
ATOM 3373 O O . GLN A 1 438 ? 25.919 -7.374 -3.818 1.00 90.19 438 GLN A O 1
ATOM 3378 N N . THR A 1 439 ? 23.700 -7.471 -3.528 1.00 89.56 439 THR A N 1
ATOM 3379 C CA . THR A 1 439 ? 23.503 -6.014 -3.574 1.00 89.56 439 THR A CA 1
ATOM 3380 C C . THR A 1 439 ? 24.260 -5.307 -2.443 1.00 89.56 439 THR A C 1
ATOM 3382 O O . THR A 1 439 ? 24.880 -4.272 -2.672 1.00 89.56 439 THR A O 1
ATOM 3385 N N . TYR A 1 440 ? 24.272 -5.879 -1.231 1.00 84.75 440 TYR A N 1
ATOM 3386 C CA . TYR A 1 440 ? 25.078 -5.348 -0.126 1.00 84.75 440 TYR A CA 1
ATOM 3387 C C . TYR A 1 440 ? 26.582 -5.429 -0.410 1.00 84.75 440 TYR A C 1
ATOM 3389 O O . TYR A 1 440 ? 27.284 -4.440 -0.200 1.00 84.75 440 TYR A O 1
ATOM 3397 N N . ALA A 1 441 ? 27.067 -6.559 -0.931 1.00 86.12 441 ALA A N 1
ATOM 3398 C CA . ALA A 1 441 ? 28.473 -6.726 -1.298 1.00 86.12 441 ALA A CA 1
ATOM 3399 C C . ALA A 1 441 ? 28.915 -5.713 -2.369 1.00 86.12 441 ALA A C 1
ATOM 3401 O O . ALA A 1 441 ? 29.978 -5.114 -2.249 1.00 86.12 441 ALA A O 1
ATOM 3402 N N . GLU A 1 442 ? 28.070 -5.452 -3.371 1.00 84.06 442 GLU A N 1
ATOM 3403 C CA . GLU A 1 442 ? 28.311 -4.425 -4.394 1.00 84.06 442 GLU A CA 1
ATOM 3404 C C . GLU A 1 442 ? 28.346 -3.004 -3.797 1.00 84.06 442 GLU A C 1
ATOM 3406 O O . GLU A 1 442 ? 29.098 -2.154 -4.273 1.00 84.06 442 GLU A O 1
ATOM 3411 N N . SER A 1 443 ? 27.566 -2.740 -2.741 1.00 78.62 443 SER A N 1
ATOM 3412 C CA . SER A 1 443 ? 27.477 -1.413 -2.112 1.00 78.62 443 SER A CA 1
ATOM 3413 C C . SER A 1 443 ? 28.633 -1.071 -1.167 1.00 78.62 443 SER A C 1
ATOM 3415 O O . SER A 1 443 ? 28.945 0.107 -1.010 1.00 78.62 443 SER A O 1
ATOM 3417 N N . MET A 1 444 ? 29.274 -2.072 -0.550 1.00 75.94 444 MET A N 1
ATOM 3418 C CA . MET A 1 444 ? 30.396 -1.853 0.376 1.00 75.94 444 MET A CA 1
ATOM 3419 C C . MET A 1 444 ? 31.733 -1.605 -0.340 1.00 75.94 444 MET A C 1
ATOM 3421 O O . MET A 1 444 ? 32.692 -1.185 0.302 1.00 75.94 444 MET A O 1
ATOM 3425 N N . GLY A 1 445 ? 31.792 -1.812 -1.663 1.00 67.38 445 GLY A N 1
ATOM 3426 C CA . GLY A 1 445 ? 33.037 -1.756 -2.430 1.00 67.38 445 GLY A CA 1
ATOM 3427 C C . GLY A 1 445 ? 34.034 -2.854 -2.021 1.00 67.38 445 GLY A C 1
ATOM 3428 O O . GLY A 1 445 ? 33.795 -3.603 -1.071 1.00 67.38 445 GLY A O 1
ATOM 3429 N N . PRO A 1 446 ? 35.159 -3.004 -2.740 1.00 66.38 446 PRO A N 1
ATOM 3430 C CA . PRO A 1 446 ? 36.256 -3.826 -2.250 1.00 66.38 446 PRO A CA 1
ATOM 3431 C C . PRO A 1 446 ? 36.783 -3.206 -0.951 1.00 66.38 446 PRO A C 1
ATOM 3433 O O . PRO A 1 446 ? 37.259 -2.072 -0.950 1.00 66.38 446 PRO A O 1
ATOM 3436 N N . VAL A 1 447 ? 36.684 -3.945 0.154 1.00 63.16 447 VAL A N 1
ATOM 3437 C CA . VAL A 1 447 ? 37.388 -3.602 1.393 1.00 63.16 447 VAL A CA 1
ATOM 3438 C C . VAL A 1 447 ? 38.880 -3.727 1.082 1.00 63.16 447 VAL A C 1
ATOM 3440 O O . VAL A 1 447 ? 39.333 -4.827 0.772 1.00 63.16 447 VAL A O 1
ATOM 3443 N N . ASP A 1 448 ? 39.615 -2.610 1.072 1.00 62.75 448 ASP A N 1
ATOM 3444 C CA . ASP A 1 448 ? 41.071 -2.614 0.869 1.00 62.75 448 ASP A CA 1
ATOM 3445 C C . ASP A 1 448 ? 41.704 -3.448 1.998 1.00 62.75 448 ASP A C 1
ATOM 3447 O O . ASP A 1 448 ? 41.536 -3.090 3.164 1.00 62.75 448 ASP A O 1
ATOM 3451 N N . PRO A 1 449 ? 42.370 -4.579 1.703 1.00 62.88 449 PRO A N 1
ATOM 3452 C CA . PRO A 1 449 ? 42.876 -5.494 2.726 1.00 62.88 449 PRO A CA 1
ATOM 3453 C C . PRO A 1 449 ? 44.191 -5.016 3.374 1.00 62.88 449 PRO A C 1
ATOM 3455 O O . PRO A 1 449 ? 44.979 -5.851 3.815 1.00 62.88 449 PRO A O 1
ATOM 3458 N N . ARG A 1 450 ? 44.464 -3.706 3.380 1.00 56.12 450 ARG A N 1
ATOM 3459 C CA . ARG A 1 450 ? 45.724 -3.129 3.870 1.00 56.12 450 ARG A CA 1
ATOM 3460 C C . ARG A 1 450 ? 45.701 -2.783 5.346 1.00 56.12 450 ARG A C 1
ATOM 3462 O O . ARG A 1 450 ? 44.703 -2.179 5.797 1.00 56.12 450 ARG A O 1
#

Mean predicted aligned error: 16.54 Å

Nearest PDB structures (foldseek):
  6i05-assembly1_A  TM=7.718E-01  e=1.304E-02  Pseudomonas aeruginosa
  6ztg-assembly1_A  TM=5.730E-01  e=1.844E-02  Escherichia coli
  2joq-assembly1_A  TM=3.955E-01  e=8.854E-01  Helicobacter pylori
  6u9d-assembly1_O  TM=4.618E-01  e=1.406E+00  Saccharomyces cerevisiae
  1u8s-assembly1_A  TM=4.169E-01  e=1.252E+00  Vibrio cholerae

Solvent-accessible surface area (backbone atoms only — not comparable to full-atom values): 27164 Å² total; per-residue (Å²): 133,89,82,86,89,84,83,82,92,79,89,82,89,78,84,86,79,82,82,75,80,79,75,78,79,73,80,79,77,49,42,17,26,31,41,50,49,75,28,78,45,64,68,62,38,51,53,51,40,52,51,39,41,76,74,73,45,65,30,31,34,26,36,42,79,41,91,98,70,49,57,32,24,38,32,33,42,66,75,20,80,40,70,65,61,34,47,55,51,48,52,49,38,42,75,70,64,75,43,92,55,69,42,83,39,51,42,76,70,54,73,71,35,82,49,75,48,73,70,70,81,96,67,93,74,91,75,82,89,73,91,78,81,93,77,91,78,91,74,89,76,84,88,80,91,84,87,84,87,81,87,81,84,89,79,81,92,78,91,86,86,91,74,84,89,73,79,81,74,73,80,80,79,79,78,83,85,73,86,90,65,70,72,86,75,56,87,68,82,59,48,56,64,55,18,42,38,38,69,71,60,64,53,85,85,79,64,78,92,63,81,82,60,27,16,31,31,52,35,74,43,44,68,63,44,50,54,29,53,25,56,40,43,26,82,93,46,27,83,38,56,50,67,49,98,87,34,34,50,41,70,43,42,64,61,52,52,57,74,73,50,94,68,96,66,59,73,68,60,46,23,52,52,44,16,50,54,34,67,73,32,53,35,41,38,52,51,49,51,39,36,73,26,78,55,27,36,35,45,30,29,26,58,48,43,74,23,53,62,44,77,44,80,31,61,36,69,46,81,27,37,78,69,80,38,82,90,55,21,80,84,32,99,81,56,55,76,53,48,68,51,21,23,34,84,88,37,52,26,27,39,33,30,16,79,66,31,40,37,34,28,62,86,77,72,42,66,35,43,69,32,52,55,50,47,41,50,50,41,23,50,45,28,33,67,80,64,68,28,36,58,64,55,58,91,90,45,72,8,10,52,54,54,14,48,55,49,48,54,52,40,48,69,72,39,79,89,58,87,74,44,69,76,77,73,63,63,50,75,29,55,36,72,63,53,46,52,49,53,50,53,67,70,67,50,84,74,77,92,121

Radius of gyration: 31.49 Å; Cα contacts (8 Å, |Δi|>4): 650; chains: 1; bounding box: 111×95×70 Å

Secondary structure (DSSP, 8-state):
-------------------------------EEEEEEEESSHHHHHHHHHHHHHTT--EEEEEEEETTTEEEEEEEEEEESSHHHHHHHHHHHHHTTS-S--EEEEHHHHTT-S-EEE-S-------------------PPPP-------PPPP-------------------------SS-GGGS----HHHHHHHHHTT--GGGS-S-TTS-EEEEEESHHHHHHHHHHHH-TTTGGGEEE-TTSBEEE-HHHHHHHH-SS---HHHHHHHHHHHHHT-HHHHHHHHHHSSSSEEEEEESSEEE-SSSEEE-SSEEEEESS--TTTGGGSTTSS--GGGSPPTT-SEEEEE-SS-EEEETTTTEEEPHHHHHHHHHHHHHHHHHS---SS-BTTBPPHHHHHHHHHHHHHHTSTTS------S-EEEE-SHHHHHHHHHHHH------

Sequence (450 aa):
MQSRRVFPVALFMAAALATLAVAEPSARAFRFTLQIAAFPDIESAEAFAGQLVRAGERPFWGSIHIPGRGTWFRVYVGEFETAEGARAEGENLLSRGIIKEFIVKRASEIGLLSRSRRLGNKRDYSINYESRPARSTSYLPSRFKDGFYFQYPVLSATKASTGTVTLPVGARIVTSDLHSANASLIPRPDPVRLAFKIVAGETQAGRGQNRGQGGLWLGGDVDKALARLQWIVGPKNAHLLGIDDDGKLRVDARQLAESIMDGPVDPASQTLLVADYIYSNEGLLLIIQMAMGPNSYLLHIGSKAPTFGAEINVNGSVNLDNNYDSRINPYRRTGKKLTVERPPAGFDAMIAINPVARWLNLRVNKMVPVGHITFHELAEAHAKVSLGLDYLGSGVRPGAHNVAIDRERILHAQRPGSDIVLTAGSNRVLRSSQEIRQTYAESMGPVDPR